Protein AF-W9I2H7-F1 (afdb_monomer_lite)

pLDDT: mean 73.71, std 23.77, range [29.41, 98.69]

Sequence (569 aa):
MSDTESNKRRASGHHKDEPAKKRGRPSKAVLNSKVPENSMSRVQAQEMVSRHPPLSYSSQQEAWFYDELVPWPAQHDWDEDDDAAIDEEWNQSELKESSSRLNTSQYATLFLLFKISLRLYRTTPIILLSPICALRYQAVSKNHFCNEWIMSGKFCELLSSLMVHPCWEENIGSLALALRWTVICRLDSRSAWAVDVKLSCLVLQRIFDKIKDHQGESLNISYHEMHKAERDRASGRDEPSSTLSDILYEVGEAVPKENTVRPKADPKYNSVFGWSVLPVTVWDLKVLAKVVNSMDFKPEWNYSVEDALNAWKVENSGPELPPQDRLSVIYMHSQKSVFRHLRLVDRQLTSVQGTEEANHDENQRSDPFSSSDDNGPQLDTSSSHHQGRRRSVVDESSDKESESGSGTTGPLPKLRRRHAVTDDEDEDSAPVRSSDSDRPFDPLPDLEGEVDDDDMAGTFDDDEFRPRGPTLAESLPLRPPASPLYVSLRERELLSEISELRKEIRELREGQGRQDDLMLTMQSELRQIKQSIQAPTPSQSNLPFTMPFGKPNTASENVLDEPDLWWKL

Foldseek 3Di:
DDDDDDDDDDDDDDDPPDPPPDDDDQPLVNLCVVAPCPDLLLVLLLVLCVVQDFDDDDPVCVLVLLLVQFDDPPDDDDDPVNVVVLVVVLVPDPLLVLLPPQLDPQCVLQVLLQRLCCRLQVHGVLCLQALVLLHFADEPDDDPNDDRNRDDSLLSNLVSLVSLQCLCVSPSLLVSVLQVLLLCLLAVFQALDQRPDPDPFPLVVVLNVVSVVQHPHGHPDGSLVSSVVSVVVCVVVVHDGGSSSQLSNLSNVQSVVDPDDRDDDDVVRCDDPRHGHRHGYSVSSVSSQVSLQPDPDDPSRNHGSNSSSSSNCSSPVDDHPPDSSCSSVSSSSNVSSSVSVVVVVVVVVVVVVVVVVVVVVVPPPDDDDDDDDDDDDDDDDDDDDDDDDDDDDDDDDDDDDDDDDDDDDDDDDDDDDDDDDDDDDDDDDDDDDDDDDDDDDDDDDDPPDDDDDDDDPDDDDDDDDDDDDDDPPPDDDDDDPDDPVVVVVVVVVVVVVVVVVVVVVVVVVVVVVVVVVVVVVVVVVVVVVVVVVPPDDPDPDDDDDDDDDDDDDDDDDDDDDDDDDDDDD

Radius of gyration: 39.22 Å; chains: 1; bounding box: 106×127×143 Å

Organism: NCBI:txid660029

Structure (mmCIF, N/CA/C/O backbone):
data_AF-W9I2H7-F1
#
_entry.id   AF-W9I2H7-F1
#
loop_
_atom_site.group_PDB
_atom_site.id
_atom_site.type_symbol
_atom_site.label_atom_id
_atom_site.label_alt_id
_atom_site.label_comp_id
_atom_site.label_asym_id
_atom_site.label_entity_id
_atom_site.label_seq_id
_atom_site.pdbx_PDB_ins_code
_atom_site.Cartn_x
_atom_site.Cartn_y
_atom_site.Cartn_z
_atom_site.occupancy
_atom_site.B_iso_or_equiv
_atom_site.auth_seq_id
_atom_site.auth_comp_id
_atom_site.auth_asym_id
_atom_site.auth_atom_id
_atom_site.pdbx_PDB_model_num
ATOM 1 N N . MET A 1 1 ? 9.635 59.192 -62.775 1.00 38.25 1 MET A N 1
ATOM 2 C CA . MET A 1 1 ? 10.330 58.056 -62.141 1.00 38.25 1 MET A CA 1
ATOM 3 C C . MET A 1 1 ? 10.058 58.180 -60.647 1.00 38.25 1 MET A C 1
ATOM 5 O O . MET A 1 1 ? 10.696 59.003 -60.022 1.00 38.25 1 MET A O 1
ATOM 9 N N . SER A 1 2 ? 8.836 57.866 -60.212 1.00 39.12 2 SER A N 1
ATOM 10 C CA . SER A 1 2 ? 8.416 56.606 -59.561 1.00 39.12 2 SER A CA 1
ATOM 11 C C . SER A 1 2 ? 9.048 56.391 -58.181 1.00 39.12 2 SER A C 1
ATOM 13 O O . SER A 1 2 ? 9.927 55.552 -58.024 1.00 39.12 2 SER A O 1
ATOM 15 N N . ASP A 1 3 ? 8.520 57.144 -57.212 1.00 39.38 3 ASP A N 1
ATOM 16 C CA . ASP A 1 3 ? 8.541 56.837 -55.782 1.00 39.38 3 ASP A CA 1
ATOM 17 C C . ASP A 1 3 ? 7.273 56.042 -55.440 1.00 39.38 3 ASP A C 1
ATOM 19 O O . ASP A 1 3 ? 6.160 56.473 -55.750 1.00 39.38 3 ASP A O 1
ATOM 23 N N . THR A 1 4 ? 7.429 54.876 -54.816 1.00 49.72 4 THR A N 1
ATOM 24 C CA . THR A 1 4 ? 6.315 54.093 -54.264 1.00 49.72 4 THR A CA 1
ATOM 25 C C . THR A 1 4 ? 6.483 53.954 -52.760 1.00 49.72 4 THR A C 1
ATOM 27 O O . THR A 1 4 ? 7.416 53.309 -52.282 1.00 49.72 4 THR A O 1
ATOM 30 N N . GLU A 1 5 ? 5.546 54.561 -52.035 1.00 46.41 5 GLU A N 1
ATOM 31 C CA . GLU A 1 5 ? 5.366 54.486 -50.589 1.00 46.41 5 GLU A CA 1
ATOM 32 C C . GLU A 1 5 ? 5.030 53.056 -50.136 1.00 46.41 5 GLU A C 1
ATOM 34 O O . GLU A 1 5 ? 4.028 52.459 -50.535 1.00 46.41 5 GLU A O 1
ATOM 39 N N . SER A 1 6 ? 5.853 52.506 -49.244 1.00 46.72 6 SER A N 1
ATOM 40 C CA . SER A 1 6 ? 5.588 51.245 -48.553 1.00 46.72 6 SER A CA 1
ATOM 41 C C . SER A 1 6 ? 4.710 51.486 -47.322 1.00 46.72 6 SER A C 1
ATOM 43 O O . SER A 1 6 ? 5.160 52.021 -46.305 1.00 46.72 6 SER A O 1
ATOM 45 N N . ASN A 1 7 ? 3.452 51.062 -47.408 1.00 41.12 7 ASN A N 1
ATOM 46 C CA . ASN A 1 7 ? 2.443 51.208 -46.366 1.00 41.12 7 ASN A CA 1
ATOM 47 C C . ASN A 1 7 ? 2.586 50.090 -45.306 1.00 41.12 7 ASN A C 1
ATOM 49 O O . ASN A 1 7 ? 2.248 48.931 -45.553 1.00 41.12 7 ASN A O 1
ATOM 53 N N . LYS A 1 8 ? 3.097 50.423 -44.111 1.00 47.34 8 LYS A N 1
ATOM 54 C CA . LYS A 1 8 ? 3.151 49.525 -42.940 1.00 47.34 8 LYS A CA 1
ATOM 55 C C . LYS A 1 8 ? 1.757 49.387 -42.315 1.00 47.34 8 LYS A C 1
ATOM 57 O O . LYS A 1 8 ? 1.325 50.263 -41.569 1.00 47.34 8 LYS A O 1
ATOM 62 N N . ARG A 1 9 ? 1.079 48.257 -42.534 1.00 45.84 9 ARG A N 1
ATOM 63 C CA . ARG A 1 9 ? -0.084 47.860 -41.721 1.00 45.84 9 ARG A CA 1
ATOM 64 C C . ARG A 1 9 ? 0.392 47.153 -40.448 1.00 45.84 9 ARG A C 1
ATOM 66 O O . ARG A 1 9 ? 0.925 46.051 -40.506 1.00 45.84 9 ARG A O 1
ATOM 73 N N . ARG A 1 10 ? 0.197 47.804 -39.297 1.00 44.59 10 ARG A N 1
ATOM 74 C CA . ARG A 1 10 ? 0.257 47.183 -37.964 1.00 44.59 10 ARG A CA 1
ATOM 75 C C . ARG A 1 10 ? -0.978 46.297 -37.784 1.00 44.59 10 ARG A C 1
ATOM 77 O O . ARG A 1 10 ? -2.092 46.806 -37.828 1.00 44.59 10 ARG A O 1
ATOM 84 N N . ALA A 1 11 ? -0.783 45.004 -37.544 1.00 42.16 11 ALA A N 1
ATOM 85 C CA . ALA A 1 11 ? -1.834 44.132 -37.034 1.00 42.16 11 ALA A CA 1
ATOM 86 C C . ALA A 1 11 ? -1.878 44.261 -35.502 1.00 42.16 11 ALA A C 1
ATOM 88 O O . ALA A 1 11 ? -1.094 43.639 -34.792 1.00 42.16 11 ALA A O 1
ATOM 89 N N . SER A 1 12 ? -2.768 45.117 -34.996 1.00 50.66 12 SER A N 1
ATOM 90 C CA . SER A 1 12 ? -3.215 45.095 -33.602 1.00 50.66 12 SER A CA 1
ATOM 91 C C . SER A 1 12 ? -4.643 44.564 -33.580 1.00 50.66 12 SER A C 1
ATOM 93 O O . SER A 1 12 ? -5.572 45.267 -33.972 1.00 50.66 12 SER A O 1
ATOM 95 N N . GLY A 1 13 ? -4.809 43.323 -33.142 1.00 41.19 13 GLY A N 1
ATOM 96 C CA . GLY A 1 13 ? -6.108 42.688 -32.958 1.00 41.19 13 GLY A CA 1
ATOM 97 C C . GLY A 1 13 ? -6.012 41.687 -31.820 1.00 41.19 13 GLY A C 1
ATOM 98 O O . GLY A 1 13 ? -5.899 40.494 -32.056 1.00 41.19 13 GLY A O 1
ATOM 99 N N . HIS A 1 14 ? -5.980 42.189 -30.587 1.00 43.50 14 HIS A N 1
ATOM 100 C CA . HIS A 1 14 ? -6.136 41.365 -29.395 1.00 43.50 14 HIS A CA 1
ATOM 101 C C . HIS A 1 14 ? -7.646 41.178 -29.187 1.00 43.50 14 HIS A C 1
ATOM 103 O O . HIS A 1 14 ? -8.328 42.093 -28.723 1.00 43.50 14 HIS A O 1
ATOM 109 N N . HIS A 1 15 ? -8.185 40.043 -29.638 1.00 47.66 15 HIS A N 1
ATOM 110 C CA . HIS A 1 15 ? -9.580 39.673 -29.403 1.00 47.66 15 HIS A CA 1
ATOM 111 C C . HIS A 1 15 ? -9.745 39.281 -27.929 1.00 47.66 15 HIS A C 1
ATOM 113 O O . HIS A 1 15 ? -9.036 38.412 -27.434 1.00 47.66 15 HIS A O 1
ATOM 119 N N . LYS A 1 16 ? -10.682 39.923 -27.220 1.00 52.88 16 LYS A N 1
ATOM 120 C CA . LYS A 1 16 ? -10.976 39.660 -25.797 1.00 52.88 16 LYS A CA 1
ATOM 121 C C . LYS A 1 16 ? -11.718 38.338 -25.531 1.00 52.88 16 LYS A C 1
ATOM 123 O O . LYS A 1 16 ? -11.934 38.018 -24.371 1.00 52.88 16 LYS A O 1
ATOM 128 N N . ASP A 1 17 ? -12.025 37.573 -26.577 1.00 51.62 17 ASP A N 1
ATOM 129 C CA . ASP A 1 17 ? -12.790 36.319 -26.511 1.00 51.62 17 ASP A CA 1
ATOM 130 C C . ASP A 1 17 ? -11.991 35.105 -27.022 1.00 51.62 17 ASP A C 1
ATOM 132 O O . ASP A 1 17 ? -12.563 34.096 -27.429 1.00 51.62 17 ASP A O 1
ATOM 136 N N . GLU A 1 18 ? -10.657 35.186 -27.041 1.00 40.78 18 GLU A N 1
ATOM 137 C CA . GLU A 1 18 ? -9.826 34.023 -27.361 1.00 40.78 18 GLU A CA 1
ATOM 138 C C . GLU A 1 18 ? -9.804 33.071 -26.145 1.00 40.78 18 GLU A C 1
ATOM 140 O O . GLU A 1 18 ? -9.403 33.492 -25.053 1.00 40.78 18 GLU A O 1
ATOM 145 N N . PRO A 1 19 ? -10.242 31.801 -26.271 1.00 46.62 19 PRO A N 1
ATOM 146 C CA . PRO A 1 19 ? -10.244 30.870 -25.151 1.00 46.62 19 PRO A CA 1
ATOM 147 C C . PRO A 1 19 ? -8.809 30.684 -24.664 1.00 46.62 19 PRO A C 1
ATOM 149 O O . PRO A 1 19 ? -7.916 30.313 -25.429 1.00 46.62 19 PRO A O 1
ATOM 152 N N . ALA A 1 20 ? -8.584 30.975 -23.381 1.00 46.38 20 ALA A N 1
ATOM 153 C CA . ALA A 1 20 ? -7.282 30.860 -22.745 1.00 46.38 20 ALA A CA 1
ATOM 154 C C . ALA A 1 20 ? -6.682 29.481 -23.048 1.00 46.38 20 ALA A C 1
ATOM 156 O O . ALA A 1 20 ? -7.208 28.458 -22.603 1.00 46.38 20 ALA A O 1
ATOM 157 N N . LYS A 1 21 ? -5.582 29.457 -23.811 1.00 43.75 21 LYS A N 1
ATOM 158 C CA . LYS A 1 21 ? -4.808 28.246 -24.100 1.00 43.75 21 LYS A CA 1
ATOM 159 C C . LYS A 1 21 ? -4.393 27.613 -22.770 1.00 43.75 21 LYS A C 1
ATOM 161 O O . LYS A 1 21 ? -3.463 28.072 -22.108 1.00 43.75 21 LYS A O 1
ATOM 166 N N . LYS A 1 22 ? -5.130 26.588 -22.339 1.00 58.09 22 LYS A N 1
ATOM 167 C CA . LYS A 1 22 ? -4.826 25.797 -21.146 1.00 58.09 22 LYS A CA 1
ATOM 168 C C . LYS A 1 22 ? -3.722 24.784 -21.459 1.00 58.09 22 LYS A C 1
ATOM 170 O O . LYS A 1 22 ? -3.668 24.233 -22.552 1.00 58.09 22 LYS A O 1
ATOM 175 N N . ARG A 1 23 ? -2.972 24.465 -20.396 1.00 49.53 23 ARG A N 1
ATOM 176 C CA . ARG A 1 23 ? -2.047 23.328 -20.189 1.00 49.53 23 ARG A CA 1
ATOM 177 C C . ARG A 1 23 ? -0.553 23.600 -20.398 1.00 49.53 23 ARG A C 1
ATOM 179 O O . ARG A 1 23 ? 0.143 22.872 -21.090 1.00 49.53 23 ARG A O 1
ATOM 186 N N . GLY A 1 24 ? -0.036 24.574 -19.650 1.00 50.03 24 GLY A N 1
ATOM 187 C CA . GLY A 1 24 ? 1.282 24.425 -19.023 1.00 50.03 24 GLY A CA 1
ATOM 188 C C . GLY A 1 24 ? 1.154 23.682 -17.685 1.00 50.03 24 GLY A C 1
ATOM 189 O O . GLY A 1 24 ? 0.094 23.731 -17.054 1.00 50.03 24 GLY A O 1
ATOM 190 N N . ARG A 1 25 ? 2.224 23.003 -17.240 1.00 52.00 25 ARG A N 1
ATOM 191 C CA . ARG A 1 25 ? 2.360 22.491 -15.860 1.00 52.00 25 ARG A CA 1
ATOM 192 C C . ARG A 1 25 ? 1.955 23.615 -14.888 1.00 52.00 25 ARG A C 1
ATOM 194 O O . ARG A 1 25 ? 2.418 24.739 -15.099 1.00 52.00 25 ARG A O 1
ATOM 201 N N . PRO A 1 26 ? 1.111 23.364 -13.865 1.00 59.12 26 PRO A N 1
ATOM 202 C CA . PRO A 1 26 ? 0.758 24.390 -12.889 1.00 59.12 26 PRO A CA 1
ATOM 203 C C . PRO A 1 26 ? 2.039 25.034 -12.372 1.00 59.12 26 PRO A C 1
ATOM 205 O O . PRO A 1 26 ? 2.957 24.323 -11.953 1.00 59.12 26 PRO A O 1
ATOM 208 N N . SER A 1 27 ? 2.144 26.359 -12.472 1.00 64.25 27 SER A N 1
ATOM 209 C CA . SER A 1 27 ? 3.342 27.035 -11.988 1.00 64.25 27 SER A CA 1
ATOM 210 C C . SER A 1 27 ? 3.477 26.780 -10.487 1.00 64.25 27 SER A C 1
ATOM 212 O O . SER A 1 27 ? 2.479 26.610 -9.781 1.00 64.25 27 SER A O 1
ATOM 214 N N . LYS A 1 28 ? 4.712 26.772 -9.974 1.00 61.78 28 LYS A N 1
ATOM 215 C CA . LYS A 1 28 ? 4.962 26.657 -8.529 1.00 61.78 28 LYS A CA 1
ATOM 216 C C . LYS A 1 28 ? 4.154 27.697 -7.741 1.00 61.78 28 LYS A C 1
ATOM 218 O O . LYS A 1 28 ? 3.664 27.387 -6.670 1.00 61.78 28 LYS A O 1
ATOM 223 N N . ALA A 1 29 ? 3.900 28.873 -8.319 1.00 59.91 29 ALA A N 1
ATOM 224 C CA . ALA A 1 29 ? 3.016 29.887 -7.746 1.00 59.91 29 ALA A CA 1
ATOM 225 C C . ALA A 1 29 ? 1.543 29.435 -7.611 1.00 59.91 29 ALA A C 1
ATOM 227 O O . ALA A 1 29 ? 0.922 29.727 -6.597 1.00 59.91 29 ALA A O 1
ATOM 228 N N . VAL A 1 30 ? 0.996 28.687 -8.580 1.00 69.44 30 VAL A N 1
ATOM 229 C CA . VAL A 1 30 ? -0.375 28.127 -8.534 1.00 69.44 30 VAL A CA 1
ATOM 230 C C . VAL A 1 30 ? -0.493 26.969 -7.539 1.00 69.44 30 VAL A C 1
ATOM 232 O O . VAL A 1 30 ? -1.556 26.743 -6.968 1.00 69.44 30 VAL A O 1
ATOM 235 N N . LEU A 1 31 ? 0.582 26.209 -7.322 1.00 63.03 31 LEU A N 1
ATOM 236 C CA . LEU A 1 31 ? 0.608 25.186 -6.272 1.00 63.03 31 LEU A CA 1
ATOM 237 C C . LEU A 1 31 ? 0.784 25.825 -4.887 1.00 63.03 31 LEU A C 1
ATOM 239 O O . LEU A 1 31 ? 0.038 25.500 -3.968 1.00 63.03 31 LEU A O 1
ATOM 243 N N . ASN A 1 32 ? 1.688 26.799 -4.762 1.00 62.38 32 ASN A N 1
ATOM 244 C CA . ASN A 1 32 ? 1.917 27.557 -3.530 1.00 62.38 32 ASN A CA 1
ATOM 245 C C . ASN A 1 32 ? 0.683 28.353 -3.090 1.00 62.38 32 ASN A C 1
ATOM 247 O O . ASN A 1 32 ? 0.490 28.555 -1.898 1.00 62.38 32 ASN A O 1
ATOM 251 N N . SER A 1 33 ? -0.178 28.789 -4.017 1.00 70.44 33 SER A N 1
ATOM 252 C CA . SER A 1 33 ? -1.432 29.458 -3.654 1.00 70.44 33 SER A CA 1
ATOM 253 C C . SER A 1 33 ? -2.447 28.521 -2.995 1.00 70.44 33 SER A C 1
ATOM 255 O O . SER A 1 33 ? -3.392 29.003 -2.381 1.00 70.44 33 SER A O 1
ATOM 257 N N . LYS A 1 34 ? -2.293 27.196 -3.141 1.00 73.56 34 LYS A N 1
ATOM 258 C CA . LYS A 1 34 ? -3.201 26.203 -2.546 1.00 73.56 34 LYS A CA 1
ATOM 259 C C . LYS A 1 34 ? -2.817 25.816 -1.121 1.00 73.56 34 LYS A C 1
ATOM 261 O O . LYS A 1 34 ? -3.690 25.392 -0.377 1.00 73.56 34 LYS A O 1
ATOM 266 N N . VAL A 1 35 ? -1.543 25.946 -0.747 1.00 81.25 35 VAL A N 1
ATOM 267 C CA . VAL A 1 35 ? -1.033 25.500 0.557 1.00 81.25 35 VAL A CA 1
ATOM 268 C C . VAL A 1 35 ? -0.187 26.615 1.184 1.00 81.25 35 VAL A C 1
ATOM 270 O O . VAL A 1 35 ? 0.907 26.896 0.681 1.00 81.25 35 VAL A O 1
ATOM 273 N N . PRO A 1 36 ? -0.659 27.260 2.271 1.00 86.56 36 PRO A N 1
ATOM 274 C CA . PRO A 1 36 ? 0.084 28.318 2.950 1.00 86.56 36 PRO A CA 1
ATOM 275 C C . PRO A 1 36 ? 1.489 27.865 3.356 1.00 86.56 36 PRO A C 1
ATOM 277 O O . PRO A 1 36 ? 1.678 26.732 3.798 1.00 86.56 36 PRO A O 1
ATOM 280 N N . GLU A 1 37 ? 2.471 28.763 3.248 1.00 84.31 37 GLU A N 1
ATOM 281 C CA . GLU A 1 37 ? 3.882 28.462 3.545 1.00 84.31 37 GLU A CA 1
ATOM 282 C C . GLU A 1 37 ? 4.110 27.928 4.959 1.00 84.31 37 GLU A C 1
ATOM 284 O O . GLU A 1 37 ? 4.860 26.978 5.143 1.00 84.31 37 GLU A O 1
ATOM 289 N N . ASN A 1 38 ? 3.365 28.462 5.924 1.00 88.19 38 ASN A N 1
ATOM 290 C CA . ASN A 1 38 ? 3.470 28.094 7.334 1.00 88.19 38 ASN A CA 1
ATOM 291 C C . ASN A 1 38 ? 2.430 27.046 7.764 1.00 88.19 38 ASN A C 1
ATOM 293 O O . ASN A 1 38 ? 2.172 26.895 8.956 1.00 88.19 38 ASN A O 1
ATOM 297 N N . SER A 1 39 ? 1.768 26.370 6.820 1.00 93.88 39 SER A N 1
ATOM 298 C CA . SER A 1 39 ? 0.846 25.283 7.168 1.00 93.88 39 SER A CA 1
ATOM 299 C C . SER A 1 39 ? 1.616 24.081 7.718 1.00 93.88 39 SER A C 1
ATOM 301 O O . SER A 1 39 ? 2.704 23.757 7.238 1.00 93.88 39 SER A O 1
ATOM 303 N N . MET A 1 40 ? 1.042 23.389 8.708 1.00 95.50 40 MET A N 1
ATOM 304 C CA . MET A 1 40 ? 1.686 22.218 9.317 1.00 95.50 40 MET A CA 1
ATOM 305 C C . MET A 1 40 ? 1.972 21.111 8.297 1.00 95.50 40 MET A C 1
ATOM 307 O O . MET A 1 40 ? 3.031 20.490 8.360 1.00 95.50 40 MET A O 1
ATOM 311 N N . SER A 1 41 ? 1.091 20.918 7.309 1.00 96.00 41 SER A N 1
ATOM 312 C CA . SER A 1 41 ? 1.304 19.961 6.218 1.00 96.00 41 SER A CA 1
ATOM 313 C C . SER A 1 41 ? 2.544 20.293 5.386 1.00 96.00 41 SER A C 1
ATOM 315 O O . SER A 1 41 ? 3.294 19.390 5.023 1.00 96.00 41 SER A O 1
ATOM 317 N N . ARG A 1 42 ? 2.824 21.579 5.135 1.00 95.19 42 ARG A N 1
ATOM 318 C CA . ARG A 1 42 ? 4.020 22.018 4.403 1.00 95.19 42 ARG A CA 1
ATOM 319 C C . ARG A 1 42 ? 5.297 21.901 5.229 1.00 95.19 42 ARG A C 1
ATOM 321 O O . ARG A 1 42 ? 6.296 21.428 4.698 1.00 95.19 42 ARG A O 1
ATOM 328 N N . VAL A 1 43 ? 5.247 22.233 6.522 1.00 95.88 43 VAL A N 1
ATOM 329 C CA . VAL A 1 43 ? 6.375 22.027 7.450 1.00 95.88 43 VAL A CA 1
ATOM 330 C C . VAL A 1 43 ? 6.756 20.545 7.515 1.00 95.88 43 VAL A C 1
ATOM 332 O O . VAL A 1 43 ? 7.926 20.201 7.361 1.00 95.88 43 VAL A O 1
ATOM 335 N N . GLN A 1 44 ? 5.771 19.658 7.671 1.00 96.06 44 GLN A N 1
ATOM 336 C CA . GLN A 1 44 ? 6.011 18.214 7.690 1.00 96.06 44 GLN A CA 1
ATOM 337 C C . GLN A 1 44 ? 6.498 17.682 6.341 1.00 96.06 44 GLN A C 1
ATOM 339 O O . GLN A 1 44 ? 7.462 16.921 6.301 1.00 96.06 44 GLN A O 1
ATOM 344 N N . ALA A 1 45 ? 5.904 18.118 5.225 1.00 95.62 45 ALA A N 1
ATOM 345 C CA . ALA A 1 45 ? 6.380 17.736 3.899 1.00 95.62 45 ALA A CA 1
ATOM 346 C C . ALA A 1 45 ? 7.841 18.160 3.675 1.00 95.62 45 ALA A C 1
ATOM 348 O O . ALA A 1 45 ? 8.632 17.370 3.162 1.00 95.62 45 ALA A O 1
ATOM 349 N N . GLN A 1 46 ? 8.224 19.368 4.100 1.00 95.25 46 GLN A N 1
ATOM 350 C CA . GLN A 1 46 ? 9.601 19.855 4.019 1.00 95.25 46 GLN A CA 1
ATOM 351 C C . GLN A 1 46 ? 10.552 19.001 4.871 1.00 95.25 46 GLN A C 1
ATOM 353 O O . GLN A 1 46 ? 11.647 18.655 4.418 1.00 95.25 46 GLN A O 1
ATOM 358 N N . GLU A 1 47 ? 10.137 18.629 6.083 1.00 95.19 47 GLU A N 1
ATOM 359 C CA . GLU A 1 47 ? 10.904 17.743 6.959 1.00 95.19 47 GLU A CA 1
ATOM 360 C C . GLU A 1 47 ? 11.103 16.360 6.320 1.00 95.19 47 GLU A C 1
ATOM 362 O O . GLU A 1 47 ? 12.235 15.883 6.221 1.00 95.19 47 GLU A O 1
ATOM 367 N N . MET A 1 48 ? 10.033 15.748 5.803 1.00 95.06 48 MET A N 1
ATOM 368 C CA . MET A 1 48 ? 10.084 14.454 5.113 1.00 95.06 48 MET A CA 1
ATOM 369 C C . MET A 1 48 ? 10.983 14.508 3.870 1.00 95.06 48 MET A C 1
ATOM 371 O O . MET A 1 48 ? 11.833 13.641 3.683 1.00 95.06 48 MET A O 1
ATOM 375 N N . VAL A 1 49 ? 10.856 15.550 3.043 1.00 93.62 49 VAL A N 1
ATOM 376 C CA . VAL A 1 49 ? 11.701 15.790 1.856 1.00 93.62 49 VAL A CA 1
ATOM 377 C C . VAL A 1 49 ? 13.176 15.960 2.234 1.00 93.62 49 VAL A C 1
ATOM 379 O O . VAL A 1 49 ? 14.045 15.550 1.463 1.00 93.62 49 VAL A O 1
ATOM 382 N N . SER A 1 50 ? 13.459 16.541 3.404 1.00 93.62 50 SER A N 1
ATOM 383 C CA . SER A 1 50 ? 14.820 16.739 3.916 1.00 93.62 50 SER A CA 1
ATOM 384 C C . SER A 1 50 ? 15.424 15.450 4.478 1.00 93.62 50 SER A C 1
ATOM 386 O O . SER A 1 50 ? 16.599 15.174 4.240 1.00 93.62 50 SER A O 1
ATOM 388 N N . ARG A 1 51 ? 14.631 14.642 5.197 1.00 95.12 51 ARG A N 1
ATOM 389 C CA . ARG A 1 51 ? 15.059 13.333 5.726 1.00 95.12 51 ARG A CA 1
ATOM 390 C C . ARG A 1 51 ? 15.239 12.293 4.620 1.00 95.12 51 ARG A C 1
ATOM 392 O O . ARG A 1 51 ? 16.123 11.445 4.720 1.00 95.12 51 ARG A O 1
ATOM 399 N N . HIS A 1 52 ? 14.462 12.410 3.545 1.00 93.06 52 HIS A N 1
ATOM 400 C CA . HIS A 1 52 ? 14.534 11.544 2.372 1.00 93.06 52 HIS A CA 1
ATOM 401 C C . HIS A 1 52 ? 15.032 12.328 1.164 1.00 93.06 52 HIS A C 1
ATOM 403 O O . HIS A 1 52 ? 14.216 12.838 0.393 1.00 93.06 52 HIS A O 1
ATOM 409 N N . PRO A 1 53 ? 16.355 12.457 0.966 1.00 89.75 53 PRO A N 1
ATOM 410 C CA . PRO A 1 53 ? 16.878 13.154 -0.199 1.00 89.75 53 PRO A CA 1
ATOM 411 C C . PRO A 1 53 ? 16.438 12.457 -1.499 1.00 89.75 53 PRO A C 1
ATOM 413 O O . PRO A 1 53 ? 16.179 11.247 -1.485 1.00 89.75 53 PRO A O 1
ATOM 416 N N . PRO A 1 54 ? 16.367 13.196 -2.624 1.00 89.06 54 PRO A N 1
ATOM 417 C CA . PRO A 1 54 ? 16.080 12.609 -3.928 1.00 89.06 54 PRO A CA 1
ATOM 418 C C . PRO A 1 54 ? 16.996 11.422 -4.224 1.00 89.06 54 PRO A C 1
ATOM 420 O O . PRO A 1 54 ? 18.164 11.401 -3.821 1.00 89.06 54 PRO A O 1
ATOM 423 N N . LEU A 1 55 ? 16.466 10.439 -4.948 1.00 87.56 55 LEU A N 1
ATOM 424 C CA . LEU A 1 55 ? 17.240 9.267 -5.338 1.00 87.56 55 LEU A CA 1
ATOM 425 C C . LEU A 1 55 ? 18.433 9.687 -6.199 1.00 87.56 55 LEU A C 1
ATOM 427 O O . LEU A 1 55 ? 18.302 10.500 -7.114 1.00 87.56 55 LEU A O 1
ATOM 431 N N . SER A 1 56 ? 19.588 9.101 -5.901 1.00 83.44 56 SER A N 1
ATOM 432 C CA . SER A 1 56 ? 20.826 9.302 -6.642 1.00 83.44 56 SER A CA 1
ATOM 433 C C . SER A 1 56 ? 21.448 7.940 -6.907 1.00 83.44 56 SER A C 1
ATOM 435 O O . SER A 1 56 ? 21.831 7.239 -5.972 1.00 83.44 56 SER A O 1
ATOM 437 N N . TYR A 1 57 ? 21.502 7.556 -8.178 1.00 82.75 57 TYR A N 1
ATOM 438 C CA . TYR A 1 57 ? 22.202 6.372 -8.664 1.00 82.75 57 TYR A CA 1
ATOM 439 C C . TYR A 1 57 ? 22.735 6.667 -10.069 1.00 82.75 57 TYR A C 1
ATOM 441 O O . TYR A 1 57 ? 22.161 7.465 -10.816 1.00 82.75 57 TYR A O 1
ATOM 449 N N . SER A 1 58 ? 23.863 6.054 -10.424 1.00 82.44 58 SER A N 1
ATOM 450 C CA . SER A 1 58 ? 24.388 6.134 -11.789 1.00 82.44 58 SER A CA 1
ATOM 451 C C . SER A 1 58 ? 23.600 5.210 -12.719 1.00 82.44 58 SER A C 1
ATOM 453 O O . SER A 1 58 ? 23.043 4.208 -12.275 1.00 82.44 58 SER A O 1
ATOM 455 N N . SER A 1 59 ? 23.588 5.484 -14.028 1.00 76.81 59 SER A N 1
ATOM 456 C CA . SER A 1 59 ? 22.920 4.599 -14.999 1.00 76.81 59 SER A CA 1
ATOM 457 C C . SER A 1 59 ? 23.463 3.166 -14.985 1.00 76.81 59 SER A C 1
ATOM 459 O O . SER A 1 59 ? 22.730 2.237 -15.292 1.00 76.81 59 SER A O 1
ATOM 461 N N . GLN A 1 60 ? 24.726 2.971 -14.591 1.00 75.69 60 GLN A N 1
ATOM 462 C CA . GLN A 1 60 ? 25.333 1.641 -14.452 1.00 75.69 60 GLN A CA 1
ATOM 463 C C . GLN A 1 60 ? 24.827 0.881 -13.215 1.00 75.69 60 GLN A C 1
ATOM 465 O O . GLN A 1 60 ? 24.894 -0.340 -13.179 1.00 75.69 60 GLN A O 1
ATOM 470 N N . GLN A 1 61 ? 24.309 1.593 -12.211 1.00 81.94 61 GLN A N 1
ATOM 471 C CA . GLN A 1 61 ? 23.792 1.032 -10.960 1.00 81.94 61 GLN A CA 1
ATOM 472 C C . GLN A 1 61 ? 22.261 0.967 -10.928 1.00 81.94 61 GLN A C 1
ATOM 474 O O . GLN A 1 61 ? 21.705 0.506 -9.941 1.00 81.94 61 GLN A O 1
ATOM 479 N N . GLU A 1 62 ? 21.573 1.437 -11.972 1.00 81.62 62 GLU A N 1
ATOM 480 C CA . GLU A 1 62 ? 20.109 1.549 -12.004 1.00 81.62 62 GLU A CA 1
ATOM 481 C C . GLU A 1 62 ? 19.415 0.196 -11.793 1.00 81.62 62 GLU A C 1
ATOM 483 O O . GLU A 1 62 ? 18.534 0.088 -10.945 1.00 81.62 62 GLU A O 1
ATOM 488 N N . ALA A 1 63 ? 19.843 -0.842 -12.517 1.00 77.50 63 ALA A N 1
ATOM 489 C CA . ALA A 1 63 ? 19.281 -2.187 -12.381 1.00 77.50 63 ALA A CA 1
ATOM 490 C C . ALA A 1 63 ? 19.466 -2.730 -10.957 1.00 77.50 63 ALA A C 1
ATOM 492 O O . ALA A 1 63 ? 18.499 -3.111 -10.303 1.00 77.50 63 ALA A O 1
ATOM 493 N N . TRP A 1 64 ? 20.700 -2.655 -10.452 1.00 82.00 64 TRP A N 1
ATOM 494 C CA . TRP A 1 64 ? 21.047 -3.104 -9.107 1.00 82.00 64 TRP A CA 1
ATOM 495 C C . TRP A 1 64 ? 20.265 -2.347 -8.026 1.00 82.00 64 TRP A C 1
ATOM 497 O O . TRP A 1 64 ? 19.717 -2.960 -7.118 1.00 82.00 64 TRP A O 1
ATOM 507 N N . PHE A 1 65 ? 20.121 -1.026 -8.171 1.00 85.56 65 PHE A N 1
ATOM 508 C CA . PHE A 1 65 ? 19.337 -0.197 -7.257 1.00 85.56 65 PHE A CA 1
ATOM 509 C C . PHE A 1 65 ? 17.882 -0.671 -7.149 1.00 85.56 65 PHE A C 1
ATOM 511 O O . PHE A 1 65 ? 17.321 -0.674 -6.056 1.00 85.56 65 PHE A O 1
ATOM 518 N N . TYR A 1 66 ? 17.259 -1.061 -8.266 1.00 82.00 66 TYR A N 1
ATOM 519 C CA . TYR A 1 66 ? 15.884 -1.561 -8.251 1.00 82.00 66 TYR A CA 1
ATOM 520 C C . TYR A 1 66 ? 15.766 -3.000 -7.754 1.00 82.00 66 TYR A C 1
ATOM 522 O O . TYR A 1 66 ? 14.781 -3.330 -7.091 1.00 82.00 66 TYR A O 1
ATOM 530 N N . ASP A 1 67 ? 16.759 -3.838 -8.038 1.00 77.56 67 ASP A N 1
ATOM 531 C CA . ASP A 1 67 ? 16.797 -5.215 -7.548 1.00 77.56 67 ASP A CA 1
ATOM 532 C C . ASP A 1 67 ? 16.965 -5.267 -6.012 1.00 77.56 67 ASP A C 1
ATOM 534 O O . ASP A 1 67 ? 16.414 -6.155 -5.361 1.00 77.56 67 ASP A O 1
ATOM 538 N N . GLU A 1 68 ? 17.611 -4.269 -5.396 1.00 81.62 68 GLU A N 1
ATOM 539 C CA . GLU A 1 68 ? 17.725 -4.142 -3.932 1.00 81.62 68 GLU A CA 1
ATOM 540 C C . GLU A 1 68 ? 16.439 -3.688 -3.210 1.00 81.62 68 GLU A C 1
ATOM 542 O O . GLU A 1 68 ? 16.384 -3.700 -1.980 1.00 81.62 68 GLU A O 1
ATOM 547 N N . LEU A 1 69 ? 15.378 -3.300 -3.929 1.00 75.31 69 LEU A N 1
ATOM 548 C CA . LEU A 1 69 ? 14.149 -2.777 -3.305 1.00 75.31 69 LEU A CA 1
ATOM 549 C C . LEU A 1 69 ? 13.292 -3.836 -2.598 1.00 75.31 69 LEU A C 1
ATOM 551 O O . LEU A 1 69 ? 12.337 -3.483 -1.896 1.00 75.31 69 LEU A O 1
ATOM 555 N N . VAL A 1 70 ? 13.601 -5.119 -2.791 1.00 69.94 70 VAL A N 1
ATOM 556 C CA . VAL A 1 70 ? 12.996 -6.226 -2.048 1.00 69.94 70 VAL A CA 1
ATOM 557 C C . VAL A 1 70 ? 14.060 -6.839 -1.144 1.00 69.94 70 VAL A C 1
ATOM 559 O O . VAL A 1 70 ? 15.101 -7.257 -1.643 1.00 69.94 70 VAL A O 1
ATOM 562 N N . PRO A 1 71 ? 13.822 -6.918 0.176 1.00 68.38 71 PRO A N 1
ATOM 563 C CA . PRO A 1 71 ? 14.743 -7.579 1.087 1.00 68.38 71 PRO A CA 1
ATOM 564 C C . PRO A 1 71 ? 14.958 -9.050 0.713 1.00 68.38 71 PRO A C 1
ATOM 566 O O . PRO A 1 71 ? 14.007 -9.830 0.622 1.00 68.38 71 PRO A O 1
ATOM 569 N N . TRP A 1 72 ? 16.225 -9.422 0.551 1.00 68.94 72 TRP A N 1
ATOM 570 C CA . TRP A 1 72 ? 16.669 -10.787 0.284 1.00 68.94 72 TRP A CA 1
ATOM 571 C C . TRP A 1 72 ? 16.943 -11.528 1.599 1.00 68.94 72 TRP A C 1
ATOM 573 O O . TRP A 1 72 ? 17.661 -11.001 2.456 1.00 68.94 72 TRP A O 1
ATOM 583 N N . PRO A 1 73 ? 16.457 -12.766 1.780 1.00 63.50 73 PRO A N 1
ATOM 584 C CA . PRO A 1 73 ? 17.017 -13.675 2.771 1.00 63.50 73 PRO A CA 1
ATOM 585 C C . PRO A 1 73 ? 18.508 -13.888 2.464 1.00 63.50 73 PRO A C 1
ATOM 587 O O . PRO A 1 73 ? 18.859 -14.424 1.417 1.00 63.50 73 PRO A O 1
ATOM 590 N N . ALA A 1 74 ? 19.397 -13.485 3.373 1.00 57.75 74 ALA A N 1
ATOM 591 C CA . ALA A 1 74 ? 20.850 -13.424 3.150 1.00 57.75 74 ALA A CA 1
ATOM 592 C C . ALA A 1 74 ? 21.570 -14.790 2.995 1.00 57.75 74 ALA A C 1
ATOM 594 O O . ALA A 1 74 ? 22.789 -14.848 3.115 1.00 57.75 74 ALA A O 1
ATOM 595 N N . GLN A 1 75 ? 20.842 -15.895 2.803 1.00 60.53 75 GLN A N 1
ATOM 596 C CA . GLN A 1 75 ? 21.362 -17.264 2.951 1.00 60.53 75 GLN A CA 1
ATOM 597 C C . GLN A 1 75 ? 21.009 -18.214 1.797 1.00 60.53 75 GLN A C 1
ATOM 599 O O . GLN A 1 75 ? 21.026 -19.421 2.001 1.00 60.53 75 GLN A O 1
ATOM 604 N N . HIS A 1 76 ? 20.619 -17.716 0.623 1.00 65.81 76 HIS A N 1
ATOM 605 C CA . HIS A 1 76 ? 20.242 -18.595 -0.491 1.00 65.81 76 HIS A CA 1
ATOM 606 C C . HIS A 1 76 ? 21.266 -18.543 -1.619 1.00 65.81 76 HIS A C 1
ATOM 608 O O . HIS A 1 76 ? 21.708 -17.461 -2.006 1.00 65.81 76 HIS A O 1
ATOM 614 N N . ASP A 1 77 ? 21.592 -19.723 -2.145 1.00 74.81 77 ASP A N 1
ATOM 615 C CA . ASP A 1 77 ? 22.355 -19.894 -3.376 1.00 74.81 77 ASP A CA 1
ATOM 616 C C . ASP A 1 77 ? 21.469 -19.422 -4.538 1.00 74.81 77 ASP A C 1
ATOM 618 O O . ASP A 1 77 ? 20.572 -20.133 -4.993 1.00 74.81 77 ASP A O 1
ATOM 622 N N . TRP A 1 78 ? 21.641 -18.156 -4.917 1.00 85.25 78 TRP A N 1
ATOM 623 C CA . TRP A 1 78 ? 21.019 -17.552 -6.091 1.00 85.25 78 TRP A CA 1
ATOM 624 C C . TRP A 1 78 ? 22.031 -17.588 -7.232 1.00 85.25 78 TRP A C 1
ATOM 626 O O . TRP A 1 78 ? 23.119 -17.020 -7.100 1.00 85.25 78 TRP A O 1
ATOM 636 N N . ASP A 1 79 ? 21.693 -18.274 -8.318 1.00 86.75 79 ASP A N 1
ATOM 637 C CA . ASP A 1 79 ? 22.581 -18.481 -9.459 1.00 86.75 79 ASP A CA 1
ATOM 638 C C . ASP A 1 79 ? 22.028 -17.875 -10.761 1.00 86.75 79 ASP A C 1
ATOM 640 O O . ASP A 1 79 ? 20.962 -17.258 -10.803 1.00 86.75 79 ASP A O 1
ATOM 644 N N . GLU A 1 80 ? 22.803 -18.007 -11.839 1.00 88.44 80 GLU A N 1
ATOM 645 C CA . GLU A 1 80 ? 22.428 -17.504 -13.164 1.00 88.44 80 GLU A CA 1
ATOM 646 C C . GLU A 1 80 ? 21.193 -18.226 -13.734 1.00 88.44 80 GLU A C 1
ATOM 648 O O . GLU A 1 80 ? 20.416 -17.614 -14.470 1.00 88.44 80 GLU A O 1
ATOM 653 N N . ASP A 1 81 ? 20.976 -19.495 -13.370 1.00 89.69 81 ASP A N 1
ATOM 654 C CA . ASP A 1 81 ? 19.812 -20.275 -13.804 1.00 89.69 81 ASP A CA 1
ATOM 655 C C . ASP A 1 81 ? 18.522 -19.739 -13.166 1.00 89.69 81 ASP A C 1
ATOM 657 O O . ASP A 1 81 ? 17.463 -19.711 -13.803 1.00 89.69 81 ASP A O 1
ATOM 661 N N . ASP A 1 82 ? 18.597 -19.263 -11.921 1.00 89.81 82 ASP A N 1
ATOM 662 C CA . ASP A 1 82 ? 17.494 -18.567 -11.270 1.00 89.81 82 ASP A CA 1
ATOM 663 C C . ASP A 1 82 ? 17.149 -17.247 -11.951 1.00 89.81 82 ASP A C 1
ATOM 665 O O . ASP A 1 82 ? 15.973 -17.011 -12.238 1.00 89.81 82 ASP A O 1
ATOM 669 N N . ASP A 1 83 ? 18.137 -16.406 -12.264 1.00 88.81 83 ASP A N 1
ATOM 670 C CA . ASP A 1 83 ? 17.876 -15.164 -12.999 1.00 88.81 83 ASP A CA 1
ATOM 671 C C . ASP A 1 83 ? 17.307 -15.443 -14.398 1.00 88.81 83 ASP A C 1
ATOM 673 O O . ASP A 1 83 ? 16.342 -14.789 -14.806 1.00 88.81 83 ASP A O 1
ATOM 677 N N . ALA A 1 84 ? 17.811 -16.462 -15.102 1.00 93.06 84 ALA A N 1
ATOM 678 C CA . ALA A 1 84 ? 17.269 -16.882 -16.393 1.00 93.06 84 ALA A CA 1
ATOM 679 C C . ALA A 1 84 ? 15.811 -17.359 -16.284 1.00 93.06 84 ALA A C 1
ATOM 681 O O . ALA A 1 84 ? 14.979 -17.029 -17.133 1.00 93.06 84 ALA A O 1
ATOM 682 N N . ALA A 1 85 ? 15.467 -18.096 -15.226 1.00 92.81 85 ALA A N 1
ATOM 683 C CA . ALA A 1 85 ? 14.100 -18.551 -15.004 1.00 92.81 85 ALA A CA 1
ATOM 684 C C . ALA A 1 85 ? 13.139 -17.394 -14.690 1.00 92.81 85 ALA A C 1
ATOM 686 O O . ALA A 1 85 ? 11.996 -17.407 -15.145 1.00 92.81 85 ALA A O 1
ATOM 687 N N . ILE A 1 86 ? 13.598 -16.383 -13.951 1.00 92.94 86 ILE A N 1
ATOM 688 C CA . ILE A 1 86 ? 12.822 -15.172 -13.645 1.00 92.94 86 ILE A CA 1
ATOM 689 C C . ILE A 1 86 ? 12.618 -14.323 -14.897 1.00 92.94 86 ILE A C 1
ATOM 691 O O . ILE A 1 86 ? 11.536 -13.772 -15.117 1.00 92.94 86 ILE A O 1
ATOM 695 N N . ASP A 1 87 ? 13.647 -14.224 -15.735 1.00 93.81 87 ASP A N 1
ATOM 696 C CA . ASP A 1 87 ? 13.556 -13.567 -17.031 1.00 93.81 87 ASP A CA 1
ATOM 697 C C . ASP A 1 87 ? 12.547 -14.268 -17.937 1.00 93.81 87 ASP A C 1
ATOM 699 O O . ASP A 1 87 ? 11.726 -13.596 -18.568 1.00 93.81 87 ASP A O 1
ATOM 703 N N . GLU A 1 88 ? 12.554 -15.600 -17.956 1.00 95.12 88 GLU A N 1
ATOM 704 C CA . GLU A 1 88 ? 11.593 -16.392 -18.715 1.00 95.12 88 GLU A CA 1
ATOM 705 C C . GLU A 1 88 ? 10.161 -16.224 -18.187 1.00 95.12 88 GLU A C 1
ATOM 707 O O . GLU A 1 88 ? 9.244 -15.967 -18.970 1.00 95.12 88 GLU A O 1
ATOM 712 N N . GLU A 1 89 ? 9.961 -16.270 -16.867 1.00 93.50 89 GLU A N 1
ATOM 713 C CA . GLU A 1 89 ? 8.655 -16.037 -16.237 1.00 93.50 89 GLU A CA 1
ATOM 714 C C . GLU A 1 89 ? 8.116 -14.635 -16.562 1.00 93.50 89 GLU A C 1
ATOM 716 O O . GLU A 1 89 ? 6.965 -14.477 -16.980 1.00 93.50 89 GLU A O 1
ATOM 721 N N . TRP A 1 90 ? 8.964 -13.606 -16.475 1.00 94.19 90 TRP A N 1
ATOM 722 C CA . TRP A 1 90 ? 8.612 -12.257 -16.913 1.00 94.19 90 TRP A CA 1
ATOM 723 C C . TRP A 1 90 ? 8.252 -12.209 -18.399 1.00 94.19 90 TRP A C 1
ATOM 725 O O . TRP A 1 90 ? 7.256 -11.582 -18.772 1.00 94.19 90 TRP A O 1
ATOM 735 N N . ASN A 1 91 ? 9.034 -12.868 -19.253 1.00 94.38 91 ASN A N 1
ATOM 736 C CA . ASN A 1 91 ? 8.828 -12.863 -20.697 1.00 94.38 91 ASN A CA 1
ATOM 737 C C . ASN A 1 91 ? 7.503 -13.503 -21.117 1.00 94.38 91 ASN A C 1
ATOM 739 O O . ASN A 1 91 ? 6.902 -13.017 -22.076 1.00 94.38 91 ASN A O 1
ATOM 743 N N . GLN A 1 92 ? 7.051 -14.529 -20.396 1.00 92.38 92 GLN A N 1
ATOM 744 C CA . GLN A 1 92 ? 5.782 -15.222 -20.635 1.00 92.38 92 GLN A CA 1
ATOM 745 C C . GLN A 1 92 ? 4.571 -14.533 -19.982 1.00 92.38 92 GLN A C 1
ATOM 747 O O . GLN A 1 92 ? 3.430 -14.883 -20.278 1.00 92.38 92 GLN A O 1
ATOM 752 N N . SER A 1 93 ? 4.791 -13.566 -19.088 1.00 91.12 93 SER A N 1
ATOM 753 C CA . SER A 1 93 ? 3.721 -12.964 -18.289 1.00 91.12 93 SER A CA 1
ATOM 754 C C . SER A 1 93 ? 2.874 -11.925 -19.042 1.00 91.12 93 SER A C 1
ATOM 756 O O . SER A 1 93 ? 3.379 -11.074 -19.779 1.00 91.12 93 SER A O 1
ATOM 758 N N . GLU A 1 94 ? 1.574 -11.881 -18.730 1.00 90.06 94 GLU A N 1
ATOM 759 C CA . GLU A 1 94 ? 0.662 -10.800 -19.153 1.00 90.06 94 GLU A CA 1
ATOM 760 C C . GLU A 1 94 ? 1.054 -9.420 -18.576 1.00 90.06 94 GLU A C 1
ATOM 762 O O . GLU A 1 94 ? 0.659 -8.363 -19.087 1.00 90.06 94 GLU A O 1
ATOM 767 N N . LEU A 1 95 ? 1.860 -9.412 -17.506 1.00 90.50 95 LEU A N 1
ATOM 768 C CA . LEU A 1 95 ? 2.421 -8.201 -16.903 1.00 90.50 95 LEU A CA 1
ATOM 769 C C . LEU A 1 95 ? 3.317 -7.454 -17.884 1.00 90.50 95 LEU A C 1
ATOM 771 O O . LEU A 1 95 ? 3.255 -6.224 -17.957 1.00 90.50 95 LEU A O 1
ATOM 775 N N . LYS A 1 96 ? 4.151 -8.181 -18.638 1.00 93.06 96 LYS A N 1
ATOM 776 C CA . LYS A 1 96 ? 5.074 -7.588 -19.605 1.00 93.06 96 LYS A CA 1
ATOM 777 C C . LYS A 1 96 ? 4.305 -6.855 -20.692 1.00 93.06 96 LYS A C 1
ATOM 779 O O . LYS A 1 96 ? 4.582 -5.679 -20.936 1.00 93.06 96 LYS A O 1
ATOM 784 N N . GLU A 1 97 ? 3.296 -7.504 -21.269 1.00 88.44 97 GLU A N 1
ATOM 785 C CA . GLU A 1 97 ? 2.411 -6.890 -22.263 1.00 88.44 97 GLU A CA 1
ATOM 786 C C . GLU A 1 97 ? 1.734 -5.637 -21.694 1.00 88.44 97 GLU A C 1
ATOM 788 O O . GLU A 1 97 ? 1.819 -4.558 -22.289 1.00 88.44 97 GLU A O 1
ATOM 793 N N . SER A 1 98 ? 1.166 -5.747 -20.489 1.00 86.00 98 SER A N 1
ATOM 794 C CA . SER A 1 98 ? 0.522 -4.633 -19.785 1.00 86.00 98 SER A CA 1
ATOM 795 C C . SER A 1 98 ? 1.483 -3.453 -19.557 1.00 86.00 98 SER A C 1
ATOM 797 O O . SER A 1 98 ? 1.130 -2.295 -19.786 1.00 86.00 98 SER A O 1
ATOM 799 N N . SER A 1 99 ? 2.729 -3.720 -19.162 1.00 88.31 99 SER A N 1
ATOM 800 C CA . SER A 1 99 ? 3.713 -2.686 -18.815 1.00 88.31 99 SER A CA 1
ATOM 801 C C . SER A 1 99 ? 4.300 -1.925 -20.013 1.00 88.31 99 SER A C 1
ATOM 803 O O . SER A 1 99 ? 4.819 -0.816 -19.846 1.00 88.31 99 SER A O 1
ATOM 805 N N . SER A 1 100 ? 4.189 -2.475 -21.227 1.00 84.56 100 SER A N 1
ATOM 806 C CA . SER A 1 100 ? 4.829 -1.937 -22.440 1.00 84.56 100 SER A CA 1
ATOM 807 C C . SER A 1 100 ? 4.421 -0.492 -22.771 1.00 84.56 100 SER A C 1
ATOM 809 O O . SER A 1 100 ? 5.162 0.241 -23.425 1.00 84.56 100 SER A O 1
ATOM 811 N N . ARG A 1 101 ? 3.256 -0.049 -22.280 1.00 81.69 101 ARG A N 1
ATOM 812 C CA . ARG A 1 101 ? 2.656 1.265 -22.577 1.00 81.69 101 ARG A CA 1
ATOM 813 C C . ARG A 1 101 ? 2.804 2.294 -21.450 1.00 81.69 101 ARG A C 1
ATOM 815 O O . ARG A 1 101 ? 2.307 3.416 -21.586 1.00 81.69 101 ARG A O 1
ATOM 822 N N . LEU A 1 102 ? 3.486 1.948 -20.355 1.00 86.62 102 LEU A N 1
ATOM 823 C CA . LEU A 1 102 ? 3.532 2.768 -19.136 1.00 86.62 102 LEU A CA 1
ATOM 824 C C . LEU A 1 102 ? 4.298 4.091 -19.283 1.00 86.62 102 LEU A C 1
ATOM 826 O O . LEU A 1 102 ? 4.057 5.019 -18.517 1.00 86.62 102 LEU A O 1
ATOM 830 N N . ASN A 1 103 ? 5.160 4.237 -20.290 1.00 82.06 103 ASN A N 1
ATOM 831 C CA . ASN A 1 103 ? 5.986 5.442 -20.472 1.00 82.06 103 ASN A CA 1
ATOM 832 C C . ASN A 1 103 ? 5.209 6.661 -21.018 1.00 82.06 103 ASN A C 1
ATOM 834 O O . ASN A 1 103 ? 5.806 7.658 -21.418 1.00 82.06 103 ASN A O 1
ATOM 838 N N . THR A 1 104 ? 3.878 6.597 -21.072 1.00 82.81 104 THR A N 1
ATOM 839 C CA . THR A 1 104 ? 3.029 7.685 -21.572 1.00 82.81 104 THR A CA 1
ATOM 840 C C . THR A 1 104 ? 2.591 8.629 -20.450 1.00 82.81 104 THR A C 1
ATOM 842 O O . THR A 1 104 ? 2.486 8.251 -19.280 1.00 82.81 104 THR A O 1
ATOM 845 N N . SER A 1 105 ? 2.288 9.884 -20.803 1.00 83.75 105 SER A N 1
ATOM 846 C CA . SER A 1 105 ? 1.813 10.911 -19.858 1.00 83.75 105 SER A CA 1
ATOM 847 C C . SER A 1 105 ? 0.513 10.529 -19.139 1.00 83.75 105 SER A C 1
ATOM 849 O O . SER A 1 105 ? 0.238 11.038 -18.055 1.00 83.75 105 SER A O 1
ATOM 851 N N . GLN A 1 106 ? -0.252 9.594 -19.706 1.00 84.19 106 GLN A N 1
ATOM 852 C CA . GLN A 1 106 ? -1.495 9.056 -19.149 1.00 84.19 106 GLN A CA 1
ATOM 853 C C . GLN A 1 106 ? -1.285 8.372 -17.788 1.00 84.19 106 GLN A C 1
ATOM 855 O O . GLN A 1 106 ? -2.186 8.379 -16.955 1.00 84.19 106 GLN A O 1
ATOM 860 N N . TYR A 1 107 ? -0.079 7.862 -17.518 1.00 89.44 107 TYR A N 1
ATOM 861 C CA . TYR A 1 107 ? 0.277 7.200 -16.259 1.00 89.44 107 TYR A CA 1
ATOM 862 C C . TYR A 1 107 ? 0.983 8.132 -15.262 1.00 89.44 107 TYR A C 1
ATOM 864 O O . TYR A 1 107 ? 1.696 7.670 -14.373 1.00 89.44 107 TYR A O 1
ATOM 872 N N . ALA A 1 108 ? 0.799 9.454 -15.371 1.00 91.38 108 ALA A N 1
ATOM 873 C CA . ALA A 1 108 ? 1.452 10.427 -14.489 1.00 91.38 108 ALA A CA 1
ATOM 874 C C . ALA A 1 108 ? 1.146 10.213 -12.992 1.00 91.38 108 ALA A C 1
ATOM 876 O O . ALA A 1 108 ? 2.016 10.422 -12.147 1.00 91.38 108 ALA A O 1
ATOM 877 N N . THR A 1 109 ? -0.069 9.782 -12.646 1.00 94.00 109 THR A N 1
ATOM 878 C CA . THR A 1 109 ? -0.471 9.499 -11.256 1.00 94.00 109 THR A CA 1
ATOM 879 C C . THR A 1 109 ? 0.159 8.217 -10.722 1.00 94.00 109 THR A C 1
ATOM 881 O O . THR A 1 109 ? 0.623 8.191 -9.585 1.00 94.00 109 THR A O 1
ATOM 884 N N . LEU A 1 110 ? 0.258 7.179 -11.556 1.00 95.12 110 LEU A N 1
ATOM 885 C CA . LEU A 1 110 ? 1.013 5.967 -11.242 1.00 95.12 110 LEU A CA 1
ATOM 886 C C . LEU A 1 110 ? 2.498 6.290 -11.046 1.00 95.12 110 LEU A C 1
ATOM 888 O O . LEU A 1 110 ? 3.103 5.868 -10.067 1.00 95.12 110 LEU A O 1
ATOM 892 N N . PHE A 1 111 ? 3.078 7.094 -11.932 1.00 94.44 111 PHE A N 1
ATOM 893 C CA . PHE A 1 111 ? 4.462 7.531 -11.804 1.00 94.44 111 PHE A CA 1
ATOM 894 C C . PHE A 1 111 ? 4.714 8.317 -10.507 1.00 94.44 111 PHE A C 1
ATOM 896 O O . PHE A 1 111 ? 5.708 8.076 -9.823 1.00 94.44 111 PHE A O 1
ATOM 903 N N . LEU A 1 112 ? 3.798 9.215 -10.128 1.00 94.81 112 LEU A N 1
ATOM 904 C CA . LEU A 1 112 ? 3.864 9.926 -8.850 1.00 94.81 112 LEU A CA 1
ATOM 905 C C . LEU A 1 112 ? 3.856 8.957 -7.658 1.00 94.81 112 LEU A C 1
ATOM 907 O O . LEU A 1 112 ? 4.659 9.125 -6.741 1.00 94.81 112 LEU A O 1
ATOM 911 N N . LEU A 1 113 ? 2.997 7.936 -7.693 1.00 96.75 113 LEU A N 1
ATOM 912 C CA . LEU A 1 113 ? 2.945 6.899 -6.664 1.00 96.75 113 LEU A CA 1
ATOM 913 C C . LEU A 1 113 ? 4.286 6.158 -6.545 1.00 96.75 113 LEU A C 1
ATOM 915 O O . LEU A 1 113 ? 4.782 5.967 -5.434 1.00 96.75 113 LEU A O 1
ATOM 919 N N . PHE A 1 114 ? 4.904 5.783 -7.670 1.00 95.06 114 PHE A N 1
ATOM 920 C CA . PHE A 1 114 ? 6.238 5.174 -7.673 1.00 95.06 114 PHE A CA 1
ATOM 921 C C . PHE A 1 114 ? 7.288 6.099 -7.053 1.00 95.06 114 PHE A C 1
ATOM 923 O O . PHE A 1 114 ? 8.061 5.649 -6.213 1.00 95.06 114 PHE A O 1
ATOM 930 N N . LYS A 1 115 ? 7.290 7.392 -7.398 1.00 94.00 115 LYS A N 1
ATOM 931 C CA . LYS A 1 115 ? 8.223 8.367 -6.810 1.00 94.00 115 LYS A CA 1
ATOM 932 C C . LYS A 1 115 ? 8.080 8.482 -5.299 1.00 94.00 115 LYS A C 1
ATOM 934 O O . LYS A 1 115 ? 9.076 8.421 -4.586 1.00 94.00 115 LYS A O 1
ATOM 939 N N . ILE A 1 116 ? 6.846 8.608 -4.816 1.00 95.25 116 ILE A N 1
ATOM 940 C CA . ILE A 1 116 ? 6.548 8.665 -3.381 1.00 95.25 116 ILE A CA 1
ATOM 941 C C . ILE A 1 116 ? 7.036 7.390 -2.687 1.00 95.25 116 ILE A C 1
ATOM 943 O O . ILE A 1 116 ? 7.750 7.472 -1.691 1.00 95.25 116 ILE A O 1
ATOM 947 N N . SER A 1 117 ? 6.704 6.223 -3.246 1.00 95.31 117 SER A N 1
ATOM 948 C CA . SER A 1 117 ? 7.079 4.919 -2.686 1.00 95.31 117 SER A CA 1
ATOM 949 C C . SER A 1 117 ? 8.595 4.754 -2.590 1.00 95.31 117 SER A C 1
ATOM 951 O O . SER A 1 117 ? 9.119 4.436 -1.523 1.00 95.31 117 SER A O 1
ATOM 953 N N . LEU A 1 118 ? 9.308 5.035 -3.683 1.00 93.38 118 LEU A N 1
ATOM 954 C CA . LEU A 1 118 ? 10.757 4.876 -3.743 1.00 93.38 118 LEU A CA 1
ATOM 955 C C . LEU A 1 118 ? 11.468 5.837 -2.793 1.00 93.38 118 LEU A C 1
ATOM 957 O O . LEU A 1 118 ? 12.443 5.458 -2.148 1.00 93.38 118 LEU A O 1
ATOM 961 N N . ARG A 1 119 ? 10.994 7.082 -2.704 1.00 92.75 119 ARG A N 1
ATOM 962 C CA . ARG A 1 119 ? 11.652 8.111 -1.905 1.00 92.75 119 ARG A CA 1
ATOM 963 C C . ARG A 1 119 ? 11.416 7.924 -0.409 1.00 92.75 119 ARG A C 1
ATOM 965 O O . ARG A 1 119 ? 12.383 7.938 0.342 1.00 92.75 119 ARG A O 1
ATOM 972 N N . LEU A 1 120 ? 10.158 7.757 0.006 1.00 93.56 120 LEU A N 1
ATOM 973 C CA . LEU A 1 120 ? 9.789 7.680 1.424 1.00 93.56 120 LEU A CA 1
ATOM 974 C C . LEU A 1 120 ? 10.032 6.303 2.029 1.00 93.56 120 LEU A C 1
ATOM 976 O O . LEU A 1 120 ? 10.468 6.202 3.169 1.00 93.56 120 LEU A O 1
ATOM 980 N N . TYR A 1 121 ? 9.750 5.249 1.268 1.00 93.00 121 TYR A N 1
ATOM 981 C CA . TYR A 1 121 ? 9.695 3.889 1.800 1.00 93.00 121 TYR A CA 1
ATOM 982 C C . TYR A 1 121 ? 10.778 2.976 1.235 1.00 93.00 121 TYR A C 1
ATOM 984 O O . TYR A 1 121 ? 10.847 1.816 1.630 1.00 93.00 121 TYR A O 1
ATOM 992 N N . ARG A 1 122 ? 11.611 3.473 0.306 1.00 91.38 122 ARG A N 1
ATOM 993 C CA . ARG A 1 122 ? 12.669 2.689 -0.357 1.00 91.38 122 ARG A CA 1
ATOM 994 C C . ARG A 1 122 ? 12.139 1.373 -0.935 1.00 91.38 122 ARG A C 1
ATOM 996 O O . ARG A 1 122 ? 12.808 0.351 -0.906 1.00 91.38 122 ARG A O 1
ATOM 1003 N N . THR A 1 123 ? 10.919 1.414 -1.463 1.00 92.62 123 THR A N 1
ATOM 1004 C CA . THR A 1 123 ? 10.242 0.270 -2.079 1.00 92.62 123 THR A CA 1
ATOM 1005 C C . THR A 1 123 ? 9.334 0.747 -3.212 1.00 92.62 123 THR A C 1
ATOM 1007 O O . THR A 1 123 ? 9.256 1.943 -3.499 1.00 92.62 123 THR A O 1
ATOM 1010 N N . THR A 1 124 ? 8.641 -0.167 -3.884 1.00 93.69 124 THR A N 1
ATOM 1011 C CA . THR A 1 124 ? 7.709 0.172 -4.966 1.00 93.69 124 THR A CA 1
ATOM 1012 C C . THR A 1 124 ? 6.274 -0.165 -4.573 1.00 93.69 124 THR A C 1
ATOM 1014 O O . THR A 1 124 ? 6.046 -1.052 -3.746 1.00 93.69 124 THR A O 1
ATOM 1017 N N . PRO A 1 125 ? 5.268 0.506 -5.165 1.00 95.38 125 PRO A N 1
ATOM 1018 C CA . PRO A 1 125 ? 3.872 0.182 -4.876 1.00 95.38 125 PRO A CA 1
ATOM 1019 C C . PRO A 1 125 ? 3.498 -1.241 -5.319 1.00 95.38 125 PRO A C 1
ATOM 1021 O O . PRO A 1 125 ? 2.495 -1.774 -4.856 1.00 95.38 125 PRO A O 1
ATOM 1024 N N . ILE A 1 126 ? 4.304 -1.863 -6.190 1.00 94.94 126 ILE A N 1
ATOM 1025 C CA . ILE A 1 126 ? 4.145 -3.265 -6.584 1.00 94.94 126 ILE A CA 1
ATOM 1026 C C . ILE A 1 126 ? 4.392 -4.180 -5.392 1.00 94.94 126 ILE A C 1
ATOM 1028 O O . ILE A 1 126 ? 3.578 -5.056 -5.147 1.00 94.94 126 ILE A O 1
ATOM 1032 N N . ILE A 1 127 ? 5.439 -3.932 -4.599 1.00 93.00 127 ILE A N 1
ATOM 1033 C CA . ILE A 1 127 ? 5.738 -4.736 -3.405 1.00 93.00 127 ILE A CA 1
ATOM 1034 C C . ILE A 1 127 ? 4.603 -4.636 -2.384 1.00 93.00 127 ILE A C 1
ATOM 1036 O O . ILE A 1 127 ? 4.146 -5.660 -1.874 1.00 93.00 127 ILE A O 1
ATOM 1040 N N . LEU A 1 128 ? 4.083 -3.423 -2.154 1.00 94.62 128 LEU A N 1
ATOM 1041 C CA . LEU A 1 128 ? 2.929 -3.193 -1.278 1.00 94.62 128 LEU A CA 1
ATOM 1042 C C . LEU A 1 128 ? 1.674 -3.962 -1.735 1.00 94.62 128 LEU A C 1
ATOM 1044 O O . LEU A 1 128 ? 0.887 -4.391 -0.898 1.00 94.62 128 LEU A O 1
ATOM 1048 N N . LEU A 1 129 ? 1.478 -4.128 -3.045 1.00 95.75 129 LEU A N 1
ATOM 1049 C CA . LEU A 1 129 ? 0.322 -4.794 -3.660 1.00 95.75 129 LEU A CA 1
ATOM 1050 C C . LEU A 1 129 ? 0.719 -6.125 -4.313 1.00 95.75 129 LEU A C 1
ATOM 1052 O O . LEU A 1 129 ? 0.296 -6.430 -5.431 1.00 95.75 129 LEU A O 1
ATOM 1056 N N . SER A 1 130 ? 1.541 -6.896 -3.604 1.00 94.19 130 SER A N 1
ATOM 1057 C CA . SER A 1 130 ? 1.990 -8.231 -3.997 1.00 94.19 130 SER A CA 1
ATOM 1058 C C . SER A 1 130 ? 1.716 -9.257 -2.887 1.00 94.19 130 SER A C 1
ATOM 1060 O O . SER A 1 130 ? 1.378 -8.870 -1.757 1.00 94.19 130 SER A O 1
ATOM 1062 N N . PRO A 1 131 ? 1.927 -10.564 -3.150 1.00 93.00 131 PRO A N 1
ATOM 1063 C CA . PRO A 1 131 ? 1.865 -11.584 -2.106 1.00 93.00 131 PRO A CA 1
ATOM 1064 C C . PRO A 1 131 ? 2.750 -11.308 -0.892 1.00 93.00 131 PRO A C 1
ATOM 1066 O O . PRO A 1 131 ? 2.381 -11.703 0.206 1.00 93.00 131 PRO A O 1
ATOM 1069 N N . ILE A 1 132 ? 3.852 -10.565 -1.057 1.00 91.00 132 ILE A N 1
ATOM 1070 C CA . ILE A 1 132 ? 4.767 -10.192 0.036 1.00 91.00 132 ILE A CA 1
ATOM 1071 C C . ILE A 1 132 ? 4.013 -9.460 1.154 1.00 91.00 132 ILE A C 1
ATOM 1073 O O . ILE A 1 132 ? 4.247 -9.687 2.337 1.00 91.00 132 ILE A O 1
ATOM 1077 N N . CYS A 1 133 ? 3.070 -8.591 0.783 1.00 91.81 133 CYS A N 1
ATOM 1078 C CA . CYS A 1 133 ? 2.215 -7.876 1.729 1.00 91.81 133 CYS A CA 1
ATOM 1079 C C . CYS A 1 133 ? 0.812 -8.493 1.852 1.00 91.81 133 CYS A C 1
ATOM 1081 O O . CYS A 1 133 ? -0.053 -7.886 2.484 1.00 91.81 133 CYS A O 1
ATOM 1083 N N . ALA A 1 134 ? 0.575 -9.669 1.259 1.00 93.62 134 ALA A N 1
ATOM 1084 C CA . ALA A 1 134 ? -0.725 -10.333 1.152 1.00 93.62 134 ALA A CA 1
ATOM 1085 C C . ALA A 1 134 ? -1.840 -9.423 0.596 1.00 93.62 134 ALA A C 1
ATOM 1087 O O . ALA A 1 134 ? -2.993 -9.490 1.026 1.00 93.62 134 ALA A O 1
ATOM 1088 N N . LEU A 1 135 ? -1.504 -8.546 -0.352 1.00 95.75 135 LEU A N 1
ATOM 1089 C CA . LEU A 1 135 ? -2.422 -7.577 -0.952 1.00 95.75 135 LEU A CA 1
ATOM 1090 C C . LEU A 1 135 ? -2.341 -7.654 -2.475 1.00 95.75 135 LEU A C 1
ATOM 1092 O O . LEU A 1 135 ? -1.284 -7.921 -3.037 1.00 95.75 135 LEU A O 1
ATOM 1096 N N . ARG A 1 136 ? -3.447 -7.364 -3.156 1.00 95.75 136 ARG A N 1
ATOM 1097 C CA . ARG A 1 136 ? -3.478 -7.203 -4.614 1.00 95.75 136 ARG A CA 1
ATOM 1098 C C . ARG A 1 136 ? -4.476 -6.134 -5.016 1.00 95.75 136 ARG A C 1
ATOM 1100 O O . ARG A 1 136 ? -5.543 -6.028 -4.427 1.00 95.75 136 ARG A O 1
ATOM 1107 N N . TYR A 1 137 ? -4.167 -5.364 -6.054 1.00 96.12 137 TYR A N 1
ATOM 1108 C CA . TYR A 1 137 ? -5.133 -4.443 -6.648 1.00 96.12 137 TYR A CA 1
ATOM 1109 C C . TYR A 1 137 ? -6.278 -5.193 -7.353 1.00 96.12 137 TYR A C 1
ATOM 1111 O O . TYR A 1 137 ? -6.040 -6.004 -8.247 1.00 96.12 137 TYR A O 1
ATOM 1119 N N . GLN A 1 138 ? -7.521 -4.865 -6.996 1.00 94.94 138 GLN A N 1
ATOM 1120 C CA . GLN A 1 138 ? -8.726 -5.257 -7.723 1.00 94.94 138 GLN A CA 1
ATOM 1121 C C . GLN A 1 138 ? -9.339 -4.030 -8.410 1.00 94.94 138 GLN A C 1
ATOM 1123 O O . GLN A 1 138 ? -9.814 -3.084 -7.767 1.00 94.94 138 GLN A O 1
ATOM 1128 N N . ALA A 1 139 ? -9.386 -4.073 -9.742 1.00 91.12 139 ALA A N 1
ATOM 1129 C CA . ALA A 1 139 ? -10.086 -3.077 -10.537 1.00 91.12 139 ALA A CA 1
ATOM 1130 C C . ALA A 1 139 ? -11.604 -3.201 -10.321 1.00 91.12 139 ALA A C 1
ATOM 1132 O O . ALA A 1 139 ? -12.192 -4.261 -10.524 1.00 91.12 139 ALA A O 1
ATOM 1133 N N . VAL A 1 140 ? -12.245 -2.105 -9.910 1.00 84.56 140 VAL A N 1
ATOM 1134 C CA . VAL A 1 140 ? -13.708 -2.034 -9.713 1.00 84.56 140 VAL A CA 1
ATOM 1135 C C . VAL A 1 140 ? -14.449 -1.488 -10.934 1.00 84.56 140 VAL A C 1
ATOM 1137 O O . VAL A 1 140 ? -15.668 -1.593 -11.012 1.00 84.56 140 VAL A O 1
ATOM 1140 N N . SER A 1 141 ? -13.724 -0.924 -11.900 1.00 78.25 141 SER A N 1
ATOM 1141 C CA . SER A 1 141 ? -14.259 -0.470 -13.179 1.00 78.25 141 SER A CA 1
ATOM 1142 C C . SER A 1 141 ? -13.386 -0.983 -14.320 1.00 78.25 141 SER A C 1
ATOM 1144 O O . SER A 1 141 ? -12.165 -1.084 -14.195 1.00 78.25 141 SER A O 1
ATOM 1146 N N . LYS A 1 142 ? -14.022 -1.317 -15.445 1.00 67.62 142 LYS A N 1
ATOM 1147 C CA . LYS A 1 142 ? -13.312 -1.624 -16.687 1.00 67.62 142 LYS A CA 1
ATOM 1148 C C . LYS A 1 142 ? -12.989 -0.302 -17.373 1.00 67.62 142 LYS A C 1
ATOM 1150 O O . LYS A 1 142 ? -13.895 0.412 -17.787 1.00 67.62 142 LYS A O 1
ATOM 1155 N N . ASN A 1 143 ? -11.710 0.027 -17.477 1.00 70.00 143 ASN A N 1
ATOM 1156 C CA . ASN A 1 143 ? -11.222 1.146 -18.275 1.00 70.00 143 ASN A CA 1
ATOM 1157 C C . ASN A 1 143 ? -10.033 0.640 -19.098 1.00 70.00 143 ASN A C 1
ATOM 1159 O O . ASN A 1 143 ? -9.210 -0.099 -18.578 1.00 70.00 143 ASN A O 1
ATOM 1163 N N . HIS A 1 144 ? -9.911 1.031 -20.365 1.00 69.75 144 HIS A N 1
ATOM 1164 C CA . HIS A 1 144 ? -8.795 0.621 -21.226 1.00 69.75 144 HIS A CA 1
ATOM 1165 C C . HIS A 1 144 ? -7.408 1.025 -20.689 1.00 69.75 144 HIS A C 1
ATOM 1167 O O . HIS A 1 144 ? -6.404 0.471 -21.130 1.00 69.75 144 HIS A O 1
ATOM 1173 N N . PHE A 1 145 ? -7.346 1.971 -19.745 1.00 68.94 145 PHE A N 1
ATOM 1174 C CA . PHE A 1 145 ? -6.106 2.469 -19.138 1.00 68.94 145 PHE A CA 1
ATOM 1175 C C . PHE A 1 145 ? -5.749 1.825 -17.790 1.00 68.94 145 PHE A C 1
ATOM 1177 O O . PHE A 1 145 ? -4.721 2.159 -17.208 1.00 68.94 145 PHE A O 1
ATOM 1184 N N . CYS A 1 146 ? -6.580 0.928 -17.260 1.00 76.69 146 CYS A N 1
ATOM 1185 C CA . CYS A 1 146 ? -6.246 0.157 -16.066 1.00 76.69 146 CYS A CA 1
ATOM 1186 C C . CYS A 1 146 ? -6.768 -1.267 -16.192 1.00 76.69 146 CYS A C 1
ATOM 1188 O O . CYS A 1 146 ? -7.865 -1.511 -16.684 1.00 76.69 146 CYS A O 1
ATOM 1190 N N . ASN A 1 147 ? -5.994 -2.221 -15.711 1.00 83.88 147 ASN A N 1
ATOM 1191 C CA . ASN A 1 147 ? -6.380 -3.621 -15.729 1.00 83.88 147 ASN A CA 1
ATOM 1192 C C . ASN A 1 147 ? -6.044 -4.244 -14.372 1.00 83.88 147 ASN A C 1
ATOM 1194 O O . ASN A 1 147 ? -5.810 -3.547 -13.389 1.00 83.88 147 ASN A O 1
ATOM 1198 N N . GLU A 1 148 ? -6.046 -5.565 -14.295 1.00 85.94 148 GLU A N 1
ATOM 1199 C CA . GLU A 1 148 ? -5.696 -6.288 -13.071 1.00 85.94 148 GLU A CA 1
ATOM 1200 C C . GLU A 1 148 ? -4.219 -6.190 -12.655 1.00 85.94 148 GLU A C 1
ATOM 1202 O O . GLU A 1 148 ? -3.864 -6.654 -11.571 1.00 85.94 148 GLU A O 1
ATOM 1207 N N . TRP A 1 149 ? -3.385 -5.562 -13.484 1.00 89.38 149 TRP A N 1
ATOM 1208 C CA . TRP A 1 149 ? -1.947 -5.383 -13.290 1.00 89.38 149 TRP A CA 1
ATOM 1209 C C . TRP A 1 149 ? -1.550 -3.904 -13.144 1.00 89.38 149 TRP A C 1
ATOM 1211 O O . TRP A 1 149 ? -0.610 -3.565 -12.422 1.00 89.38 149 TRP A O 1
ATOM 1221 N N . ILE A 1 150 ? -2.281 -2.999 -13.800 1.00 91.62 150 ILE A N 1
ATOM 1222 C CA . ILE A 1 150 ? -2.037 -1.555 -13.798 1.00 91.62 150 ILE A CA 1
ATOM 1223 C C . ILE A 1 150 ? -3.128 -0.855 -12.991 1.00 91.62 150 ILE A C 1
ATOM 1225 O O . ILE A 1 150 ? -4.296 -0.834 -13.380 1.00 91.62 150 ILE A O 1
ATOM 1229 N N . MET A 1 151 ? -2.722 -0.230 -11.886 1.00 93.88 151 MET A N 1
ATOM 1230 C CA . MET A 1 151 ? -3.604 0.542 -11.014 1.00 93.88 151 MET A CA 1
ATOM 1231 C C . MET A 1 151 ? -4.238 1.734 -11.743 1.00 93.88 151 MET A C 1
ATOM 1233 O O . MET A 1 151 ? -3.562 2.490 -12.440 1.00 93.88 151 MET A O 1
ATOM 1237 N N . SER A 1 152 ? -5.538 1.948 -11.526 1.00 93.81 152 SER A N 1
ATOM 1238 C CA . SER A 1 152 ? -6.231 3.146 -12.022 1.00 93.81 152 SER A CA 1
ATOM 1239 C C . SER A 1 152 ? -5.659 4.438 -11.427 1.00 93.81 152 SER A C 1
ATOM 1241 O O . SER A 1 152 ? -5.261 4.460 -10.262 1.00 93.81 152 SER A O 1
ATOM 1243 N N . GLY A 1 153 ? -5.733 5.549 -12.167 1.00 93.81 153 GLY A N 1
ATOM 1244 C CA . GLY A 1 153 ? -5.233 6.843 -11.689 1.00 93.81 153 GLY A CA 1
ATOM 1245 C C . GLY A 1 153 ? -5.837 7.287 -10.351 1.00 93.81 153 GLY A C 1
ATOM 1246 O O . GLY A 1 153 ? -5.104 7.720 -9.470 1.00 93.81 153 GLY A O 1
ATOM 1247 N N . LYS A 1 154 ? -7.144 7.070 -10.148 1.00 94.75 154 LYS A N 1
ATOM 1248 C CA . LYS A 1 154 ? -7.833 7.378 -8.882 1.00 94.75 154 LYS A CA 1
ATOM 1249 C C . LYS A 1 154 ? -7.317 6.548 -7.706 1.00 94.75 154 LYS A C 1
ATOM 1251 O O . LYS A 1 154 ? -7.208 7.052 -6.593 1.00 94.75 154 LYS A O 1
ATOM 1256 N N . PHE A 1 155 ? -7.000 5.277 -7.952 1.00 96.94 155 PHE A N 1
ATOM 1257 C CA . PHE A 1 155 ? -6.359 4.425 -6.953 1.00 96.94 155 PHE A CA 1
ATOM 1258 C C . PHE A 1 155 ? -4.970 4.970 -6.603 1.00 96.94 155 PHE A C 1
ATOM 1260 O O . PHE A 1 155 ? -4.655 5.128 -5.427 1.00 96.94 155 PHE A O 1
ATOM 1267 N N . CYS A 1 156 ? -4.168 5.322 -7.613 1.00 97.50 156 CYS A N 1
ATOM 1268 C CA . CYS A 1 156 ? -2.830 5.870 -7.404 1.00 97.50 156 CYS A CA 1
ATOM 1269 C C . CYS A 1 156 ? -2.843 7.200 -6.648 1.00 97.50 156 CYS A C 1
ATOM 1271 O O . CYS A 1 156 ? -1.986 7.407 -5.794 1.00 97.50 156 CYS A O 1
ATOM 1273 N N . GLU A 1 157 ? -3.795 8.089 -6.932 1.00 97.31 157 GLU A N 1
ATOM 1274 C CA . GLU A 1 157 ? -3.941 9.375 -6.241 1.00 97.31 157 GLU A CA 1
ATOM 1275 C C . GLU A 1 157 ? -4.277 9.199 -4.759 1.00 97.31 157 GLU A C 1
ATOM 1277 O O . GLU A 1 157 ? -3.586 9.773 -3.920 1.00 97.31 157 GLU A O 1
ATOM 1282 N N . LEU A 1 158 ? -5.276 8.369 -4.441 1.00 98.19 158 LEU A N 1
ATOM 1283 C CA . LEU A 1 158 ? -5.675 8.090 -3.058 1.00 98.19 158 LEU A CA 1
ATOM 1284 C C . LEU A 1 158 ? -4.584 7.357 -2.275 1.00 98.19 158 LEU A C 1
ATOM 1286 O O . LEU A 1 158 ? -4.334 7.658 -1.111 1.00 98.19 158 LEU A O 1
ATOM 1290 N N . LEU A 1 159 ? -3.911 6.392 -2.906 1.00 98.56 159 LEU A N 1
ATOM 1291 C CA . LEU A 1 159 ? -2.802 5.705 -2.256 1.00 98.56 159 LEU A CA 1
ATOM 1292 C C . LEU A 1 159 ? -1.632 6.669 -2.032 1.00 98.56 159 LEU A C 1
ATOM 1294 O O . LEU A 1 159 ? -1.053 6.673 -0.954 1.00 98.56 159 LEU A O 1
ATOM 1298 N N . SER A 1 160 ? -1.330 7.538 -3.001 1.00 98.38 160 SER A N 1
ATOM 1299 C CA . SER A 1 160 ? -0.297 8.570 -2.850 1.00 98.38 160 SER A CA 1
ATOM 1300 C C . SER A 1 160 ? -0.605 9.525 -1.699 1.00 98.38 160 SER A C 1
ATOM 1302 O O . SER A 1 160 ? 0.304 9.853 -0.944 1.00 98.38 160 SER A O 1
ATOM 1304 N N . SER A 1 161 ? -1.862 9.962 -1.545 1.00 98.38 161 SER A N 1
ATOM 1305 C CA . SER A 1 161 ? -2.257 10.857 -0.450 1.00 98.38 161 SER A CA 1
ATOM 1306 C C . SER A 1 161 ? -2.166 10.188 0.913 1.00 98.38 161 SER A C 1
ATOM 1308 O O . SER A 1 161 ? -1.686 10.800 1.861 1.00 98.38 161 SER A O 1
ATOM 1310 N N . LEU A 1 162 ? -2.552 8.914 1.002 1.00 98.44 162 LEU A N 1
ATOM 1311 C CA . LEU A 1 162 ? -2.355 8.124 2.212 1.00 98.44 162 LEU A CA 1
ATOM 1312 C C . LEU A 1 162 ? -0.864 7.967 2.524 1.00 98.44 162 LEU A C 1
ATOM 1314 O O . LEU A 1 162 ? -0.453 8.253 3.639 1.00 98.44 162 LEU A O 1
ATOM 1318 N N . MET A 1 163 ? -0.044 7.576 1.546 1.00 98.00 163 MET A N 1
ATOM 1319 C CA . MET A 1 163 ? 1.384 7.290 1.734 1.00 98.00 163 MET A CA 1
ATOM 1320 C C . MET A 1 163 ? 2.201 8.471 2.259 1.00 98.00 163 MET A C 1
ATOM 1322 O O . MET A 1 163 ? 3.165 8.252 2.986 1.00 98.00 163 MET A O 1
ATOM 1326 N N . VAL A 1 164 ? 1.859 9.703 1.890 1.00 97.50 164 VAL A N 1
ATOM 1327 C CA . VAL A 1 164 ? 2.588 10.902 2.343 1.00 97.50 164 VAL A CA 1
ATOM 1328 C C . VAL A 1 164 ? 2.071 11.460 3.669 1.00 97.50 164 VAL A C 1
ATOM 1330 O O . VAL A 1 164 ? 2.645 12.416 4.182 1.00 97.50 164 VAL A O 1
ATOM 1333 N N . HIS A 1 165 ? 1.002 10.893 4.234 1.00 98.06 165 HIS A N 1
ATOM 1334 C CA . HIS A 1 165 ? 0.511 11.303 5.543 1.00 98.06 165 HIS A CA 1
ATOM 1335 C C . HIS A 1 165 ? 1.440 10.770 6.653 1.00 98.06 165 HIS A C 1
ATOM 1337 O O . HIS A 1 165 ? 1.796 9.589 6.643 1.00 98.06 165 HIS A O 1
ATOM 1343 N N . PRO A 1 166 ? 1.832 11.585 7.647 1.00 97.06 166 PRO A N 1
ATOM 1344 C CA . PRO A 1 166 ? 2.859 11.205 8.621 1.00 97.06 166 PRO A CA 1
ATOM 1345 C C . PRO A 1 166 ? 2.384 10.208 9.690 1.00 97.06 166 PRO A C 1
ATOM 1347 O O . PRO A 1 166 ? 3.211 9.683 10.432 1.00 97.06 166 PRO A O 1
ATOM 1350 N N . CYS A 1 167 ? 1.082 9.904 9.767 1.00 96.81 167 CYS A N 1
ATOM 1351 C CA . CYS A 1 167 ? 0.536 8.942 10.738 1.00 96.81 167 CYS A CA 1
ATOM 1352 C C . CYS A 1 167 ? 1.089 7.513 10.582 1.00 96.81 167 CYS A C 1
ATOM 1354 O O . CYS A 1 167 ? 0.951 6.703 11.496 1.00 96.81 167 CYS A O 1
ATOM 1356 N N . TRP A 1 168 ? 1.718 7.200 9.445 1.00 95.50 168 TRP A N 1
ATOM 1357 C CA . TRP A 1 168 ? 2.385 5.917 9.217 1.00 95.50 168 TRP A CA 1
ATOM 1358 C C . TRP A 1 168 ? 3.808 5.872 9.761 1.00 95.50 168 TRP A C 1
ATOM 1360 O O . TRP A 1 168 ? 4.403 4.797 9.757 1.00 95.50 168 TRP A O 1
ATOM 1370 N N . GLU A 1 169 ? 4.364 7.013 10.185 1.00 92.81 169 GLU A N 1
ATOM 1371 C CA . GLU A 1 169 ? 5.745 7.135 10.671 1.00 92.81 169 GLU A CA 1
ATOM 1372 C C . GLU A 1 169 ? 6.765 6.527 9.692 1.00 92.81 169 GLU A C 1
ATOM 1374 O O . GLU A 1 169 ? 7.743 5.905 10.094 1.00 92.81 169 GLU A O 1
ATOM 1379 N N . GLU A 1 170 ? 6.496 6.654 8.386 1.00 91.25 170 GLU A N 1
ATOM 1380 C CA . GLU A 1 170 ? 7.311 6.086 7.294 1.00 91.25 170 GLU A CA 1
ATOM 1381 C C . GLU A 1 170 ? 7.469 4.562 7.347 1.00 91.25 170 GLU A C 1
ATOM 1383 O O . GLU A 1 170 ? 8.327 3.972 6.692 1.00 91.25 170 GLU A O 1
ATOM 1388 N N . ASN A 1 171 ? 6.582 3.892 8.076 1.00 92.25 171 ASN A N 1
ATOM 1389 C CA . ASN A 1 171 ? 6.523 2.449 8.138 1.00 92.25 171 ASN A CA 1
ATOM 1390 C C . ASN A 1 171 ? 5.514 1.923 7.110 1.00 92.25 171 ASN A C 1
ATOM 1392 O O . ASN A 1 171 ? 4.300 1.931 7.330 1.00 92.25 171 ASN A O 1
ATOM 1396 N N . ILE A 1 172 ? 6.029 1.411 5.988 1.00 92.44 172 ILE A N 1
ATOM 1397 C CA . ILE A 1 172 ? 5.195 0.810 4.936 1.00 92.44 172 ILE A CA 1
ATOM 1398 C C . ILE A 1 172 ? 4.380 -0.381 5.457 1.00 92.44 172 ILE A C 1
ATOM 1400 O O . ILE A 1 172 ? 3.261 -0.606 5.002 1.00 92.44 172 ILE A O 1
ATOM 1404 N N . GLY A 1 173 ? 4.897 -1.108 6.453 1.00 93.06 173 GLY A N 1
ATOM 1405 C CA . GLY A 1 173 ? 4.204 -2.215 7.106 1.00 93.06 173 GLY A CA 1
ATOM 1406 C C . GLY A 1 173 ? 2.959 -1.765 7.871 1.00 93.06 173 GLY A C 1
ATOM 1407 O O . GLY A 1 173 ? 1.951 -2.470 7.843 1.00 93.06 173 GLY A O 1
ATOM 1408 N N . SER A 1 174 ? 2.988 -0.576 8.486 1.00 94.75 174 SER A N 1
ATOM 1409 C CA . SER A 1 174 ? 1.817 0.030 9.138 1.00 94.75 174 SER A CA 1
ATOM 1410 C C . SER A 1 174 ? 0.720 0.354 8.124 1.00 94.75 174 SER A C 1
ATOM 1412 O O . SER A 1 174 ? -0.435 -0.016 8.336 1.00 94.75 174 SER A O 1
ATOM 1414 N N . LEU A 1 175 ? 1.079 0.968 6.989 1.00 96.56 175 LEU A N 1
ATOM 1415 C CA . LEU A 1 175 ? 0.130 1.237 5.903 1.00 96.56 175 LEU A CA 1
ATOM 1416 C C . LEU A 1 175 ? -0.409 -0.068 5.296 1.00 96.56 175 LEU A C 1
ATOM 1418 O O . LEU A 1 175 ? -1.617 -0.211 5.118 1.00 96.56 175 LEU A O 1
ATOM 1422 N N . ALA A 1 176 ? 0.458 -1.047 5.026 1.00 96.06 176 ALA A N 1
ATOM 1423 C CA . ALA A 1 176 ? 0.059 -2.358 4.518 1.00 96.06 176 ALA A CA 1
ATOM 1424 C C . ALA A 1 176 ? -0.899 -3.073 5.481 1.00 96.06 176 ALA A C 1
ATOM 1426 O O . ALA A 1 176 ? -1.867 -3.700 5.053 1.00 96.06 176 ALA A O 1
ATOM 1427 N N . LEU A 1 177 ? -0.657 -2.984 6.793 1.00 95.75 177 LEU A N 1
ATOM 1428 C CA . LEU A 1 177 ? -1.557 -3.545 7.795 1.00 95.75 177 LEU A CA 1
ATOM 1429 C C . LEU A 1 177 ? -2.906 -2.820 7.814 1.00 95.75 177 LEU A C 1
ATOM 1431 O O . LEU A 1 177 ? -3.935 -3.487 7.834 1.00 95.75 177 LEU A O 1
ATOM 1435 N N . ALA A 1 178 ? -2.919 -1.488 7.742 1.00 97.50 178 ALA A N 1
ATOM 1436 C CA . ALA A 1 178 ? -4.157 -0.716 7.667 1.00 97.50 178 ALA A CA 1
ATOM 1437 C C . ALA A 1 178 ? -4.980 -1.048 6.413 1.00 97.50 178 ALA A C 1
ATOM 1439 O O . ALA A 1 178 ? -6.197 -1.220 6.500 1.00 97.50 178 ALA A O 1
ATOM 1440 N N . LEU A 1 179 ? -4.327 -1.224 5.261 1.00 98.00 179 LEU A N 1
ATOM 1441 C CA . LEU A 1 179 ? -4.982 -1.661 4.025 1.00 98.00 179 LEU A CA 1
ATOM 1442 C C . LEU A 1 179 ? -5.565 -3.071 4.156 1.00 98.00 179 LEU A C 1
ATOM 1444 O O . LEU A 1 179 ? -6.743 -3.267 3.856 1.00 98.00 179 LEU A O 1
ATOM 1448 N N . ARG A 1 180 ? -4.782 -4.037 4.660 1.00 95.94 180 ARG A N 1
ATOM 1449 C CA . ARG A 1 180 ? -5.264 -5.404 4.930 1.00 95.94 180 ARG A CA 1
ATOM 1450 C C . ARG A 1 180 ? -6.469 -5.395 5.857 1.00 95.94 180 ARG A C 1
ATOM 1452 O O . ARG A 1 180 ? -7.487 -5.995 5.533 1.00 95.94 180 ARG A O 1
ATOM 1459 N N . TRP A 1 181 ? -6.373 -4.677 6.973 1.00 96.94 181 TRP A N 1
ATOM 1460 C CA . TRP A 1 181 ? -7.446 -4.571 7.956 1.00 96.94 181 TRP A CA 1
ATOM 1461 C C . TRP A 1 181 ? -8.717 -3.976 7.351 1.00 96.94 181 TRP A C 1
ATOM 1463 O O . TRP A 1 181 ? -9.803 -4.505 7.558 1.00 96.94 181 TRP A O 1
ATOM 1473 N N . THR A 1 182 ? -8.580 -2.938 6.523 1.00 98.25 182 THR A N 1
ATOM 1474 C CA . THR A 1 182 ? -9.715 -2.329 5.816 1.00 98.25 182 THR A CA 1
ATOM 1475 C C . THR A 1 182 ? -10.416 -3.340 4.907 1.00 98.25 182 THR A C 1
ATOM 1477 O O . THR A 1 182 ? -11.641 -3.460 4.957 1.00 98.25 182 THR A O 1
ATOM 1480 N N . VAL A 1 183 ? -9.656 -4.126 4.133 1.00 97.62 183 VAL A N 1
ATOM 1481 C CA . VAL A 1 183 ? -10.221 -5.183 3.277 1.00 97.62 183 VAL A CA 1
ATOM 1482 C C . VAL A 1 183 ? -10.858 -6.298 4.112 1.00 97.62 183 VAL A C 1
ATOM 1484 O O . VAL A 1 183 ? -11.952 -6.752 3.781 1.00 97.62 183 VAL A O 1
ATOM 1487 N N . ILE A 1 184 ? -10.223 -6.712 5.212 1.00 95.81 184 ILE A N 1
ATOM 1488 C CA . ILE A 1 184 ? -10.758 -7.721 6.137 1.00 95.81 184 ILE A CA 1
ATOM 1489 C C . ILE A 1 184 ? -12.102 -7.265 6.706 1.00 95.81 184 ILE A C 1
ATOM 1491 O O . ILE A 1 184 ? -13.072 -8.016 6.630 1.00 95.81 184 ILE A O 1
ATOM 1495 N N . CYS A 1 185 ? -12.196 -6.029 7.202 1.00 97.06 185 CYS A N 1
ATOM 1496 C CA . CYS A 1 185 ? -13.446 -5.455 7.693 1.00 97.06 185 CYS A CA 1
ATOM 1497 C C . CYS A 1 185 ? -14.496 -5.348 6.581 1.00 97.06 185 CYS A C 1
ATOM 1499 O O . CYS A 1 185 ? -15.676 -5.615 6.819 1.00 97.06 185 CYS A O 1
ATOM 1501 N N . ARG A 1 186 ? -14.099 -4.972 5.354 1.00 97.00 186 ARG A N 1
ATOM 1502 C CA . ARG A 1 186 ? -15.025 -4.907 4.214 1.00 97.00 186 ARG A CA 1
ATOM 1503 C C . ARG A 1 186 ? -15.618 -6.282 3.927 1.00 97.00 186 ARG A C 1
ATOM 1505 O O . ARG A 1 186 ? -16.827 -6.401 3.732 1.00 97.00 186 ARG A O 1
ATOM 1512 N N . LEU A 1 187 ? -14.778 -7.304 3.857 1.00 95.75 187 LEU A N 1
ATOM 1513 C CA . LEU A 1 187 ? -15.185 -8.646 3.454 1.00 95.75 187 LEU A CA 1
ATOM 1514 C C . LEU A 1 187 ? -15.734 -9.492 4.611 1.00 95.75 187 LEU A C 1
ATOM 1516 O O . LEU A 1 187 ? -16.225 -10.583 4.348 1.00 95.75 187 LEU A O 1
ATOM 1520 N N . ASP A 1 188 ? -15.649 -9.004 5.854 1.00 94.38 188 ASP A N 1
ATOM 1521 C CA . ASP A 1 188 ? -15.768 -9.822 7.072 1.00 94.38 188 ASP A CA 1
ATOM 1522 C C . ASP A 1 188 ? -14.943 -11.116 6.948 1.00 94.38 188 ASP A C 1
ATOM 1524 O O . ASP A 1 188 ? -15.420 -12.222 7.195 1.00 94.38 188 ASP A O 1
ATOM 1528 N N . SER A 1 189 ? -13.700 -10.989 6.467 1.00 91.25 189 SER A N 1
ATOM 1529 C CA . SER A 1 189 ? -12.824 -12.144 6.262 1.00 91.25 189 SER A CA 1
ATOM 1530 C C . SER A 1 189 ? -12.453 -12.746 7.612 1.00 91.25 189 SER A C 1
ATOM 1532 O O . SER A 1 189 ? -11.719 -12.135 8.385 1.00 91.25 189 SER A O 1
ATOM 1534 N N . ARG A 1 190 ? -12.895 -13.980 7.856 1.00 91.12 190 ARG A N 1
ATOM 1535 C CA . ARG A 1 190 ? -12.593 -14.725 9.087 1.00 91.12 190 ARG A CA 1
ATOM 1536 C C . ARG A 1 190 ? -11.444 -15.710 8.946 1.00 91.12 190 ARG A C 1
ATOM 1538 O O . ARG A 1 190 ? -11.117 -16.385 9.909 1.00 91.12 190 ARG A O 1
ATOM 1545 N N . SER A 1 191 ? -10.823 -15.802 7.776 1.00 87.44 191 SER A N 1
ATOM 1546 C CA . SER A 1 191 ? -9.626 -16.623 7.599 1.00 87.44 191 SER A CA 1
ATOM 1547 C C . SER A 1 191 ? -8.499 -16.110 8.492 1.00 87.44 191 SER A C 1
ATOM 1549 O O . SER A 1 191 ? -8.258 -14.903 8.524 1.00 87.44 191 SER A O 1
ATOM 1551 N N . ALA A 1 192 ? -7.805 -17.004 9.194 1.00 82.12 192 ALA A N 1
ATOM 1552 C CA . ALA A 1 192 ? -6.625 -16.641 9.967 1.00 82.12 192 ALA A CA 1
ATOM 1553 C C . ALA A 1 192 ? -5.444 -16.301 9.042 1.00 82.12 192 ALA A C 1
ATOM 1555 O O . ALA A 1 192 ? -4.875 -17.170 8.382 1.00 82.12 192 ALA A O 1
ATOM 1556 N N . TRP A 1 193 ? -5.075 -15.021 8.995 1.00 76.81 193 TRP A N 1
ATOM 1557 C CA . TRP A 1 193 ? -3.933 -14.529 8.222 1.00 76.81 193 TRP A CA 1
ATOM 1558 C C . TRP A 1 193 ? -2.661 -14.470 9.068 1.00 76.81 193 TRP A C 1
ATOM 1560 O O . TRP A 1 193 ? -2.665 -13.915 10.169 1.00 76.81 193 TRP A O 1
ATOM 1570 N N . ALA A 1 194 ? -1.554 -14.969 8.517 1.00 70.81 194 ALA A N 1
ATOM 1571 C CA . ALA A 1 194 ? -0.232 -14.724 9.076 1.00 70.81 194 ALA A CA 1
ATOM 1572 C C . ALA A 1 194 ? 0.139 -13.240 8.916 1.00 70.81 194 ALA A C 1
ATOM 1574 O O . ALA A 1 194 ? -0.050 -12.640 7.853 1.00 70.81 194 ALA A O 1
ATOM 1575 N N . VAL A 1 195 ? 0.660 -12.635 9.983 1.00 69.69 195 VAL A N 1
ATOM 1576 C CA . VAL A 1 195 ? 1.166 -11.261 9.960 1.00 69.69 195 VAL A CA 1
ATOM 1577 C C . VAL A 1 195 ? 2.605 -11.260 10.442 1.00 69.69 195 VAL A C 1
ATOM 1579 O O . VAL A 1 195 ? 2.868 -11.245 11.638 1.00 69.69 195 VAL A O 1
ATOM 1582 N N . ASP A 1 196 ? 3.534 -11.195 9.492 1.00 67.38 196 ASP A N 1
ATOM 1583 C CA . ASP A 1 196 ? 4.973 -11.078 9.758 1.00 67.38 196 ASP A CA 1
ATOM 1584 C C . ASP A 1 196 ? 5.402 -9.618 9.973 1.00 67.38 196 ASP A C 1
ATOM 1586 O O . ASP A 1 196 ? 6.417 -9.148 9.463 1.00 67.38 196 ASP A O 1
ATOM 1590 N N . VAL A 1 197 ? 4.605 -8.854 10.725 1.00 69.81 197 VAL A N 1
ATOM 1591 C CA . VAL A 1 197 ? 4.947 -7.474 11.093 1.00 69.81 197 VAL A CA 1
ATOM 1592 C C . VAL A 1 197 ? 5.333 -7.445 12.560 1.00 69.81 197 VAL A C 1
ATOM 1594 O O . VAL A 1 197 ? 4.553 -7.820 13.433 1.00 69.81 197 VAL A O 1
ATOM 1597 N N . LYS A 1 198 ? 6.533 -6.935 12.851 1.00 76.88 198 LYS A N 1
ATOM 1598 C CA . LYS A 1 198 ? 6.948 -6.653 14.224 1.00 76.88 198 LYS A CA 1
ATOM 1599 C C . LYS A 1 198 ? 6.165 -5.450 14.746 1.00 76.88 198 LYS A C 1
ATOM 1601 O O . LYS A 1 198 ? 6.518 -4.300 14.497 1.00 76.88 198 LYS A O 1
ATOM 1606 N N . LEU A 1 199 ? 5.085 -5.726 15.460 1.00 83.06 199 LEU A N 1
ATOM 1607 C CA . LEU A 1 199 ? 4.227 -4.704 16.046 1.00 83.06 199 LEU A CA 1
ATOM 1608 C C . LEU A 1 199 ? 4.817 -4.248 17.376 1.00 83.06 199 LEU A C 1
ATOM 1610 O O . LEU A 1 199 ? 5.248 -5.077 18.165 1.00 83.06 199 LEU A O 1
ATOM 1614 N N . SER A 1 200 ? 4.843 -2.946 17.644 1.00 84.25 200 SER A N 1
ATOM 1615 C CA . SER A 1 200 ? 5.235 -2.398 18.953 1.00 84.25 200 SER A CA 1
ATOM 1616 C C . SER A 1 200 ? 4.069 -2.358 19.946 1.00 84.25 200 SER A C 1
ATOM 1618 O O . SER A 1 200 ? 4.274 -2.307 21.155 1.00 84.25 200 SER A O 1
ATOM 1620 N N . CYS A 1 201 ? 2.834 -2.385 19.443 1.00 89.75 201 CYS A N 1
ATOM 1621 C CA . CYS A 1 201 ? 1.624 -2.272 20.243 1.00 89.75 201 CYS A CA 1
ATOM 1622 C C . CYS A 1 201 ? 1.205 -3.626 20.827 1.00 89.75 201 CYS A C 1
ATOM 1624 O O . CYS A 1 201 ? 0.845 -4.528 20.072 1.00 89.75 201 CYS A O 1
ATOM 1626 N N . LEU A 1 202 ? 1.170 -3.732 22.161 1.00 90.75 202 LEU A N 1
ATOM 1627 C CA . LEU A 1 202 ? 0.773 -4.951 22.882 1.00 90.75 202 LEU A CA 1
ATOM 1628 C C . LEU A 1 202 ? -0.635 -5.436 22.508 1.00 90.75 202 LEU A C 1
ATOM 1630 O O . LEU A 1 202 ? -0.853 -6.636 22.380 1.00 90.75 202 LEU A O 1
ATOM 1634 N N . VAL A 1 203 ? -1.581 -4.512 22.297 1.00 93.38 203 VAL A N 1
ATOM 1635 C CA . VAL A 1 203 ? -2.948 -4.845 21.860 1.00 93.38 203 VAL A CA 1
ATOM 1636 C C . VAL A 1 203 ? -2.913 -5.600 20.536 1.00 93.38 203 VAL A C 1
ATOM 1638 O O . VAL A 1 203 ? -3.499 -6.671 20.420 1.00 93.38 203 VAL A O 1
ATOM 1641 N N . LEU A 1 204 ? -2.192 -5.066 19.546 1.00 92.81 204 LEU A N 1
ATOM 1642 C CA . LEU A 1 204 ? -2.103 -5.689 18.229 1.00 92.81 204 LEU A CA 1
ATOM 1643 C C . LEU A 1 204 ? -1.307 -6.996 18.284 1.00 92.81 204 LEU A C 1
ATOM 1645 O O . LEU A 1 204 ? -1.750 -7.979 17.702 1.00 92.81 204 LEU A O 1
ATOM 1649 N N . GLN A 1 205 ? -0.198 -7.043 19.031 1.00 91.31 205 GLN A N 1
ATOM 1650 C CA . GLN A 1 205 ? 0.565 -8.280 19.247 1.00 91.31 205 GLN A CA 1
ATOM 1651 C C . GLN A 1 205 ? -0.335 -9.408 19.766 1.00 91.31 205 GLN A C 1
ATOM 1653 O O . GLN A 1 205 ? -0.420 -10.454 19.135 1.00 91.31 205 GLN A O 1
ATOM 1658 N N . ARG A 1 206 ? -1.105 -9.160 20.835 1.00 91.19 206 ARG A N 1
ATOM 1659 C CA . ARG A 1 206 ? -2.009 -10.163 21.426 1.00 91.19 206 ARG A CA 1
ATOM 1660 C C . ARG A 1 206 ? -3.082 -10.653 20.454 1.00 91.19 206 ARG A C 1
ATOM 1662 O O . ARG A 1 206 ? -3.489 -11.808 20.534 1.00 91.19 206 ARG A O 1
ATOM 1669 N N . ILE A 1 207 ? -3.568 -9.792 19.559 1.00 91.50 207 ILE A N 1
ATOM 1670 C CA . ILE A 1 207 ? -4.539 -10.185 18.528 1.00 91.50 207 ILE A CA 1
ATOM 1671 C C . ILE A 1 207 ? -3.887 -11.143 17.534 1.00 91.50 207 ILE A C 1
ATOM 1673 O O . ILE A 1 207 ? -4.453 -12.197 17.254 1.00 91.50 207 ILE A O 1
ATOM 1677 N N . PHE A 1 208 ? -2.699 -10.808 17.026 1.00 89.25 208 PHE A N 1
ATOM 1678 C CA . PHE A 1 208 ? -2.015 -11.650 16.045 1.00 89.25 208 PHE A CA 1
ATOM 1679 C C . PHE A 1 208 ? -1.461 -12.941 16.642 1.00 89.25 208 PHE A C 1
ATOM 1681 O O . PHE A 1 208 ? -1.517 -13.963 15.965 1.00 89.25 208 PHE A O 1
ATOM 1688 N N . ASP A 1 209 ? -1.050 -12.940 17.910 1.00 88.50 209 ASP A N 1
ATOM 1689 C CA . ASP A 1 209 ? -0.701 -14.165 18.636 1.00 88.50 209 ASP A CA 1
ATOM 1690 C C . ASP A 1 209 ? -1.902 -15.121 18.686 1.00 88.50 209 ASP A C 1
ATOM 1692 O O . ASP A 1 209 ? -1.785 -16.287 18.324 1.00 88.50 209 ASP A O 1
ATOM 1696 N N . LYS A 1 210 ? -3.098 -14.609 19.009 1.00 87.69 210 LYS A N 1
ATOM 1697 C CA . LYS A 1 210 ? -4.331 -15.415 19.005 1.00 87.69 210 LYS A CA 1
ATOM 1698 C C . LYS A 1 210 ? -4.698 -15.945 17.625 1.00 87.69 210 LYS A C 1
ATOM 1700 O O . LYS A 1 210 ? -5.210 -17.053 17.520 1.00 87.69 210 LYS A O 1
ATOM 1705 N N . ILE A 1 211 ? -4.493 -15.156 16.573 1.00 87.25 211 ILE A N 1
ATOM 1706 C CA . ILE A 1 211 ? -4.788 -15.582 15.197 1.00 87.25 211 ILE A CA 1
ATOM 1707 C C . ILE A 1 211 ? -3.808 -16.665 14.750 1.00 87.25 211 ILE A C 1
ATOM 1709 O O . ILE A 1 211 ? -4.205 -17.590 14.044 1.00 87.25 211 ILE A O 1
ATOM 1713 N N . LYS A 1 212 ? -2.542 -16.574 15.174 1.00 84.06 212 LYS A N 1
ATOM 1714 C CA . LYS A 1 212 ? -1.507 -17.554 14.842 1.00 84.06 212 LYS A CA 1
ATOM 1715 C C . LYS A 1 212 ? -1.881 -18.960 15.312 1.00 84.06 212 LYS A C 1
ATOM 1717 O O . LYS A 1 212 ? -1.656 -19.912 14.573 1.00 84.06 212 LYS A O 1
ATOM 1722 N N . ASP A 1 213 ? -2.527 -19.070 16.470 1.00 80.12 213 ASP A N 1
ATOM 1723 C CA . ASP A 1 213 ? -3.017 -20.346 17.009 1.00 80.12 213 ASP A CA 1
ATOM 1724 C C . ASP A 1 213 ? -4.161 -20.971 16.182 1.00 80.12 213 ASP A C 1
ATOM 1726 O O . ASP A 1 213 ? -4.478 -22.140 16.369 1.00 80.12 213 ASP A O 1
ATOM 1730 N N . HIS A 1 214 ? -4.772 -20.213 15.264 1.00 81.44 214 HIS A N 1
ATOM 1731 C CA . HIS A 1 214 ? -5.901 -20.642 14.429 1.00 81.44 214 HIS A CA 1
ATOM 1732 C C . HIS A 1 214 ? -5.537 -20.698 12.934 1.00 81.44 214 HIS A C 1
ATOM 1734 O O . HIS A 1 214 ? -6.419 -20.607 12.079 1.00 81.44 214 HIS A O 1
ATOM 1740 N N . GLN A 1 215 ? -4.247 -20.794 12.582 1.00 75.38 215 GLN A N 1
ATOM 1741 C CA . GLN A 1 215 ? -3.826 -20.864 11.177 1.00 75.38 215 GLN A CA 1
ATOM 1742 C C . GLN A 1 215 ? -4.527 -22.011 10.432 1.00 75.38 215 GLN A C 1
ATOM 1744 O O . GLN A 1 215 ? -4.510 -23.157 10.866 1.00 75.38 215 GLN A O 1
ATOM 1749 N N . GLY A 1 216 ? -5.136 -21.687 9.288 1.00 71.75 216 GLY A N 1
ATOM 1750 C CA . GLY A 1 216 ? -5.907 -22.639 8.479 1.00 71.75 216 GLY A CA 1
ATOM 1751 C C . GLY A 1 216 ? -7.374 -22.796 8.894 1.00 71.75 216 GLY A C 1
ATOM 1752 O O . GLY A 1 216 ? -8.141 -23.418 8.161 1.00 71.75 216 GLY A O 1
ATOM 1753 N N . GLU A 1 217 ? -7.796 -22.188 10.005 1.00 82.38 217 GLU A N 1
ATOM 1754 C CA . GLU A 1 217 ? -9.179 -22.211 10.477 1.00 82.38 217 GLU A CA 1
ATOM 1755 C C . GLU A 1 217 ? -9.894 -20.870 10.249 1.00 82.38 217 GLU A C 1
ATOM 1757 O O . GLU A 1 217 ? -9.286 -19.806 10.080 1.00 82.38 217 GLU A O 1
ATOM 1762 N N . SER A 1 218 ? -11.229 -20.924 10.236 1.00 85.81 218 SER A N 1
ATOM 1763 C CA . SER A 1 218 ? -12.065 -19.726 10.265 1.00 85.81 218 SER A CA 1
ATOM 1764 C C . SER A 1 218 ? -12.270 -19.282 11.707 1.00 85.81 218 SER A C 1
ATOM 1766 O O . SER A 1 218 ? -12.744 -20.048 12.543 1.00 85.81 218 SER A O 1
ATOM 1768 N N . LEU A 1 219 ? -12.009 -18.011 11.979 1.00 89.06 219 LEU A N 1
ATOM 1769 C CA . LEU A 1 219 ? -12.272 -17.383 13.264 1.00 89.06 219 LEU A CA 1
ATOM 1770 C C . LEU A 1 219 ? -13.780 -17.339 13.554 1.00 89.06 219 LEU A C 1
ATOM 1772 O O . LEU A 1 219 ? -14.613 -17.125 12.668 1.00 89.06 219 LEU A O 1
ATOM 1776 N N . ASN A 1 220 ? -14.132 -17.509 14.829 1.00 90.50 220 ASN A N 1
ATOM 1777 C CA . ASN A 1 220 ? -15.525 -17.485 15.289 1.00 90.50 220 ASN A CA 1
ATOM 1778 C C . ASN A 1 220 ? -16.106 -16.064 15.378 1.00 90.50 220 ASN A C 1
ATOM 1780 O O . ASN A 1 220 ? -17.319 -15.884 15.277 1.00 90.50 220 ASN A O 1
ATOM 1784 N N . ILE A 1 221 ? -15.244 -15.064 15.556 1.00 92.94 221 ILE A N 1
ATOM 1785 C CA . ILE A 1 221 ? -15.591 -13.643 15.660 1.00 92.94 221 ILE A CA 1
ATOM 1786 C C . ILE A 1 221 ? -14.761 -12.837 14.663 1.00 92.94 221 ILE A C 1
ATOM 1788 O O . ILE A 1 221 ? -13.716 -13.298 14.201 1.00 92.94 221 ILE A O 1
ATOM 1792 N N . SER A 1 222 ? -15.238 -11.646 14.313 1.00 94.31 222 SER A N 1
ATOM 1793 C CA . SER A 1 222 ? -14.537 -10.771 13.374 1.00 94.31 222 SER A CA 1
ATOM 1794 C C . SER A 1 222 ? -13.243 -10.211 13.976 1.00 94.31 222 SER A C 1
ATOM 1796 O O . SER A 1 222 ? -13.092 -10.073 15.194 1.00 94.31 222 SER A O 1
ATOM 1798 N N . TYR A 1 223 ? -12.318 -9.810 13.102 1.00 94.12 223 TYR A N 1
ATOM 1799 C CA . TYR A 1 223 ? -11.081 -9.130 13.495 1.00 94.12 223 TYR A CA 1
ATOM 1800 C C . TYR A 1 223 ? -11.348 -7.861 14.321 1.00 94.12 223 TYR A C 1
ATOM 1802 O O . TYR A 1 223 ? -10.661 -7.614 15.313 1.00 94.12 223 TYR A O 1
ATOM 1810 N N . HIS A 1 224 ? -12.376 -7.082 13.959 1.00 96.44 224 HIS A N 1
ATOM 1811 C CA . HIS A 1 224 ? -12.752 -5.874 14.701 1.00 96.44 224 HIS A CA 1
ATOM 1812 C C . HIS A 1 224 ? -13.291 -6.197 16.098 1.00 96.44 224 HIS A C 1
ATOM 1814 O O . HIS A 1 224 ? -12.908 -5.551 17.068 1.00 96.44 224 HIS A O 1
ATOM 1820 N N . GLU A 1 225 ? -14.120 -7.233 16.245 1.00 96.50 225 GLU A N 1
ATOM 1821 C CA . GLU A 1 225 ? -14.611 -7.661 17.564 1.00 96.50 225 GLU A CA 1
ATOM 1822 C C . GLU A 1 225 ? -13.473 -8.157 18.465 1.00 96.50 225 GLU A C 1
ATOM 1824 O O . GLU A 1 225 ? -13.432 -7.814 19.649 1.00 96.50 225 GLU A O 1
ATOM 1829 N N . MET A 1 226 ? -12.517 -8.913 17.909 1.00 95.19 226 MET A N 1
ATOM 1830 C CA . MET A 1 226 ? -11.302 -9.311 18.631 1.00 95.19 226 MET A CA 1
ATOM 1831 C C . MET A 1 226 ? -10.513 -8.092 19.100 1.00 95.19 226 MET A C 1
ATOM 1833 O O . MET A 1 226 ? -10.090 -8.031 20.256 1.00 95.19 226 MET A O 1
ATOM 1837 N N . HIS A 1 227 ? -10.333 -7.117 18.210 1.00 96.12 227 HIS A N 1
ATOM 1838 C CA . HIS A 1 227 ? -9.588 -5.900 18.496 1.00 96.12 227 HIS A CA 1
ATOM 1839 C C . HIS A 1 227 ? -10.254 -5.039 19.553 1.00 96.12 227 HIS A C 1
ATOM 1841 O O . HIS A 1 227 ? -9.592 -4.646 20.509 1.00 96.12 227 HIS A O 1
ATOM 1847 N N . LYS A 1 228 ? -11.563 -4.821 19.440 1.00 96.69 228 LYS A N 1
ATOM 1848 C CA . LYS A 1 228 ? -12.367 -4.119 20.439 1.00 96.69 228 LYS A CA 1
ATOM 1849 C C . LYS A 1 228 ? -12.236 -4.768 21.816 1.00 96.69 228 LYS A C 1
ATOM 1851 O O . LYS A 1 228 ? -11.890 -4.089 22.775 1.00 96.69 228 LYS A O 1
ATOM 1856 N N . ALA A 1 229 ? -12.384 -6.091 21.896 1.00 95.75 229 ALA A N 1
ATOM 1857 C CA . ALA A 1 229 ? -12.244 -6.815 23.156 1.00 95.75 229 ALA A CA 1
ATOM 1858 C C . ALA A 1 229 ? -10.827 -6.722 23.756 1.00 95.75 229 ALA A C 1
ATOM 1860 O O . ALA A 1 229 ? -10.679 -6.646 24.975 1.00 95.75 229 ALA A O 1
ATOM 1861 N N . GLU A 1 230 ? -9.772 -6.745 22.935 1.00 95.75 230 GLU A N 1
ATOM 1862 C CA . GLU A 1 230 ? -8.397 -6.548 23.421 1.00 95.75 230 GLU A CA 1
ATOM 1863 C C . GLU A 1 230 ? -8.118 -5.106 23.849 1.00 95.75 230 GLU A C 1
ATOM 1865 O O . GLU A 1 230 ? -7.424 -4.900 24.846 1.00 95.75 230 GLU A O 1
ATOM 1870 N N . ARG A 1 231 ? -8.687 -4.112 23.159 1.00 95.50 231 ARG A N 1
ATOM 1871 C CA . ARG A 1 231 ? -8.611 -2.708 23.581 1.00 95.50 231 ARG A CA 1
ATOM 1872 C C . ARG A 1 231 ? -9.285 -2.506 24.933 1.00 95.50 231 ARG A C 1
ATOM 1874 O O . ARG A 1 231 ? -8.653 -1.953 25.824 1.00 95.50 231 ARG A O 1
ATOM 1881 N N . ASP A 1 232 ? -10.489 -3.042 25.127 1.00 95.00 232 ASP A N 1
ATOM 1882 C CA . ASP A 1 232 ? -11.209 -2.956 26.405 1.00 95.00 232 ASP A CA 1
ATOM 1883 C C . ASP A 1 232 ? -10.393 -3.577 27.557 1.00 95.00 232 ASP A C 1
ATOM 1885 O O . ASP A 1 232 ? -10.303 -3.020 28.656 1.00 95.00 232 ASP A O 1
ATOM 1889 N N . ARG A 1 233 ? -9.727 -4.714 27.301 1.00 94.38 233 ARG A N 1
ATOM 1890 C CA . ARG A 1 233 ? -8.824 -5.360 28.272 1.00 94.38 233 ARG A CA 1
ATOM 1891 C C . ARG A 1 233 ? -7.582 -4.525 28.571 1.00 94.38 233 ARG A C 1
ATOM 1893 O O . ARG A 1 233 ? -7.146 -4.519 29.719 1.00 94.38 233 ARG A O 1
ATOM 1900 N N . ALA A 1 234 ? -6.992 -3.885 27.564 1.00 93.50 234 ALA A N 1
ATOM 1901 C CA . ALA A 1 234 ? -5.816 -3.036 27.728 1.00 93.50 234 ALA A CA 1
ATOM 1902 C C . ALA A 1 234 ? -6.149 -1.751 28.496 1.00 93.50 234 ALA A C 1
ATOM 1904 O O . ALA A 1 234 ? -5.418 -1.393 29.417 1.00 93.50 234 ALA A O 1
ATOM 1905 N N . SER A 1 235 ? -7.302 -1.133 28.219 1.00 91.44 235 SER A N 1
ATOM 1906 C CA . SER A 1 235 ? -7.808 0.007 28.989 1.00 91.44 235 SER A CA 1
ATOM 1907 C C . SER A 1 235 ? -8.021 -0.345 30.462 1.00 91.44 235 SER A C 1
ATOM 1909 O O . SER A 1 235 ? -7.657 0.438 31.328 1.00 91.44 235 SER A O 1
ATOM 1911 N N . GLY A 1 236 ? -8.519 -1.548 30.773 1.00 91.12 236 GLY A N 1
ATOM 1912 C CA . GLY A 1 236 ? -8.625 -2.025 32.159 1.00 91.12 236 GLY A CA 1
ATOM 1913 C C . GLY A 1 236 ? -7.283 -2.291 32.864 1.00 91.12 236 GLY A C 1
ATOM 1914 O O . GLY A 1 236 ? -7.278 -2.541 34.068 1.00 91.12 236 GLY A O 1
ATOM 1915 N N . ARG A 1 237 ? -6.161 -2.272 32.133 1.00 91.56 237 ARG A N 1
ATOM 1916 C CA . ARG A 1 237 ? -4.789 -2.450 32.646 1.00 91.56 237 ARG A CA 1
ATOM 1917 C C . ARG A 1 237 ? -3.955 -1.167 32.579 1.00 91.56 237 ARG A C 1
ATOM 1919 O O . ARG A 1 237 ? -2.755 -1.237 32.827 1.00 91.56 237 ARG A O 1
ATOM 1926 N N . ASP A 1 238 ? -4.561 -0.040 32.203 1.00 89.94 238 ASP A N 1
ATOM 1927 C CA . ASP A 1 238 ? -3.870 1.225 31.926 1.00 89.94 238 ASP A CA 1
ATOM 1928 C C . ASP A 1 238 ? -2.749 1.093 30.868 1.00 89.94 238 ASP A C 1
ATOM 1930 O O . ASP A 1 238 ? -1.753 1.818 30.883 1.00 89.94 238 ASP A O 1
ATOM 1934 N N . GLU A 1 239 ? -2.896 0.155 29.926 1.00 90.75 239 GLU A N 1
ATOM 1935 C CA . GLU A 1 239 ? -1.954 -0.035 28.821 1.00 90.75 239 GLU A CA 1
ATOM 1936 C C . GLU A 1 239 ? -2.336 0.882 27.640 1.00 90.75 239 GLU A C 1
ATOM 1938 O O . GLU A 1 239 ? -3.460 0.789 27.136 1.00 90.75 239 GLU A O 1
ATOM 1943 N N . PRO A 1 240 ? -1.429 1.751 27.150 1.00 87.25 240 PRO A N 1
ATOM 1944 C CA . PRO A 1 240 ? -1.748 2.669 26.061 1.00 87.25 240 PRO A CA 1
ATOM 1945 C C . PRO A 1 240 ? -1.917 1.935 24.722 1.00 87.25 240 PRO A C 1
ATOM 1947 O O . PRO A 1 240 ? -1.138 1.041 24.370 1.00 87.25 240 PRO A O 1
ATOM 1950 N N . SER A 1 241 ? -2.909 2.355 23.933 1.00 90.44 241 SER A N 1
ATOM 1951 C CA . SER A 1 241 ? -3.011 1.981 22.523 1.00 90.44 241 SER A CA 1
ATOM 1952 C C . SER A 1 241 ? -2.020 2.785 21.679 1.00 90.44 241 SER A C 1
ATOM 1954 O O . SER A 1 241 ? -1.612 3.889 22.030 1.00 90.44 241 SER A O 1
ATOM 1956 N N . SER A 1 242 ? -1.593 2.204 20.558 1.00 93.94 242 SER A N 1
ATOM 1957 C CA . SER A 1 242 ? -0.807 2.929 19.553 1.00 93.94 242 SER A CA 1
ATOM 1958 C C . SER A 1 242 ? -1.719 3.645 18.560 1.00 93.94 242 SER A C 1
ATOM 1960 O O . SER A 1 242 ? -2.822 3.165 18.301 1.00 93.94 242 SER A O 1
ATOM 1962 N N . THR A 1 243 ? -1.204 4.685 17.897 1.00 95.25 243 THR A N 1
ATOM 1963 C CA . THR A 1 243 ? -1.881 5.374 16.784 1.00 95.25 243 THR A CA 1
ATOM 1964 C C . THR A 1 243 ? -2.376 4.399 15.717 1.00 95.25 243 THR A C 1
ATOM 1966 O O . THR A 1 243 ? -3.502 4.512 15.243 1.00 95.25 243 THR A O 1
ATOM 1969 N N . LEU A 1 244 ? -1.567 3.390 15.363 1.00 95.88 244 LEU A N 1
ATOM 1970 C CA . LEU A 1 244 ? -1.976 2.359 14.409 1.00 95.88 244 LEU A CA 1
ATOM 1971 C C . LEU A 1 244 ? -3.182 1.573 14.932 1.00 95.88 244 LEU A C 1
ATOM 1973 O O . LEU A 1 244 ? -4.152 1.396 14.207 1.00 95.88 244 LEU A O 1
ATOM 1977 N N . SER A 1 245 ? -3.157 1.148 16.198 1.00 96.62 245 SER A N 1
ATOM 1978 C CA . SER A 1 245 ? -4.301 0.485 16.836 1.00 96.62 245 SER A CA 1
ATOM 1979 C C . SER A 1 245 ? -5.545 1.376 16.866 1.00 96.62 245 SER A C 1
ATOM 1981 O O . SER A 1 245 ? -6.654 0.859 16.806 1.00 96.62 245 SER A O 1
ATOM 1983 N N . ASP A 1 246 ? -5.405 2.694 16.979 1.00 97.19 246 ASP A N 1
ATOM 1984 C CA . ASP A 1 246 ? -6.547 3.614 16.935 1.00 97.19 246 ASP A CA 1
ATOM 1985 C C . ASP A 1 246 ? -7.126 3.701 15.517 1.00 97.19 246 ASP A C 1
ATOM 1987 O O . ASP A 1 246 ? -8.325 3.507 15.337 1.00 97.19 246 ASP A O 1
ATOM 1991 N N . ILE A 1 247 ? -6.270 3.830 14.496 1.00 98.00 247 ILE A N 1
ATOM 1992 C CA . ILE A 1 247 ? -6.685 3.804 13.085 1.00 98.00 247 ILE A CA 1
ATOM 1993 C C . ILE A 1 247 ? -7.425 2.500 12.752 1.00 98.00 247 ILE A C 1
ATOM 1995 O O . ILE A 1 247 ? -8.494 2.541 12.148 1.00 98.00 247 ILE A O 1
ATOM 1999 N N . LEU A 1 248 ? -6.888 1.336 13.144 1.00 97.88 248 LEU A N 1
ATOM 2000 C CA . LEU A 1 248 ? -7.522 0.040 12.856 1.00 97.88 248 LEU A CA 1
ATOM 2001 C C . LEU A 1 248 ? -8.902 -0.096 13.522 1.00 97.88 248 LEU A C 1
ATOM 2003 O O . LEU A 1 248 ? -9.815 -0.682 12.936 1.00 97.88 248 LEU A O 1
ATOM 2007 N N . TYR A 1 249 ? -9.060 0.472 14.720 1.00 98.00 249 TYR A N 1
ATOM 2008 C CA . TYR A 1 249 ? -10.328 0.464 15.443 1.00 98.00 249 TYR A CA 1
ATOM 2009 C C . TYR A 1 249 ? -11.361 1.337 14.726 1.00 98.00 249 TYR A C 1
ATOM 2011 O O . TYR A 1 249 ? -12.467 0.880 14.440 1.00 98.00 249 TYR A O 1
ATOM 2019 N N . GLU A 1 250 ? -10.979 2.560 14.354 1.00 98.44 250 GLU A N 1
ATOM 2020 C CA . GLU A 1 250 ? -11.863 3.473 13.625 1.00 98.44 250 GLU A CA 1
ATOM 2021 C C . GLU A 1 250 ? -12.226 2.944 12.231 1.00 98.44 250 GLU A C 1
ATOM 2023 O O . GLU A 1 250 ? -13.361 3.104 11.787 1.00 98.44 250 GLU A O 1
ATOM 2028 N N . VAL A 1 251 ? -11.325 2.221 11.556 1.00 98.50 251 VAL A N 1
ATOM 2029 C CA . VAL A 1 251 ? -11.656 1.493 10.318 1.00 98.50 251 VAL A CA 1
ATOM 2030 C C . VAL A 1 251 ? -12.765 0.469 10.557 1.00 98.50 251 VAL A C 1
ATOM 2032 O O . VAL A 1 251 ? -13.734 0.428 9.794 1.00 98.50 251 VAL A O 1
ATOM 2035 N N . GLY A 1 252 ? -12.656 -0.341 11.611 1.00 97.75 252 GLY A N 1
ATOM 2036 C CA . GLY A 1 252 ? -13.676 -1.334 11.941 1.00 97.75 252 GLY A CA 1
ATOM 2037 C C . GLY A 1 252 ? -15.024 -0.715 12.327 1.00 97.75 252 GLY A C 1
ATOM 2038 O O . GLY A 1 252 ? -16.069 -1.297 12.039 1.00 97.75 252 GLY A O 1
ATOM 2039 N N . GLU A 1 253 ? -15.019 0.497 12.885 1.00 98.12 253 GLU A N 1
ATOM 2040 C CA . GLU A 1 253 ? -16.225 1.285 13.154 1.00 98.12 253 GLU A CA 1
ATOM 2041 C C . GLU A 1 253 ? -16.806 1.964 11.902 1.00 98.12 253 GLU A C 1
ATOM 2043 O O . GLU A 1 253 ? -18.028 2.101 11.794 1.00 98.12 253 GLU A O 1
ATOM 2048 N N . ALA A 1 254 ? -15.963 2.398 10.963 1.00 97.81 254 ALA A N 1
ATOM 2049 C CA . ALA A 1 254 ? -16.368 3.139 9.770 1.00 97.81 254 ALA A CA 1
ATOM 2050 C C . ALA A 1 254 ? -16.907 2.229 8.658 1.00 97.81 254 ALA A C 1
ATOM 2052 O O . ALA A 1 254 ? -17.903 2.558 8.015 1.00 97.81 254 ALA A O 1
ATOM 2053 N N . VAL A 1 255 ? -16.293 1.062 8.441 1.00 97.44 255 VAL A N 1
ATOM 2054 C CA . VAL A 1 255 ? -16.655 0.141 7.348 1.00 97.44 255 VAL A CA 1
ATOM 2055 C C . VAL A 1 255 ? -18.133 -0.299 7.367 1.00 97.44 255 VAL A C 1
ATOM 2057 O O . VAL A 1 255 ? -18.747 -0.339 6.294 1.00 97.44 255 VAL A O 1
ATOM 2060 N N . PRO A 1 256 ? -18.752 -0.629 8.520 1.00 94.75 256 PRO A N 1
ATOM 2061 C CA . PRO A 1 256 ? -20.182 -0.946 8.589 1.00 94.75 256 PRO A CA 1
ATOM 2062 C C . PRO A 1 256 ? -21.101 0.263 8.364 1.00 94.75 256 PRO A C 1
ATOM 2064 O O . PRO A 1 256 ? -22.245 0.077 7.962 1.00 94.75 256 PRO A O 1
ATOM 2067 N N . LYS A 1 257 ? -20.615 1.483 8.632 1.00 95.44 257 LYS A N 1
ATOM 2068 C CA . LYS A 1 257 ? -21.370 2.747 8.536 1.00 95.44 257 LYS A CA 1
ATOM 2069 C C . LYS A 1 257 ? -21.242 3.416 7.162 1.00 95.44 257 LYS A C 1
ATOM 2071 O O . LYS A 1 257 ? -21.878 4.435 6.909 1.00 95.44 257 LYS A O 1
ATOM 2076 N N . GLU A 1 258 ? -20.399 2.885 6.281 1.00 94.38 258 GLU A N 1
ATOM 2077 C CA . GLU A 1 258 ? -20.177 3.443 4.953 1.00 94.38 258 GLU A CA 1
ATOM 2078 C C . GLU A 1 258 ? -21.392 3.177 4.047 1.00 94.38 258 GLU A C 1
ATOM 2080 O O . GLU A 1 258 ? -21.689 2.039 3.688 1.00 94.38 258 GLU A O 1
ATOM 2085 N N . ASN A 1 259 ? -22.077 4.253 3.652 1.00 88.25 259 ASN A N 1
ATOM 2086 C CA . ASN A 1 259 ? -23.337 4.193 2.900 1.00 88.25 259 ASN A CA 1
ATOM 2087 C C . ASN A 1 259 ? -23.164 3.856 1.408 1.00 88.25 259 ASN A C 1
ATOM 2089 O O . ASN A 1 259 ? -24.147 3.678 0.692 1.00 88.25 259 ASN A O 1
ATOM 2093 N N . THR A 1 260 ? -21.929 3.813 0.906 1.00 90.69 260 THR A N 1
ATOM 2094 C CA . THR A 1 260 ? -21.657 3.511 -0.504 1.00 90.69 260 THR A CA 1
ATOM 2095 C C . THR A 1 260 ? -21.659 2.007 -0.769 1.00 90.69 260 THR A C 1
ATOM 2097 O O . THR A 1 260 ? -21.293 1.206 0.090 1.00 90.69 260 THR A O 1
ATOM 2100 N N . VAL A 1 261 ? -22.049 1.609 -1.986 1.00 91.62 261 VAL A N 1
ATOM 2101 C CA . VAL A 1 261 ? -22.117 0.193 -2.378 1.00 91.62 261 VAL A CA 1
ATOM 2102 C C . VAL A 1 261 ? -20.757 -0.472 -2.194 1.00 91.62 261 VAL A C 1
ATOM 2104 O O . VAL A 1 261 ? -19.774 -0.121 -2.850 1.00 91.62 261 VAL A O 1
ATOM 2107 N N . ARG A 1 262 ? -20.725 -1.463 -1.305 1.00 93.50 262 ARG A N 1
ATOM 2108 C CA . ARG A 1 262 ? -19.530 -2.222 -0.961 1.00 93.50 262 ARG A CA 1
ATOM 2109 C C . ARG A 1 262 ? -19.114 -3.133 -2.125 1.00 93.50 262 ARG A C 1
ATOM 2111 O O . ARG A 1 262 ? -19.879 -4.034 -2.480 1.00 93.50 262 ARG A O 1
ATOM 2118 N N . PRO A 1 263 ? -17.908 -2.970 -2.699 1.00 93.44 263 PRO A N 1
ATOM 2119 C CA . PRO A 1 263 ? -17.431 -3.874 -3.736 1.00 93.44 263 PRO A CA 1
ATOM 2120 C C . PRO A 1 263 ? -17.267 -5.288 -3.182 1.00 93.44 263 PRO A C 1
ATOM 2122 O O . PRO A 1 263 ? -16.699 -5.479 -2.102 1.00 93.44 263 PRO A O 1
ATOM 2125 N N . LYS A 1 264 ? -17.733 -6.288 -3.931 1.00 93.31 264 LYS A N 1
ATOM 2126 C CA . LYS A 1 264 ? -17.459 -7.696 -3.626 1.00 93.31 264 LYS A CA 1
ATOM 2127 C C . LYS A 1 264 ? -16.024 -8.041 -4.030 1.00 93.31 264 LYS A C 1
ATOM 2129 O O . LYS A 1 264 ? -15.501 -7.475 -4.991 1.00 93.31 264 LYS A O 1
ATOM 2134 N N . ALA A 1 265 ? -15.399 -8.964 -3.307 1.00 92.38 265 ALA A N 1
ATOM 2135 C CA . ALA A 1 265 ? -14.186 -9.614 -3.791 1.00 92.38 265 ALA A CA 1
ATOM 2136 C C . ALA A 1 265 ? -14.555 -10.485 -4.995 1.00 92.38 265 ALA A C 1
ATOM 2138 O O . ALA A 1 265 ? -15.434 -11.343 -4.887 1.00 92.38 265 ALA A O 1
ATOM 2139 N N . ASP A 1 266 ? -13.929 -10.233 -6.140 1.00 92.31 266 ASP A N 1
ATOM 2140 C CA . ASP A 1 266 ? -14.016 -11.159 -7.266 1.00 92.31 266 ASP A CA 1
ATOM 2141 C C . ASP A 1 266 ? -13.018 -12.300 -6.991 1.00 92.31 266 ASP A C 1
ATOM 2143 O O . ASP A 1 266 ? -11.837 -12.011 -6.769 1.00 92.31 266 ASP A O 1
ATOM 2147 N N . PRO A 1 267 ? -13.465 -13.576 -6.967 1.00 92.25 267 PRO A N 1
ATOM 2148 C CA . PRO A 1 267 ? -12.621 -14.716 -6.619 1.00 92.25 267 PRO A CA 1
ATOM 2149 C C . PRO A 1 267 ? -11.292 -14.777 -7.369 1.00 92.25 267 PRO A C 1
ATOM 2151 O O . PRO A 1 267 ? -10.307 -15.247 -6.803 1.00 92.25 267 PRO A O 1
ATOM 2154 N N . LYS A 1 268 ? -11.223 -14.257 -8.603 1.00 91.94 268 LYS A N 1
ATOM 2155 C CA . LYS A 1 268 ? -9.975 -14.247 -9.381 1.00 91.94 268 LYS A CA 1
ATOM 2156 C C . LYS A 1 268 ? -8.868 -13.377 -8.766 1.00 91.94 268 LYS A C 1
ATOM 2158 O O . LYS A 1 268 ? -7.704 -13.551 -9.108 1.00 91.94 268 LYS A O 1
ATOM 2163 N N . TYR A 1 269 ? -9.212 -12.452 -7.866 1.00 93.38 269 TYR A N 1
ATOM 2164 C CA . TYR A 1 269 ? -8.258 -11.595 -7.155 1.00 93.38 269 TYR A CA 1
ATOM 2165 C C . TYR A 1 269 ? -7.910 -12.097 -5.750 1.00 93.38 269 TYR A C 1
ATOM 2167 O O . TYR A 1 269 ? -7.100 -11.459 -5.084 1.00 93.38 269 TYR A O 1
ATOM 2175 N N . ASN A 1 270 ? -8.480 -13.220 -5.299 1.00 92.25 270 ASN A N 1
ATOM 2176 C CA . ASN A 1 270 ? -8.137 -13.812 -4.000 1.00 92.25 270 ASN A CA 1
ATOM 2177 C C . ASN A 1 270 ? -6.775 -14.523 -4.022 1.00 92.25 270 ASN A C 1
ATOM 2179 O O . ASN A 1 270 ? -6.261 -14.906 -2.974 1.00 92.25 270 ASN A O 1
ATOM 2183 N N . SER A 1 271 ? -6.191 -14.707 -5.208 1.00 93.38 271 SER A N 1
ATOM 2184 C CA . SER A 1 271 ? -4.854 -15.265 -5.369 1.00 93.38 271 SER A CA 1
ATOM 2185 C C . SER A 1 271 ? -4.055 -14.556 -6.458 1.00 93.38 271 SER A C 1
ATOM 2187 O O . SER A 1 271 ? -4.610 -14.051 -7.438 1.00 93.38 271 SER A O 1
ATOM 2189 N N . VAL A 1 272 ? -2.732 -14.556 -6.329 1.00 92.50 272 VAL A N 1
ATOM 2190 C CA . VAL A 1 272 ? -1.814 -14.153 -7.398 1.00 92.50 272 VAL A CA 1
ATOM 2191 C C . VAL A 1 272 ? -0.534 -14.965 -7.314 1.00 92.50 272 VAL A C 1
ATOM 2193 O O . VAL A 1 272 ? -0.004 -15.166 -6.227 1.00 92.50 272 VAL A O 1
ATOM 2196 N N . PHE A 1 273 ? -0.088 -15.489 -8.458 1.00 90.62 273 PHE A N 1
ATOM 2197 C CA . PHE A 1 273 ? 1.055 -16.408 -8.544 1.00 90.62 273 PHE A CA 1
ATOM 2198 C C . PHE A 1 273 ? 0.921 -17.642 -7.626 1.00 90.62 273 PHE A C 1
ATOM 2200 O O . PHE A 1 273 ? 1.906 -18.147 -7.113 1.00 90.62 273 PHE A O 1
ATOM 2207 N N . GLY A 1 274 ? -0.311 -18.106 -7.376 1.00 90.19 274 GLY A N 1
ATOM 2208 C CA . GLY A 1 274 ? -0.593 -19.227 -6.466 1.00 90.19 274 GLY A CA 1
ATOM 2209 C C . GLY A 1 274 ? -0.704 -18.853 -4.982 1.00 90.19 274 GLY A C 1
ATOM 2210 O O . GLY A 1 274 ? -1.145 -19.675 -4.185 1.00 90.19 274 GLY A O 1
ATOM 2211 N N . TRP A 1 275 ? -0.396 -17.610 -4.609 1.00 91.31 275 TRP A N 1
ATOM 2212 C CA . TRP A 1 275 ? -0.438 -17.135 -3.226 1.00 91.31 275 TRP A CA 1
ATOM 2213 C C . TRP A 1 275 ? -1.768 -16.472 -2.886 1.00 91.31 275 TRP A C 1
ATOM 2215 O O . TRP A 1 275 ? -2.290 -15.693 -3.684 1.00 91.31 275 TRP A O 1
ATOM 2225 N N . SER A 1 276 ? -2.292 -16.738 -1.686 1.00 91.81 276 SER A N 1
ATOM 2226 C CA . SER A 1 276 ? -3.503 -16.089 -1.163 1.00 91.81 276 SER A CA 1
ATOM 2227 C C . SER A 1 276 ? -3.248 -14.611 -0.859 1.00 91.81 276 SER A C 1
ATOM 2229 O O . SER A 1 276 ? -2.272 -14.268 -0.190 1.00 91.81 276 SER A O 1
ATOM 2231 N N . VAL A 1 277 ? -4.129 -13.730 -1.331 1.00 94.31 277 VAL A N 1
ATOM 2232 C CA . VAL A 1 277 ? -4.013 -12.275 -1.159 1.00 94.31 277 VAL A CA 1
ATOM 2233 C C . VAL A 1 277 ? -5.371 -11.623 -0.926 1.00 94.31 277 VAL A C 1
ATOM 2235 O O . VAL A 1 277 ? -6.416 -12.146 -1.310 1.00 94.31 277 VAL A O 1
ATOM 2238 N N . LEU A 1 278 ? -5.355 -10.439 -0.314 1.00 95.62 278 LEU A N 1
ATOM 2239 C CA . LEU A 1 278 ? -6.543 -9.624 -0.098 1.00 95.62 278 LEU A CA 1
ATOM 2240 C C . LEU A 1 278 ? -6.739 -8.620 -1.250 1.00 95.62 278 LEU A C 1
ATOM 2242 O O . LEU A 1 278 ? -5.837 -7.817 -1.522 1.00 95.62 278 LEU A O 1
ATOM 2246 N N . PRO A 1 279 ? -7.911 -8.610 -1.913 1.00 96.75 279 PRO A N 1
ATOM 2247 C CA . PRO A 1 279 ? -8.161 -7.725 -3.042 1.00 96.75 279 PRO A CA 1
ATOM 2248 C C . PRO A 1 279 ? -8.509 -6.305 -2.582 1.00 96.75 279 PRO A C 1
ATOM 2250 O O . PRO A 1 279 ? -9.627 -6.035 -2.144 1.00 96.75 279 PRO A O 1
ATOM 2253 N N . VAL A 1 280 ? -7.564 -5.379 -2.716 1.00 97.62 280 VAL A N 1
ATOM 2254 C CA . VAL A 1 280 ? -7.700 -3.954 -2.389 1.00 97.62 280 VAL A CA 1
ATOM 2255 C C . VAL A 1 280 ? -8.370 -3.204 -3.528 1.00 97.62 280 VAL A C 1
ATOM 2257 O O . VAL A 1 280 ? -7.959 -3.284 -4.685 1.00 97.62 280 VAL A O 1
ATOM 2260 N N . THR A 1 281 ? -9.361 -2.392 -3.189 1.00 97.12 281 THR A N 1
ATOM 2261 C CA . THR A 1 281 ? -10.110 -1.575 -4.140 1.00 97.12 281 THR A CA 1
ATOM 2262 C C . THR A 1 281 ? -9.970 -0.084 -3.838 1.00 97.12 281 THR A C 1
ATOM 2264 O O . THR A 1 281 ? -9.525 0.332 -2.770 1.00 97.12 281 THR A O 1
ATOM 2267 N N . VAL A 1 282 ? -10.429 0.755 -4.770 1.00 96.75 282 VAL A N 1
ATOM 2268 C CA . VAL A 1 282 ? -10.567 2.206 -4.542 1.00 96.75 282 VAL A CA 1
ATOM 2269 C C . VAL A 1 282 ? -11.497 2.510 -3.359 1.00 96.75 282 VAL A C 1
ATOM 2271 O O . VAL A 1 282 ? -11.325 3.531 -2.700 1.00 96.75 282 VAL A O 1
ATOM 2274 N N . TRP A 1 283 ? -12.485 1.651 -3.087 1.00 97.62 283 TRP A N 1
ATOM 2275 C CA . TRP A 1 283 ? -13.401 1.828 -1.958 1.00 97.62 283 TRP A CA 1
ATOM 2276 C C . TRP A 1 283 ? -12.660 1.729 -0.623 1.00 97.62 283 TRP A C 1
ATOM 2278 O O . TRP A 1 283 ? -12.842 2.590 0.231 1.00 97.62 283 TRP A O 1
ATOM 2288 N N . ASP A 1 284 ? -11.756 0.754 -0.492 1.00 98.50 284 ASP A N 1
ATOM 2289 C CA . ASP A 1 284 ? -10.950 0.558 0.719 1.00 98.50 284 ASP A CA 1
ATOM 2290 C C . ASP A 1 284 ? -10.079 1.791 1.003 1.00 98.50 284 ASP A C 1
ATOM 2292 O O . ASP A 1 284 ? -10.083 2.318 2.113 1.00 98.50 284 ASP A O 1
ATOM 2296 N N . LEU A 1 285 ? -9.412 2.330 -0.027 1.00 98.44 285 LEU A N 1
ATOM 2297 C CA . LEU A 1 285 ? -8.611 3.552 0.108 1.00 98.44 285 LEU A CA 1
ATOM 2298 C C . LEU A 1 285 ? -9.447 4.766 0.525 1.00 98.44 285 LEU A C 1
ATOM 2300 O O . LEU A 1 285 ? -8.986 5.578 1.321 1.00 98.44 285 LEU A O 1
ATOM 2304 N N . LYS A 1 286 ? -10.675 4.899 0.007 1.00 98.12 286 LYS A N 1
ATOM 2305 C CA . LYS A 1 286 ? -11.577 5.993 0.395 1.00 98.12 286 LYS A CA 1
ATOM 2306 C C . LYS A 1 286 ? -11.993 5.891 1.856 1.00 98.12 286 LYS A C 1
ATOM 2308 O O . LYS A 1 286 ? -12.007 6.910 2.536 1.00 98.12 286 LYS A O 1
ATOM 2313 N N . VAL A 1 287 ? -12.348 4.696 2.327 1.00 98.50 287 VAL A N 1
ATOM 2314 C CA . VAL A 1 287 ? -12.716 4.495 3.735 1.00 98.50 287 VAL A CA 1
ATOM 2315 C C . VAL A 1 287 ? -11.525 4.799 4.634 1.00 98.50 287 VAL A C 1
ATOM 2317 O O . VAL A 1 287 ? -11.666 5.570 5.579 1.00 98.50 287 VAL A O 1
ATOM 2320 N N . LEU A 1 288 ? -10.340 4.288 4.294 1.00 98.69 288 LEU A N 1
ATOM 2321 C CA . LEU A 1 288 ? -9.133 4.562 5.067 1.00 98.69 288 LEU A CA 1
ATOM 2322 C C . LEU A 1 288 ? -8.786 6.060 5.083 1.00 98.69 288 LEU A C 1
ATOM 2324 O O . LEU A 1 288 ? -8.482 6.602 6.140 1.00 98.69 288 LEU A O 1
ATOM 2328 N N . ALA A 1 289 ? -8.894 6.749 3.944 1.00 98.56 289 ALA A N 1
ATOM 2329 C CA . ALA A 1 289 ? -8.697 8.196 3.862 1.00 98.56 289 ALA A CA 1
ATOM 2330 C C . ALA A 1 289 ? -9.702 8.970 4.728 1.00 98.56 289 ALA A C 1
ATOM 2332 O O . ALA A 1 289 ? -9.300 9.870 5.457 1.00 98.56 289 ALA A O 1
ATOM 2333 N N . LYS A 1 290 ? -10.991 8.597 4.707 1.00 98.44 290 LYS A N 1
ATOM 2334 C CA . LYS A 1 290 ? -12.011 9.206 5.578 1.00 98.44 290 LYS A CA 1
ATOM 2335 C C . LYS A 1 290 ? -11.678 9.022 7.056 1.00 98.44 290 LYS A C 1
ATOM 2337 O O . LYS A 1 290 ? -11.782 9.984 7.806 1.00 98.44 290 LYS A O 1
ATOM 2342 N N . VAL A 1 291 ? -11.263 7.816 7.452 1.00 98.56 291 VAL A N 1
ATOM 2343 C CA . VAL A 1 291 ? -10.853 7.526 8.832 1.00 98.56 291 VAL A CA 1
ATOM 2344 C C . VAL A 1 291 ? -9.680 8.413 9.227 1.00 98.56 291 VAL A C 1
ATOM 2346 O O . VAL A 1 291 ? -9.797 9.154 10.197 1.00 98.56 291 VAL A O 1
ATOM 2349 N N . VAL A 1 292 ? -8.598 8.416 8.441 1.00 98.50 292 VAL A N 1
ATOM 2350 C CA . VAL A 1 292 ? -7.417 9.255 8.705 1.00 98.50 292 VAL A CA 1
ATOM 2351 C C . VAL A 1 292 ? -7.803 10.735 8.796 1.00 98.50 292 VAL A C 1
ATOM 2353 O O . VAL A 1 292 ? -7.396 11.401 9.736 1.00 98.50 292 VAL A O 1
ATOM 2356 N N . ASN A 1 293 ? -8.658 11.233 7.902 1.00 98.31 293 ASN A N 1
ATOM 2357 C CA . ASN A 1 293 ? -9.118 12.626 7.921 1.00 98.31 293 ASN A CA 1
ATOM 2358 C C . ASN A 1 293 ? -10.022 12.974 9.122 1.00 98.31 293 ASN A C 1
ATOM 2360 O O . ASN A 1 293 ? -10.209 14.153 9.411 1.00 98.31 293 ASN A O 1
ATOM 2364 N N . SER A 1 294 ? -10.625 11.982 9.783 1.00 97.69 294 SER A N 1
ATOM 2365 C CA . SER A 1 294 ? -11.517 12.177 10.939 1.00 97.69 294 SER A CA 1
ATOM 2366 C C . SER A 1 294 ? -10.828 12.010 12.295 1.00 97.69 294 SER A C 1
ATOM 2368 O O . SER A 1 294 ? -11.406 12.353 13.325 1.00 97.69 294 SER A O 1
ATOM 2370 N N . MET A 1 295 ? -9.613 11.464 12.295 1.00 97.56 295 MET A N 1
ATOM 2371 C CA . MET A 1 295 ? -8.821 11.213 13.493 1.00 97.56 295 MET A CA 1
ATOM 2372 C C . MET A 1 295 ? -8.286 12.522 14.078 1.00 97.56 295 MET A C 1
ATOM 2374 O O . MET A 1 295 ? -7.737 13.352 13.358 1.00 97.56 295 MET A O 1
ATOM 2378 N N . ASP A 1 296 ? -8.354 12.662 15.401 1.00 95.62 296 ASP A N 1
ATOM 2379 C CA . ASP A 1 296 ? -7.693 13.757 16.115 1.00 95.62 296 ASP A CA 1
ATOM 2380 C C . ASP A 1 296 ? -6.247 13.364 16.443 1.00 95.62 296 ASP A C 1
ATOM 2382 O O . ASP A 1 296 ? -5.924 12.876 17.528 1.00 95.62 296 ASP A O 1
ATOM 2386 N N . PHE A 1 297 ? -5.370 13.483 15.445 1.00 95.75 297 PHE A N 1
ATOM 2387 C CA . PHE A 1 297 ? -3.946 13.238 15.646 1.00 95.75 297 PHE A CA 1
ATOM 2388 C C . PHE A 1 297 ? -3.287 14.373 16.439 1.00 95.75 297 PHE A C 1
ATOM 2390 O O . PHE A 1 297 ? -3.826 15.468 16.603 1.00 95.75 297 PHE A O 1
ATOM 2397 N N . LYS A 1 298 ? -2.043 14.140 16.871 1.00 94.44 298 LYS A N 1
ATOM 2398 C CA . LYS A 1 298 ? -1.200 15.215 17.402 1.00 94.44 298 LYS A CA 1
ATOM 2399 C C . LYS A 1 298 ? -1.096 16.387 16.405 1.00 94.44 298 LYS A C 1
ATOM 2401 O O . LYS A 1 298 ? -1.173 16.153 15.194 1.00 94.44 298 LYS A O 1
ATOM 2406 N N . PRO A 1 299 ? -0.904 17.633 16.878 1.00 93.56 299 PRO A N 1
ATOM 2407 C CA . PRO A 1 299 ? -1.021 18.833 16.045 1.00 93.56 299 PRO A CA 1
ATOM 2408 C C . PRO A 1 299 ? -0.154 18.826 14.783 1.00 93.56 299 PRO A C 1
ATOM 2410 O O . PRO A 1 299 ? -0.533 19.412 13.772 1.00 93.56 299 PRO A O 1
ATOM 2413 N N . GLU A 1 300 ? 0.996 18.147 14.811 1.00 93.94 300 GLU A N 1
ATOM 2414 C CA . GLU A 1 300 ? 1.889 18.053 13.657 1.00 93.94 300 GLU A CA 1
ATOM 2415 C C . GLU A 1 300 ? 1.323 17.201 12.522 1.00 93.94 300 GLU A C 1
ATOM 2417 O O . GLU A 1 300 ? 1.810 17.302 11.405 1.00 93.94 300 GLU A O 1
ATOM 2422 N N . TRP A 1 301 ? 0.329 16.358 12.787 1.00 95.56 301 TRP A N 1
ATOM 2423 C CA . TRP A 1 301 ? -0.262 15.416 11.833 1.00 95.56 301 TRP A CA 1
ATOM 2424 C C . TRP A 1 301 ? -1.740 15.702 11.559 1.00 95.56 301 TRP A C 1
ATOM 2426 O O . TRP A 1 301 ? -2.360 14.983 10.785 1.00 95.56 301 TRP A O 1
ATOM 2436 N N . ASN A 1 302 ? -2.322 16.709 12.215 1.00 95.62 302 ASN A N 1
ATOM 2437 C CA . ASN A 1 302 ? -3.757 16.971 12.171 1.00 95.62 302 ASN A CA 1
ATOM 2438 C C . ASN A 1 302 ? -4.137 17.803 10.930 1.00 95.62 302 ASN A C 1
ATOM 2440 O O . ASN A 1 302 ? -4.393 19.006 11.007 1.00 95.62 302 ASN A O 1
ATOM 2444 N N . TYR A 1 303 ? -4.082 17.165 9.762 1.00 96.62 303 TYR A N 1
ATOM 2445 C CA . TYR A 1 303 ? -4.509 17.702 8.469 1.00 96.62 303 TYR A CA 1
ATOM 2446 C C . TYR A 1 303 ? -4.977 16.567 7.553 1.00 96.62 303 TYR A C 1
ATOM 2448 O O . TYR A 1 303 ? -4.731 15.396 7.823 1.00 96.62 303 TYR A O 1
ATOM 2456 N N . SER A 1 304 ? -5.664 16.899 6.458 1.00 97.81 304 SER A N 1
ATOM 2457 C CA . SER A 1 304 ? -6.192 15.872 5.556 1.00 97.81 304 SER A CA 1
ATOM 2458 C C . SER A 1 304 ? -5.092 15.169 4.748 1.00 97.81 304 SER A C 1
ATOM 2460 O O . SER A 1 304 ? -4.036 15.739 4.454 1.00 97.81 304 SER A O 1
ATOM 2462 N N . VAL A 1 305 ? -5.355 13.939 4.301 1.00 98.19 305 VAL A N 1
ATOM 2463 C CA . VAL A 1 305 ? -4.479 13.223 3.359 1.00 98.19 305 VAL A CA 1
ATOM 2464 C C . VAL A 1 305 ? -4.311 14.000 2.048 1.00 98.19 305 VAL A C 1
ATOM 2466 O O . VAL A 1 305 ? -3.236 13.979 1.441 1.00 98.19 305 VAL A O 1
ATOM 2469 N N . GLU A 1 306 ? -5.339 14.730 1.605 1.00 97.44 306 GLU A N 1
ATOM 2470 C CA . GLU A 1 306 ? -5.253 15.600 0.433 1.00 97.44 306 GLU A CA 1
ATOM 2471 C C . GLU A 1 306 ? -4.282 16.768 0.655 1.00 97.44 306 GLU A C 1
ATOM 2473 O O . GLU A 1 306 ? -3.453 17.054 -0.218 1.00 97.44 306 GLU A O 1
ATOM 2478 N N . ASP A 1 307 ? -4.340 17.418 1.821 1.00 97.19 307 ASP A N 1
ATOM 2479 C CA . ASP A 1 307 ? -3.415 18.493 2.191 1.00 97.19 307 ASP A CA 1
ATOM 2480 C C . ASP A 1 307 ? -1.977 17.984 2.279 1.00 97.19 307 ASP A C 1
ATOM 2482 O O . ASP A 1 307 ? -1.064 18.656 1.792 1.00 97.19 307 ASP A O 1
ATOM 2486 N N . ALA A 1 308 ? -1.781 16.774 2.813 1.00 97.44 308 ALA A N 1
ATOM 2487 C CA . ALA A 1 308 ? -0.487 16.098 2.850 1.00 97.44 308 ALA A CA 1
ATOM 2488 C C . ALA A 1 308 ? 0.105 15.943 1.436 1.00 97.44 308 ALA A C 1
ATOM 2490 O O . ALA A 1 308 ? 1.254 16.315 1.181 1.00 97.44 308 ALA A O 1
ATOM 2491 N N . LEU A 1 309 ? -0.697 15.467 0.475 1.00 97.06 309 LEU A N 1
ATOM 2492 C CA . LEU A 1 309 ? -0.259 15.298 -0.915 1.00 97.06 309 LEU A CA 1
ATOM 2493 C C . LEU A 1 309 ? 0.009 16.620 -1.627 1.00 97.06 309 LEU A C 1
ATOM 2495 O O . LEU A 1 309 ? 0.952 16.719 -2.418 1.00 97.06 309 LEU A O 1
ATOM 2499 N N . ASN A 1 310 ? -0.816 17.632 -1.379 1.00 95.50 310 ASN A N 1
ATOM 2500 C CA . ASN A 1 310 ? -0.625 18.951 -1.969 1.00 95.50 310 ASN A CA 1
ATOM 2501 C C . ASN A 1 310 ? 0.656 19.609 -1.444 1.00 95.50 310 ASN A C 1
ATOM 2503 O O . ASN A 1 310 ? 1.446 20.115 -2.245 1.00 95.50 310 ASN A O 1
ATOM 2507 N N . ALA A 1 311 ? 0.901 19.534 -0.135 1.00 95.94 311 ALA A N 1
ATOM 2508 C CA . ALA A 1 311 ? 2.130 20.001 0.494 1.00 95.94 311 ALA A CA 1
ATOM 2509 C C . ALA A 1 311 ? 3.366 19.262 -0.045 1.00 95.94 311 ALA A C 1
ATOM 2511 O O . ALA A 1 311 ? 4.334 19.899 -0.465 1.00 95.94 311 ALA A O 1
ATOM 2512 N N . TRP A 1 312 ? 3.298 17.931 -0.148 1.00 95.19 312 TRP A N 1
ATOM 2513 C CA . TRP A 1 312 ? 4.360 17.114 -0.740 1.00 95.19 312 TRP A CA 1
ATOM 2514 C C . TRP A 1 312 ? 4.714 17.550 -2.166 1.00 95.19 312 TRP A C 1
ATOM 2516 O O . TRP A 1 312 ? 5.884 17.729 -2.498 1.00 95.19 312 TRP A O 1
ATOM 2526 N N . LYS A 1 313 ? 3.709 17.764 -3.027 1.00 93.50 313 LYS A N 1
ATOM 2527 C CA . LYS A 1 313 ? 3.914 18.203 -4.420 1.00 93.50 313 LYS A CA 1
ATOM 2528 C C . LYS A 1 313 ? 4.565 19.586 -4.522 1.00 93.50 313 LYS A C 1
ATOM 2530 O O . LYS A 1 313 ? 5.298 19.835 -5.480 1.00 93.50 313 LYS A O 1
ATOM 2535 N N . VAL A 1 314 ? 4.276 20.486 -3.580 1.00 92.06 314 VAL A N 1
ATOM 2536 C CA . VAL A 1 314 ? 4.869 21.833 -3.515 1.00 92.06 314 VAL A CA 1
ATOM 2537 C C . VAL A 1 314 ? 6.356 21.753 -3.165 1.00 92.06 314 VAL A C 1
ATOM 2539 O O . VAL A 1 314 ? 7.198 22.316 -3.881 1.00 92.06 314 VAL A O 1
ATOM 2542 N N . GLU A 1 315 ? 6.678 21.019 -2.101 1.00 92.38 315 GLU A N 1
ATOM 2543 C CA . GLU A 1 315 ? 8.049 20.885 -1.607 1.00 92.38 315 GLU A CA 1
ATOM 2544 C C . GLU A 1 315 ? 8.916 20.048 -2.556 1.00 92.38 315 GLU A C 1
ATOM 2546 O O . GLU A 1 315 ? 10.061 20.402 -2.840 1.00 92.38 315 GLU A O 1
ATOM 2551 N N . ASN A 1 316 ? 8.348 19.016 -3.183 1.00 86.88 316 ASN A N 1
ATOM 2552 C CA . ASN A 1 316 ? 9.055 18.153 -4.126 1.00 86.88 316 ASN A CA 1
ATOM 2553 C C . ASN A 1 316 ? 9.094 18.695 -5.575 1.00 86.88 316 ASN A C 1
ATOM 2555 O O . ASN A 1 316 ? 8.824 17.988 -6.546 1.00 86.88 316 ASN A O 1
ATOM 2559 N N . SER A 1 317 ? 9.413 19.979 -5.753 1.00 74.88 317 SER A N 1
ATOM 2560 C CA . SER A 1 317 ? 9.359 20.648 -7.068 1.00 74.88 317 SER A CA 1
ATOM 2561 C C . SER A 1 317 ? 10.608 20.470 -7.954 1.00 74.88 317 SER A C 1
ATOM 2563 O O . SER A 1 317 ? 10.643 21.003 -9.067 1.00 74.88 317 SER A O 1
ATOM 2565 N N . GLY A 1 318 ? 11.615 19.714 -7.505 1.00 76.31 318 GLY A N 1
ATOM 2566 C CA . GLY A 1 318 ? 12.875 19.495 -8.225 1.00 76.31 318 GLY A CA 1
ATOM 2567 C C . GLY A 1 318 ? 12.830 18.390 -9.296 1.00 76.31 318 GLY A C 1
ATOM 2568 O O . GLY A 1 318 ? 11.905 17.572 -9.316 1.00 76.31 318 GLY A O 1
ATOM 2569 N N . PRO A 1 319 ? 13.821 18.345 -10.209 1.00 77.75 319 PRO A N 1
ATOM 2570 C CA . PRO A 1 319 ? 14.057 17.166 -11.031 1.00 77.75 319 PRO A CA 1
ATOM 2571 C C . PRO A 1 319 ? 14.450 16.004 -10.113 1.00 77.75 319 PRO A C 1
ATOM 2573 O O . PRO A 1 319 ? 15.397 16.100 -9.340 1.00 77.75 319 PRO A O 1
ATOM 2576 N N . GLU A 1 320 ? 13.692 14.917 -10.184 1.00 81.94 320 GLU A N 1
ATOM 2577 C CA . GLU A 1 320 ? 13.871 13.749 -9.326 1.00 81.94 320 GLU A CA 1
ATOM 2578 C C . GLU A 1 320 ? 13.948 12.498 -10.192 1.00 81.94 320 GLU A C 1
ATOM 2580 O O . GLU A 1 320 ? 13.115 12.322 -11.093 1.00 81.94 320 GLU A O 1
ATOM 2585 N N . LEU A 1 321 ? 14.940 11.655 -9.897 1.00 84.62 321 LEU A N 1
ATOM 2586 C CA . LEU A 1 321 ? 15.060 10.318 -10.453 1.00 84.62 321 LEU A CA 1
ATOM 2587 C C . LEU A 1 321 ? 14.073 9.366 -9.762 1.00 84.62 321 LEU A C 1
ATOM 2589 O O . LEU A 1 321 ? 13.830 9.500 -8.562 1.00 84.62 321 LEU A O 1
ATOM 2593 N N . PRO A 1 322 ? 13.542 8.374 -10.483 1.00 87.50 322 PRO A N 1
ATOM 2594 C CA . PRO A 1 322 ? 13.664 8.192 -11.930 1.00 87.50 322 PRO A CA 1
ATOM 2595 C C . PRO A 1 322 ? 12.831 9.205 -12.733 1.00 87.50 322 PRO A C 1
ATOM 2597 O O . PRO A 1 322 ? 11.853 9.738 -12.205 1.00 87.50 322 PRO A O 1
ATOM 2600 N N . PRO A 1 323 ? 13.175 9.470 -14.008 1.00 89.62 323 PRO A N 1
ATOM 2601 C CA . PRO A 1 323 ? 12.304 10.180 -14.942 1.00 89.62 323 PRO A CA 1
ATOM 2602 C C . PRO A 1 323 ? 11.148 9.284 -15.437 1.00 89.62 323 PRO A C 1
ATOM 2604 O O . PRO A 1 323 ? 11.151 8.068 -15.247 1.00 89.62 323 PRO A O 1
ATOM 2607 N N . GLN A 1 324 ? 10.104 9.890 -16.016 1.00 88.19 324 GLN A N 1
ATOM 2608 C CA . GLN A 1 324 ? 8.842 9.189 -16.318 1.00 88.19 324 GLN A CA 1
ATOM 2609 C C . GLN A 1 324 ? 8.977 8.109 -17.396 1.00 88.19 324 GLN A C 1
ATOM 2611 O O . GLN A 1 324 ? 8.292 7.090 -17.342 1.00 88.19 324 GLN A O 1
ATOM 2616 N N . ASP A 1 325 ? 9.882 8.303 -18.346 1.00 89.00 325 ASP A N 1
ATOM 2617 C CA . ASP A 1 325 ? 10.227 7.345 -19.398 1.00 89.00 325 ASP A CA 1
ATOM 2618 C C . ASP A 1 325 ? 10.846 6.044 -18.859 1.00 89.00 325 ASP A C 1
ATOM 2620 O O . ASP A 1 325 ? 10.901 5.049 -19.577 1.00 89.00 325 ASP A O 1
ATOM 2624 N N . ARG A 1 326 ? 11.257 6.019 -17.584 1.00 89.62 326 ARG A N 1
ATOM 2625 C CA . ARG A 1 326 ? 11.756 4.820 -16.899 1.00 89.62 326 ARG A CA 1
ATOM 2626 C C . ARG A 1 326 ? 10.675 4.024 -16.173 1.00 89.62 326 ARG A C 1
ATOM 2628 O O . ARG A 1 326 ? 10.991 2.970 -15.629 1.00 89.62 326 ARG A O 1
ATOM 2635 N N . LEU A 1 327 ? 9.411 4.467 -16.171 1.00 91.06 327 LEU A N 1
ATOM 2636 C CA . LEU A 1 327 ? 8.336 3.791 -15.430 1.00 91.06 327 LEU A CA 1
ATOM 2637 C C . LEU A 1 327 ? 8.209 2.304 -15.791 1.00 91.06 327 LEU A C 1
ATOM 2639 O O . LEU A 1 327 ? 8.115 1.473 -14.893 1.00 91.06 327 LEU A O 1
ATOM 2643 N N . SER A 1 328 ? 8.259 1.963 -17.079 1.00 91.44 328 SER A N 1
ATOM 2644 C CA . SER A 1 328 ? 8.236 0.564 -17.543 1.00 91.44 328 SER A CA 1
ATOM 2645 C C . SER A 1 328 ? 9.394 -0.279 -16.994 1.00 91.44 328 SER A C 1
ATOM 2647 O O . SER A 1 328 ? 9.174 -1.407 -16.559 1.00 91.44 328 SER A O 1
ATOM 2649 N N . VAL A 1 329 ? 10.610 0.274 -16.959 1.00 90.12 329 VAL A N 1
ATOM 2650 C CA . VAL A 1 329 ? 11.813 -0.407 -16.453 1.00 90.12 329 VAL A CA 1
ATOM 2651 C C . VAL A 1 329 ? 11.683 -0.673 -14.955 1.00 90.12 329 VAL A C 1
ATOM 2653 O O . VAL A 1 329 ? 11.872 -1.800 -14.508 1.00 90.12 329 VAL A O 1
ATOM 2656 N N . ILE A 1 330 ? 11.278 0.336 -14.182 1.00 91.19 330 ILE A N 1
ATOM 2657 C CA . ILE A 1 330 ? 11.077 0.204 -12.731 1.00 91.19 330 ILE A CA 1
ATOM 2658 C C . ILE A 1 330 ? 9.985 -0.817 -12.432 1.00 91.19 330 ILE A C 1
ATOM 2660 O O . ILE A 1 330 ? 10.116 -1.625 -11.512 1.00 91.19 330 ILE A O 1
ATOM 2664 N N . TYR A 1 331 ? 8.899 -0.780 -13.207 1.00 93.00 331 TYR A N 1
ATOM 2665 C CA . TYR A 1 331 ? 7.795 -1.719 -13.082 1.00 93.00 331 TYR A CA 1
ATOM 2666 C C . TYR A 1 331 ? 8.276 -3.156 -13.323 1.00 93.00 331 TYR A C 1
ATOM 2668 O O . TYR A 1 331 ? 8.005 -4.023 -12.497 1.00 93.00 331 TYR A O 1
ATOM 2676 N N . MET A 1 332 ? 9.043 -3.394 -14.395 1.00 93.06 332 MET A N 1
ATOM 2677 C CA . MET A 1 332 ? 9.659 -4.694 -14.682 1.00 93.06 332 MET A CA 1
ATOM 2678 C C . MET A 1 332 ? 10.536 -5.174 -13.522 1.00 93.06 332 MET A C 1
ATOM 2680 O O . MET A 1 332 ? 10.312 -6.275 -13.026 1.00 93.06 332 MET A O 1
ATOM 2684 N N . HIS A 1 333 ? 11.507 -4.369 -13.075 1.00 91.31 333 HIS A N 1
ATOM 2685 C CA . HIS A 1 333 ? 12.395 -4.769 -11.976 1.00 91.31 333 HIS A CA 1
ATOM 2686 C C . HIS A 1 333 ? 11.607 -5.081 -10.704 1.00 91.31 333 HIS A C 1
ATOM 2688 O O . HIS A 1 333 ? 11.847 -6.097 -10.066 1.00 91.31 333 HIS A O 1
ATOM 2694 N N . SER A 1 334 ? 10.595 -4.271 -10.386 1.00 91.94 334 SER A N 1
ATOM 2695 C CA . SER A 1 334 ? 9.733 -4.515 -9.225 1.00 91.94 334 SER A CA 1
ATOM 2696 C C . SER A 1 334 ? 9.025 -5.867 -9.294 1.00 91.94 334 SER A C 1
ATOM 2698 O O . SER A 1 334 ? 8.980 -6.577 -8.296 1.00 91.94 334 SER A O 1
ATOM 2700 N N . GLN A 1 335 ? 8.469 -6.223 -10.458 1.00 92.81 335 GLN A N 1
ATOM 2701 C CA . GLN A 1 335 ? 7.777 -7.501 -10.649 1.00 92.81 335 GLN A CA 1
ATOM 2702 C C . GLN A 1 335 ? 8.750 -8.678 -10.594 1.00 92.81 335 GLN A C 1
ATOM 2704 O O . GLN A 1 335 ? 8.475 -9.662 -9.913 1.00 92.81 335 GLN A O 1
ATOM 2709 N N . LYS A 1 336 ? 9.924 -8.556 -11.228 1.00 92.38 336 LYS A N 1
ATOM 2710 C CA . LYS A 1 336 ? 10.977 -9.571 -11.119 1.00 92.38 336 LYS A CA 1
ATOM 2711 C C . LYS A 1 336 ? 11.389 -9.780 -9.667 1.00 92.38 336 LYS A C 1
ATOM 2713 O O . LYS A 1 336 ? 11.455 -10.916 -9.223 1.00 92.38 336 LYS A O 1
ATOM 2718 N N . SER A 1 337 ? 11.577 -8.717 -8.887 1.00 90.44 337 SER A N 1
ATOM 2719 C CA . SER A 1 337 ? 11.889 -8.852 -7.461 1.00 90.44 337 SER A CA 1
ATOM 2720 C C . SER A 1 337 ? 10.779 -9.550 -6.662 1.00 90.44 337 SER A C 1
ATOM 2722 O O . SER A 1 337 ? 11.090 -10.292 -5.733 1.00 90.44 337 SER A O 1
ATOM 2724 N N . VAL A 1 338 ? 9.502 -9.398 -7.045 1.00 91.62 338 VAL A N 1
ATOM 2725 C CA . VAL A 1 338 ? 8.411 -10.220 -6.487 1.00 91.62 338 VAL A CA 1
ATOM 2726 C C . VAL A 1 338 ? 8.599 -11.689 -6.863 1.00 91.62 338 VAL A C 1
ATOM 2728 O O . VAL A 1 338 ? 8.639 -12.516 -5.960 1.00 91.62 338 VAL A O 1
ATOM 2731 N N . PHE A 1 339 ? 8.767 -12.027 -8.146 1.00 92.31 339 PHE A N 1
ATOM 2732 C CA . PHE A 1 339 ? 8.969 -13.418 -8.586 1.00 92.31 339 PHE A CA 1
ATOM 2733 C C . PHE A 1 339 ? 10.119 -14.100 -7.854 1.00 92.31 339 PHE A C 1
ATOM 2735 O O . PHE A 1 339 ? 9.981 -15.213 -7.346 1.00 92.31 339 PHE A O 1
ATOM 2742 N N . ARG A 1 340 ? 11.237 -13.388 -7.723 1.00 89.75 340 ARG A N 1
ATOM 2743 C CA . ARG A 1 340 ? 12.410 -13.876 -7.009 1.00 89.75 340 ARG A CA 1
ATOM 2744 C C . ARG A 1 340 ? 12.092 -14.168 -5.541 1.00 89.75 340 ARG A C 1
ATOM 2746 O O . ARG A 1 340 ? 12.453 -15.231 -5.044 1.00 89.75 340 ARG A O 1
ATOM 2753 N N . HIS A 1 341 ? 11.366 -13.275 -4.862 1.00 88.38 341 HIS A N 1
ATOM 2754 C CA . HIS A 1 341 ? 10.923 -13.512 -3.487 1.00 88.38 341 HIS A CA 1
ATOM 2755 C C . HIS A 1 341 ? 10.038 -14.759 -3.376 1.00 88.38 341 HIS A C 1
ATOM 2757 O O . HIS A 1 341 ? 10.290 -15.597 -2.516 1.00 88.38 341 HIS A O 1
ATOM 2763 N N . LEU A 1 342 ? 9.041 -14.918 -4.253 1.00 89.56 342 LEU A N 1
ATOM 2764 C CA . LEU A 1 342 ? 8.140 -16.079 -4.215 1.00 89.56 342 LEU A CA 1
ATOM 2765 C C . LEU A 1 342 ? 8.906 -17.389 -4.391 1.00 89.56 342 LEU A C 1
ATOM 2767 O O . LEU A 1 342 ? 8.737 -18.311 -3.599 1.00 89.56 342 LEU A O 1
ATOM 2771 N N . ARG A 1 343 ? 9.831 -17.427 -5.352 1.00 89.12 343 ARG A N 1
ATOM 2772 C CA . ARG A 1 343 ? 10.680 -18.592 -5.614 1.00 89.12 343 ARG A CA 1
ATOM 2773 C C . ARG A 1 343 ? 11.556 -18.959 -4.413 1.00 89.12 343 ARG A C 1
ATOM 2775 O O . ARG A 1 343 ? 11.746 -20.139 -4.123 1.00 89.12 343 ARG A O 1
ATOM 2782 N N . LEU A 1 344 ? 12.077 -17.964 -3.693 1.00 87.38 344 LEU A N 1
ATOM 2783 C CA . LEU A 1 344 ? 12.840 -18.195 -2.464 1.00 87.38 344 LEU A CA 1
ATOM 2784 C C . LEU A 1 344 ? 11.972 -18.775 -1.347 1.00 87.38 344 LEU A C 1
ATOM 2786 O O . LEU A 1 344 ? 12.407 -19.702 -0.664 1.00 87.38 344 LEU A O 1
ATOM 2790 N N . VAL A 1 345 ? 10.752 -18.268 -1.170 1.00 85.31 345 VAL A N 1
ATOM 2791 C CA . VAL A 1 345 ? 9.830 -18.812 -0.166 1.00 85.31 345 VAL A CA 1
ATOM 2792 C C . VAL A 1 345 ? 9.413 -20.242 -0.531 1.00 85.31 345 VAL A C 1
ATOM 2794 O O . VAL A 1 345 ? 9.443 -21.116 0.335 1.00 85.31 345 VAL A O 1
ATOM 2797 N N . ASP A 1 346 ? 9.130 -20.527 -1.804 1.00 85.75 346 ASP A N 1
ATOM 2798 C CA . ASP A 1 346 ? 8.796 -21.879 -2.278 1.00 85.75 346 ASP A CA 1
ATOM 2799 C C . ASP A 1 346 ? 9.927 -22.886 -2.005 1.00 85.75 346 ASP A C 1
ATOM 2801 O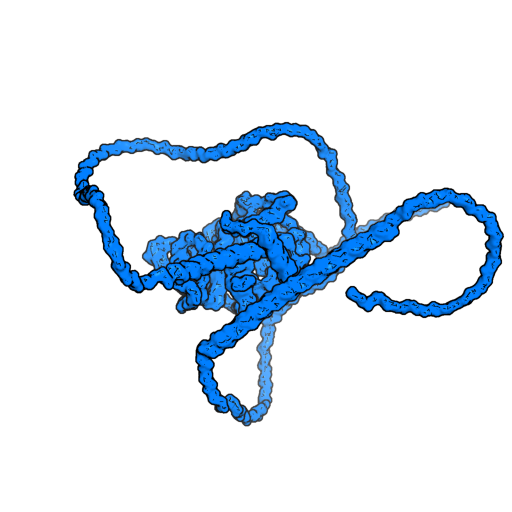 O . ASP A 1 346 ? 9.682 -24.013 -1.558 1.00 85.75 346 ASP A O 1
ATOM 2805 N N . ARG A 1 347 ? 11.189 -22.477 -2.202 1.00 85.19 347 ARG A N 1
ATOM 2806 C CA . ARG A 1 347 ? 12.368 -23.292 -1.856 1.00 85.19 347 ARG A CA 1
ATOM 2807 C C . ARG A 1 347 ? 12.449 -23.584 -0.360 1.00 85.19 347 ARG A C 1
ATOM 2809 O O . ARG A 1 347 ? 12.716 -24.723 0.020 1.00 85.19 347 ARG A O 1
ATOM 2816 N N . GLN A 1 348 ? 12.201 -22.585 0.488 1.00 81.50 348 GLN A N 1
ATOM 2817 C CA . GLN A 1 348 ? 12.209 -22.766 1.945 1.00 81.50 348 GLN A CA 1
ATOM 2818 C C . GLN A 1 348 ? 11.116 -23.737 2.390 1.00 81.50 348 GLN A C 1
ATOM 2820 O O . GLN A 1 348 ? 11.394 -24.646 3.170 1.00 81.50 348 GLN A O 1
ATOM 2825 N N . LEU A 1 349 ? 9.905 -23.598 1.849 1.00 79.69 349 LEU A N 1
ATOM 2826 C CA . LEU A 1 349 ? 8.793 -24.503 2.141 1.00 79.69 349 LEU A CA 1
ATOM 2827 C C . LEU A 1 349 ? 9.106 -25.946 1.715 1.00 79.69 349 LEU A C 1
ATOM 2829 O O . LEU A 1 349 ? 8.874 -26.877 2.484 1.00 79.69 349 LEU A O 1
ATOM 2833 N N . THR A 1 350 ? 9.704 -26.127 0.535 1.00 80.31 350 THR A N 1
ATOM 2834 C CA . THR A 1 350 ? 10.086 -27.453 0.020 1.00 80.31 350 THR A CA 1
ATOM 2835 C C . THR A 1 350 ? 11.202 -28.096 0.857 1.00 80.31 350 THR A C 1
ATOM 2837 O O . THR A 1 350 ? 11.161 -29.292 1.139 1.00 80.31 350 THR A O 1
ATOM 2840 N N . SER A 1 351 ? 12.187 -27.307 1.300 1.00 75.31 351 SER A N 1
ATOM 2841 C CA . SER A 1 351 ? 13.291 -27.772 2.153 1.00 75.31 351 SER A CA 1
ATOM 2842 C C . SER A 1 351 ? 12.810 -28.251 3.530 1.00 75.31 351 SER A C 1
ATOM 2844 O O . SER A 1 351 ? 13.223 -29.311 4.011 1.00 75.31 351 SER A O 1
ATOM 2846 N N . VAL A 1 352 ? 11.885 -27.508 4.149 1.00 71.62 352 VAL A N 1
ATOM 2847 C CA . VAL A 1 352 ? 11.293 -27.884 5.444 1.00 71.62 352 VAL A CA 1
ATOM 2848 C C . VAL A 1 352 ? 10.504 -29.191 5.320 1.00 71.62 352 VAL A C 1
ATOM 2850 O O . VAL A 1 352 ? 10.703 -30.093 6.132 1.00 71.62 352 VAL A O 1
ATOM 2853 N N . GLN A 1 353 ? 9.697 -29.347 4.266 1.00 61.12 353 GLN A N 1
ATOM 2854 C CA . GLN A 1 353 ? 8.929 -30.578 4.031 1.00 61.12 353 GLN A CA 1
ATOM 2855 C C . GLN A 1 353 ? 9.825 -31.804 3.781 1.00 61.12 353 GLN A C 1
ATOM 2857 O O . GLN A 1 353 ? 9.591 -32.861 4.363 1.00 61.12 353 GLN A O 1
ATOM 2862 N N . GLY A 1 354 ? 10.903 -31.664 3.001 1.00 57.09 354 GLY A N 1
ATOM 2863 C CA . GLY A 1 354 ? 11.842 -32.768 2.748 1.00 57.09 354 GLY A CA 1
ATOM 2864 C C . GLY A 1 354 ? 12.613 -33.238 3.992 1.00 57.09 354 GLY A C 1
ATOM 2865 O O . GLY A 1 354 ? 13.036 -34.392 4.063 1.00 57.09 354 GLY A O 1
ATOM 2866 N N . THR A 1 355 ? 12.768 -32.372 4.998 1.00 54.91 355 THR A N 1
ATOM 2867 C CA . THR A 1 355 ? 13.458 -32.707 6.256 1.00 54.91 355 THR A CA 1
ATOM 2868 C C . THR A 1 355 ? 12.549 -33.471 7.230 1.00 54.91 355 THR A C 1
ATOM 2870 O O . THR A 1 355 ? 13.028 -34.294 8.012 1.00 54.91 355 THR A O 1
ATOM 2873 N N . GLU A 1 356 ? 11.234 -33.245 7.187 1.00 50.62 356 GLU A N 1
ATOM 2874 C CA . GLU A 1 356 ? 10.266 -33.975 8.018 1.00 50.62 356 GLU A CA 1
ATOM 2875 C C . GLU A 1 356 ? 10.008 -35.398 7.495 1.00 50.62 356 GLU A C 1
ATOM 2877 O O . GLU A 1 356 ? 9.906 -36.332 8.293 1.00 50.62 356 GLU A O 1
ATOM 2882 N N . GLU A 1 357 ? 9.999 -35.601 6.174 1.00 51.69 357 GLU A N 1
ATOM 2883 C CA . GLU A 1 357 ? 9.824 -36.933 5.573 1.00 51.69 357 GLU A CA 1
ATOM 2884 C C . GLU A 1 357 ? 11.053 -37.839 5.771 1.00 51.69 357 GLU A C 1
ATOM 2886 O O . GLU A 1 357 ? 10.903 -39.021 6.085 1.00 51.69 357 GLU A O 1
ATOM 2891 N N . ALA A 1 358 ? 12.273 -37.293 5.697 1.00 48.53 358 ALA A N 1
ATOM 2892 C CA . ALA A 1 358 ? 13.505 -38.062 5.912 1.00 48.53 358 ALA A CA 1
ATOM 2893 C C . ALA A 1 358 ? 13.661 -38.582 7.357 1.00 48.53 358 ALA A C 1
ATOM 2895 O O . ALA A 1 358 ? 14.263 -39.631 7.582 1.00 48.53 358 ALA A O 1
ATOM 2896 N N . ASN A 1 359 ? 13.080 -37.890 8.343 1.00 47.28 359 ASN A N 1
ATOM 2897 C CA . ASN A 1 359 ? 13.120 -38.310 9.748 1.00 47.28 359 ASN A CA 1
ATOM 2898 C C . ASN A 1 359 ? 12.088 -39.395 10.098 1.00 47.28 359 ASN A C 1
ATOM 2900 O O . ASN A 1 359 ? 12.162 -39.987 11.178 1.00 47.28 359 ASN A O 1
ATOM 2904 N N . HIS A 1 360 ? 11.137 -39.686 9.205 1.00 48.28 360 HIS A N 1
ATOM 2905 C CA . HIS A 1 360 ? 10.161 -40.752 9.419 1.00 48.28 360 HIS A CA 1
ATOM 2906 C C . HIS A 1 360 ? 10.627 -42.131 8.932 1.00 48.28 360 HIS A C 1
ATOM 2908 O O . HIS A 1 360 ? 10.059 -43.132 9.375 1.00 48.28 360 HIS A O 1
ATOM 2914 N N . ASP A 1 361 ? 11.683 -42.202 8.113 1.00 45.88 361 ASP A N 1
ATOM 2915 C CA . ASP A 1 361 ? 12.174 -43.463 7.535 1.00 45.88 361 ASP A CA 1
ATOM 2916 C C . ASP A 1 361 ? 13.303 -44.131 8.353 1.00 45.88 361 ASP A C 1
ATOM 2918 O O . ASP A 1 361 ? 13.519 -45.339 8.251 1.00 45.88 361 ASP A O 1
ATOM 2922 N N . GLU A 1 362 ? 13.983 -43.405 9.252 1.00 49.50 362 GLU A N 1
ATOM 2923 C CA . GLU A 1 362 ? 15.036 -43.999 10.102 1.00 49.50 362 GLU A CA 1
ATOM 2924 C C . GLU A 1 362 ? 14.520 -44.661 11.395 1.00 49.50 362 GLU A C 1
ATOM 2926 O O . GLU A 1 362 ? 15.267 -45.376 12.061 1.00 49.50 362 GLU A O 1
ATOM 2931 N N . ASN A 1 363 ? 13.233 -44.518 11.740 1.00 46.28 363 ASN A N 1
ATOM 2932 C CA . ASN A 1 363 ? 12.679 -45.043 13.000 1.00 46.28 363 ASN A CA 1
ATOM 2933 C C . ASN A 1 363 ? 11.884 -46.362 12.875 1.00 46.28 363 ASN A C 1
ATOM 2935 O O . ASN A 1 363 ? 11.218 -46.766 13.828 1.00 46.28 363 ASN A O 1
ATOM 2939 N N . GLN A 1 364 ? 11.961 -47.070 11.737 1.00 46.94 364 GLN A N 1
ATOM 2940 C CA . GLN A 1 364 ? 11.307 -48.381 11.537 1.00 46.94 364 GLN A CA 1
ATOM 2941 C C . GLN A 1 364 ? 12.261 -49.554 11.237 1.00 46.94 364 GLN A C 1
ATOM 2943 O O . GLN A 1 364 ? 11.861 -50.553 10.640 1.00 46.94 364 GLN A O 1
ATOM 2948 N N . ARG A 1 365 ? 13.519 -49.509 11.698 1.00 46.41 365 ARG A N 1
ATOM 2949 C CA . ARG A 1 365 ? 14.372 -50.713 11.748 1.00 46.41 365 ARG A CA 1
ATOM 2950 C C . ARG A 1 365 ? 15.148 -50.829 13.054 1.00 46.41 365 ARG A C 1
ATOM 2952 O O . ARG A 1 365 ? 16.351 -50.594 13.116 1.00 46.41 365 ARG A O 1
ATOM 2959 N N . SER A 1 366 ? 14.471 -51.284 14.101 1.00 40.09 366 SER A N 1
ATOM 2960 C CA . SER A 1 366 ? 15.121 -52.083 15.148 1.00 40.09 366 SER A CA 1
ATOM 2961 C C . SER A 1 366 ? 14.095 -53.036 15.759 1.00 40.09 366 SER A C 1
ATOM 2963 O O . SER A 1 366 ? 13.523 -52.771 16.813 1.00 40.09 366 SER A O 1
ATOM 2965 N N . ASP A 1 367 ? 13.841 -54.148 15.067 1.00 35.22 367 ASP A N 1
ATOM 2966 C CA . ASP A 1 367 ? 13.175 -55.288 15.691 1.00 35.22 367 ASP A CA 1
ATOM 2967 C C . ASP A 1 367 ? 14.099 -55.897 16.764 1.00 35.22 367 ASP A C 1
ATOM 2969 O O . ASP A 1 367 ? 15.291 -56.113 16.507 1.00 35.22 367 ASP A O 1
ATOM 2973 N N . PRO A 1 368 ? 13.574 -56.188 17.966 1.00 53.22 368 PRO A N 1
ATOM 2974 C CA . PRO A 1 368 ? 14.259 -56.965 18.981 1.00 53.22 368 PRO A CA 1
ATOM 2975 C C . PRO A 1 368 ? 14.086 -58.463 18.681 1.00 53.22 368 PRO A C 1
ATOM 2977 O O . PRO A 1 368 ? 13.119 -58.865 18.047 1.00 53.22 368 PRO A O 1
ATOM 2980 N N . PHE A 1 369 ? 14.982 -59.290 19.225 1.00 42.34 369 PHE A N 1
ATOM 2981 C CA . PHE A 1 369 ? 15.004 -60.763 19.169 1.00 42.34 369 PHE A CA 1
ATOM 2982 C C . PHE A 1 369 ? 15.738 -61.402 17.981 1.00 42.34 369 PHE A C 1
ATOM 2984 O O . PHE A 1 369 ? 15.146 -61.788 16.981 1.00 42.34 369 PHE A O 1
ATOM 2991 N N . SER A 1 370 ? 17.020 -61.716 18.197 1.00 39.62 370 SER A N 1
ATOM 2992 C CA . SER A 1 370 ? 17.485 -63.085 17.947 1.00 39.62 370 SER A CA 1
ATOM 2993 C C . SER A 1 370 ? 18.677 -63.421 18.845 1.00 39.62 370 SER A C 1
ATOM 2995 O O . SER A 1 370 ? 19.770 -62.879 18.709 1.00 39.62 370 SER A O 1
ATOM 2997 N N . SER A 1 371 ? 18.421 -64.311 19.797 1.00 44.94 371 SER A N 1
ATOM 2998 C CA . SER A 1 371 ? 19.376 -64.981 20.676 1.00 44.94 371 SER A CA 1
ATOM 2999 C C . SER A 1 371 ? 20.118 -66.106 19.948 1.00 44.94 371 SER A C 1
ATOM 3001 O O . SER A 1 371 ? 19.456 -66.902 19.284 1.00 44.94 371 SER A O 1
ATOM 3003 N N . SER A 1 372 ? 21.422 -66.266 20.185 1.00 41.12 372 SER A N 1
ATOM 3004 C CA . SER A 1 372 ? 22.009 -67.572 20.539 1.00 41.12 372 SER A CA 1
ATOM 3005 C C . SER A 1 372 ? 23.468 -67.429 20.978 1.00 41.12 372 SER A C 1
ATOM 3007 O O . SER A 1 372 ? 24.257 -66.742 20.333 1.00 41.12 372 SER A O 1
ATOM 3009 N N . ASP A 1 373 ? 23.768 -68.116 22.071 1.00 43.28 373 ASP A N 1
ATOM 3010 C CA . ASP A 1 373 ? 25.030 -68.249 22.796 1.00 43.28 373 ASP A CA 1
ATOM 3011 C C . ASP A 1 373 ? 26.210 -68.780 21.957 1.00 43.28 373 ASP A C 1
ATOM 3013 O O . ASP A 1 373 ? 25.986 -69.621 21.091 1.00 43.28 373 ASP A O 1
ATOM 3017 N N . ASP A 1 374 ? 27.456 -68.385 22.285 1.00 46.16 374 ASP A N 1
ATOM 3018 C CA . ASP A 1 374 ? 28.507 -69.352 22.678 1.00 46.16 374 ASP A CA 1
ATOM 3019 C C . ASP A 1 374 ? 29.775 -68.700 23.310 1.00 46.16 374 ASP A C 1
ATOM 3021 O O . ASP A 1 374 ? 30.422 -67.842 22.717 1.00 46.16 374 ASP A O 1
ATOM 3025 N N . ASN A 1 375 ? 30.075 -69.150 24.537 1.00 43.59 375 ASN A N 1
ATOM 3026 C CA . ASN A 1 375 ? 31.323 -69.286 25.327 1.00 43.59 375 ASN A CA 1
ATOM 3027 C C . ASN A 1 375 ? 32.545 -68.312 25.266 1.00 43.59 375 ASN A C 1
ATOM 3029 O O . ASN A 1 375 ? 33.122 -68.030 24.224 1.00 43.59 375 ASN A O 1
ATOM 3033 N N . GLY A 1 376 ? 33.004 -67.911 26.475 1.00 32.81 376 GLY A N 1
ATOM 3034 C CA . GLY A 1 376 ? 34.114 -66.975 26.807 1.00 32.81 376 GLY A CA 1
ATOM 3035 C C . GLY A 1 376 ? 35.561 -67.536 26.754 1.00 32.81 376 GLY A C 1
ATOM 3036 O O . GLY A 1 376 ? 35.806 -68.396 25.913 1.00 32.81 376 GLY A O 1
ATOM 3037 N N . PRO A 1 377 ? 36.540 -67.134 27.621 1.00 51.66 377 PRO A N 1
ATOM 3038 C CA . PRO A 1 377 ? 36.444 -66.278 28.818 1.00 51.66 377 PRO A CA 1
ATOM 3039 C C . PRO A 1 377 ? 37.578 -65.217 29.023 1.00 51.66 377 PRO A C 1
ATOM 3041 O O . PRO A 1 377 ? 38.606 -65.219 28.358 1.00 51.66 377 PRO A O 1
ATOM 3044 N N . GLN A 1 378 ? 37.387 -64.395 30.070 1.00 37.66 378 GLN A N 1
ATOM 3045 C CA . GLN A 1 378 ? 38.399 -63.873 31.017 1.00 37.66 378 GLN A CA 1
ATOM 3046 C C . GLN A 1 378 ? 39.418 -62.796 30.571 1.00 37.66 378 GLN A C 1
ATOM 3048 O O . GLN A 1 378 ? 40.398 -63.090 29.897 1.00 37.66 378 GLN A O 1
ATOM 3053 N N . LEU A 1 379 ? 39.298 -61.583 31.132 1.00 36.44 379 LEU A N 1
ATOM 3054 C CA . LEU A 1 379 ? 40.280 -61.054 32.096 1.00 36.44 379 LEU A CA 1
ATOM 3055 C C . LEU A 1 379 ? 39.820 -59.733 32.727 1.00 36.44 379 LEU A C 1
ATOM 3057 O O . LEU A 1 379 ? 39.226 -58.867 32.091 1.00 36.44 379 LEU A O 1
ATOM 3061 N N . ASP A 1 380 ? 40.111 -59.653 34.019 1.00 34.88 380 ASP A N 1
ATOM 3062 C CA . ASP A 1 380 ? 39.827 -58.592 34.971 1.00 34.88 380 ASP A CA 1
ATOM 3063 C C . ASP A 1 380 ? 40.370 -57.220 34.547 1.00 34.88 380 ASP A C 1
ATOM 3065 O O . ASP A 1 380 ? 41.457 -57.121 33.984 1.00 34.88 380 ASP A O 1
ATOM 3069 N N . THR A 1 381 ? 39.695 -56.138 34.942 1.00 35.56 381 THR A N 1
ATOM 3070 C CA . THR A 1 381 ? 40.247 -55.205 35.945 1.00 35.56 381 THR A CA 1
ATOM 3071 C C . THR A 1 381 ? 39.269 -54.081 36.292 1.00 35.56 381 THR A C 1
ATOM 3073 O O . THR A 1 381 ? 38.713 -53.378 35.457 1.00 35.56 381 THR A O 1
ATOM 3076 N N . SER A 1 382 ? 39.083 -53.954 37.598 1.00 35.66 382 SER A N 1
ATOM 3077 C CA . SER A 1 382 ? 38.335 -52.971 38.372 1.00 35.66 382 SER A CA 1
ATOM 3078 C C . SER A 1 382 ? 38.796 -51.524 38.166 1.00 35.66 382 SER A C 1
ATOM 3080 O O . SER A 1 382 ? 39.986 -51.313 37.962 1.00 35.66 382 SER A O 1
ATOM 3082 N N . SER A 1 383 ? 37.917 -50.534 38.412 1.00 34.28 383 SER A N 1
ATOM 3083 C CA . SER A 1 383 ? 38.204 -49.424 39.355 1.00 34.28 383 SER A CA 1
ATOM 3084 C C . SER A 1 383 ? 37.067 -48.382 39.502 1.00 34.28 383 SER A C 1
ATOM 3086 O O . SER A 1 383 ? 36.691 -47.736 38.532 1.00 34.28 383 SER A O 1
ATOM 3088 N N . SER A 1 384 ? 36.634 -48.192 40.764 1.00 34.19 384 SER A N 1
ATOM 3089 C CA . SER A 1 384 ? 36.259 -46.937 41.472 1.00 34.19 384 SER A CA 1
ATOM 3090 C C . SER A 1 384 ? 35.051 -46.095 40.988 1.00 34.19 384 SER A C 1
ATOM 3092 O O . SER A 1 384 ? 35.068 -45.558 39.892 1.00 34.19 384 SER A O 1
ATOM 3094 N N . HIS A 1 385 ? 33.925 -45.943 41.723 1.00 35.19 385 HIS A N 1
ATOM 3095 C CA . HIS A 1 385 ? 33.678 -45.140 42.965 1.00 35.19 385 HIS A CA 1
ATOM 3096 C C . HIS A 1 385 ? 34.184 -43.678 42.855 1.00 35.19 385 HIS A C 1
ATOM 3098 O O . HIS A 1 385 ? 35.335 -43.475 42.499 1.00 35.19 385 HIS A O 1
ATOM 3104 N N . HIS A 1 386 ? 33.419 -42.591 43.060 1.00 36.69 386 HIS A N 1
ATOM 3105 C CA . HIS A 1 386 ? 32.532 -42.165 44.165 1.00 36.69 386 HIS A CA 1
ATOM 3106 C C . HIS A 1 386 ? 31.505 -41.103 43.667 1.00 36.69 386 HIS A C 1
ATOM 3108 O O . HIS A 1 386 ? 31.814 -40.332 42.767 1.00 36.69 386 HIS A O 1
ATOM 3114 N N . GLN A 1 387 ? 30.234 -41.089 44.115 1.00 35.91 387 GLN A N 1
ATOM 3115 C CA . GLN A 1 387 ? 29.675 -40.217 45.188 1.00 35.91 387 GLN A CA 1
ATOM 3116 C C . GLN A 1 387 ? 30.258 -38.781 45.194 1.00 35.91 387 GLN A C 1
ATOM 3118 O O . GLN A 1 387 ? 31.446 -38.606 45.397 1.00 35.91 387 GLN A O 1
ATOM 3123 N N . GLY A 1 388 ? 29.525 -37.685 44.972 1.00 33.16 388 GLY A N 1
ATOM 3124 C CA . GLY A 1 388 ? 28.269 -37.270 45.597 1.00 33.16 388 GLY A CA 1
ATOM 3125 C C . GLY A 1 388 ? 28.543 -36.381 46.820 1.00 33.16 388 GLY A C 1
ATOM 3126 O O . GLY A 1 388 ? 28.834 -36.924 47.879 1.00 33.16 388 GLY A O 1
ATOM 3127 N N . ARG A 1 389 ? 28.404 -35.041 46.731 1.00 32.38 389 ARG A N 1
ATOM 3128 C CA . ARG A 1 389 ? 28.094 -34.196 47.910 1.00 32.38 389 ARG A CA 1
ATOM 3129 C C . ARG A 1 389 ? 27.683 -32.750 47.591 1.00 32.38 389 ARG A C 1
ATOM 3131 O O . ARG A 1 389 ? 28.429 -31.987 46.993 1.00 32.38 389 ARG A O 1
ATOM 3138 N N . ARG A 1 390 ? 26.504 -32.385 48.105 1.00 41.44 390 ARG A N 1
ATOM 3139 C CA . ARG A 1 390 ? 26.003 -31.023 48.373 1.00 41.44 390 ARG A CA 1
ATOM 3140 C C . ARG A 1 390 ? 26.603 -30.452 49.670 1.00 41.44 390 ARG A C 1
ATOM 3142 O O . ARG A 1 390 ? 26.789 -31.230 50.605 1.00 41.44 390 ARG A O 1
ATOM 3149 N N . ARG A 1 391 ? 26.720 -29.114 49.756 1.00 34.19 391 ARG A N 1
ATOM 3150 C CA . ARG A 1 391 ? 26.383 -28.179 50.878 1.00 34.19 391 ARG A CA 1
ATOM 3151 C C . ARG A 1 391 ? 27.152 -26.857 50.665 1.00 34.19 391 ARG A C 1
ATOM 3153 O O . ARG A 1 391 ? 28.334 -26.924 50.377 1.00 34.19 391 ARG A O 1
ATOM 3160 N N . SER A 1 392 ? 26.530 -25.680 50.533 1.00 35.84 392 SER A N 1
ATOM 3161 C CA . SER A 1 392 ? 25.720 -24.849 51.456 1.00 35.84 392 SER A CA 1
ATOM 3162 C C . SER A 1 392 ? 26.550 -23.829 52.257 1.00 35.84 392 SER A C 1
ATOM 3164 O O . SER A 1 392 ? 27.347 -24.255 53.083 1.00 35.84 392 SER A O 1
ATOM 3166 N N . VAL A 1 393 ? 26.195 -22.544 52.077 1.00 40.25 393 VAL A N 1
ATOM 3167 C CA . VAL A 1 393 ? 26.203 -21.416 53.044 1.00 40.25 393 VAL A CA 1
ATOM 3168 C C . VAL A 1 393 ? 27.564 -20.932 53.561 1.00 40.25 393 VAL A C 1
ATOM 3170 O O . VAL A 1 393 ? 28.231 -21.696 54.238 1.00 40.25 393 VAL A O 1
ATOM 3173 N N . VAL A 1 394 ? 27.892 -19.647 53.335 1.00 46.59 394 VAL A N 1
ATOM 3174 C CA . VAL A 1 394 ? 28.150 -18.622 54.377 1.00 46.59 394 VAL A CA 1
ATOM 3175 C C . VAL A 1 394 ? 27.949 -17.218 53.771 1.00 46.59 394 VAL A C 1
ATOM 3177 O O . VAL A 1 394 ? 28.369 -16.935 52.653 1.00 46.59 394 VAL A O 1
ATOM 3180 N N . ASP A 1 395 ? 27.234 -16.421 54.555 1.00 42.59 395 ASP A N 1
ATOM 3181 C CA . ASP A 1 395 ? 26.879 -15.000 54.513 1.00 42.59 395 ASP A CA 1
ATOM 3182 C C . ASP A 1 395 ? 28.082 -14.129 54.940 1.00 42.59 395 ASP A C 1
ATOM 3184 O O . ASP A 1 395 ? 28.758 -14.530 55.882 1.00 42.59 395 ASP A O 1
ATOM 3188 N N . GLU A 1 396 ? 28.331 -12.954 54.346 1.00 43.91 396 GLU A N 1
ATOM 3189 C CA . GLU A 1 396 ? 28.777 -11.781 55.127 1.00 43.91 396 GLU A CA 1
ATOM 3190 C C . GLU A 1 396 ? 28.766 -10.459 54.338 1.00 43.91 396 GLU A C 1
ATOM 3192 O O . GLU A 1 396 ? 29.178 -10.349 53.184 1.00 43.91 396 GLU A O 1
ATOM 3197 N N . SER A 1 397 ? 28.266 -9.459 55.055 1.00 43.34 397 SER A N 1
ATOM 3198 C CA . SER A 1 397 ? 28.017 -8.051 54.761 1.00 43.34 397 SER A CA 1
ATOM 3199 C C . SER A 1 397 ? 29.246 -7.201 54.424 1.00 43.34 397 SER A C 1
ATOM 3201 O O . SER A 1 397 ? 30.319 -7.446 54.965 1.00 43.34 397 SER A O 1
ATOM 3203 N N . SER A 1 398 ? 29.040 -6.075 53.728 1.00 46.12 398 SER A N 1
ATOM 3204 C CA . SER A 1 398 ? 29.431 -4.747 54.246 1.00 46.12 398 SER A CA 1
ATOM 3205 C C . SER A 1 398 ? 28.995 -3.628 53.299 1.00 46.12 398 SER A C 1
ATOM 3207 O O . SER A 1 398 ? 29.352 -3.614 52.123 1.00 46.12 398 SER A O 1
ATOM 3209 N N . ASP A 1 399 ? 28.307 -2.646 53.874 1.00 45.2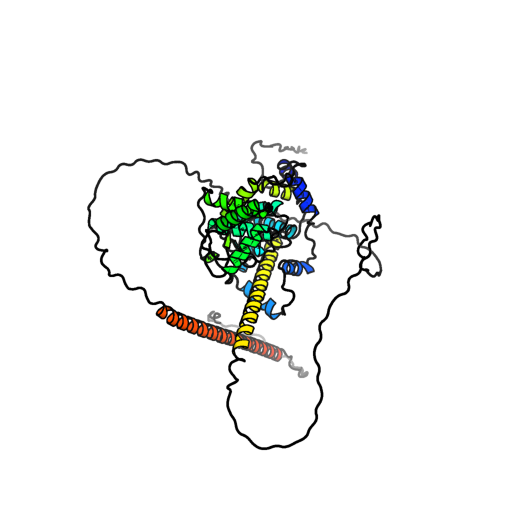2 399 ASP A N 1
ATOM 3210 C CA . ASP A 1 399 ? 28.008 -1.326 53.322 1.00 45.22 399 ASP A CA 1
ATOM 3211 C C . ASP A 1 399 ? 29.267 -0.565 52.885 1.00 45.22 399 ASP A C 1
ATOM 3213 O O . ASP A 1 399 ? 30.287 -0.651 53.573 1.00 45.22 399 ASP A O 1
ATOM 3217 N N . LYS A 1 400 ? 29.155 0.254 51.825 1.00 46.22 400 LYS A N 1
ATOM 3218 C CA . LYS A 1 400 ? 29.766 1.597 51.732 1.00 46.22 400 LYS A CA 1
ATOM 3219 C C . LYS A 1 400 ? 29.018 2.482 50.731 1.00 46.22 400 LYS A C 1
ATOM 3221 O O . LYS A 1 400 ? 28.970 2.197 49.538 1.00 46.22 400 LYS A O 1
ATOM 3226 N N . GLU A 1 401 ? 28.501 3.591 51.249 1.00 45.59 401 GLU A N 1
ATOM 3227 C CA . GLU A 1 401 ? 28.104 4.788 50.511 1.00 45.59 401 GLU A CA 1
ATOM 3228 C C . GLU A 1 401 ? 29.288 5.374 49.726 1.00 45.59 401 GLU A C 1
ATOM 3230 O O . GLU A 1 401 ? 30.418 5.374 50.219 1.00 45.59 401 GLU A O 1
ATOM 3235 N N . SER A 1 402 ? 29.025 5.941 48.545 1.00 42.44 402 SER A N 1
ATOM 3236 C CA . SER A 1 402 ? 29.763 7.090 47.998 1.00 42.44 402 SER A CA 1
ATOM 3237 C C . SER A 1 402 ? 28.952 7.773 46.894 1.00 42.44 402 SER A C 1
ATOM 3239 O O . SER A 1 402 ? 28.567 7.167 45.897 1.00 42.44 402 SER A O 1
ATOM 3241 N N . GLU A 1 403 ? 28.710 9.055 47.130 1.00 37.47 403 GLU A N 1
ATOM 3242 C CA . GLU A 1 403 ? 28.162 10.081 46.252 1.00 37.47 403 GLU A CA 1
ATOM 3243 C C . GLU A 1 403 ? 28.951 10.320 44.944 1.00 37.47 403 GLU A C 1
ATOM 3245 O O . GLU A 1 403 ? 30.157 10.101 44.869 1.00 37.47 403 GLU A O 1
ATOM 3250 N N . SER A 1 404 ? 28.254 10.971 43.999 1.00 38.50 404 SER A N 1
ATOM 3251 C CA . SER A 1 404 ? 28.760 11.923 42.988 1.00 38.50 404 SER A CA 1
ATOM 3252 C C . SER A 1 404 ? 29.588 11.415 41.800 1.00 38.50 404 SER A C 1
ATOM 3254 O O . SER A 1 404 ? 30.747 11.038 41.931 1.00 38.50 404 SER A O 1
ATOM 3256 N N . GLY A 1 405 ? 29.063 11.619 40.585 1.00 29.64 405 GLY A N 1
ATOM 3257 C CA . GLY A 1 405 ? 29.885 11.608 39.372 1.00 29.64 405 GLY A CA 1
ATOM 3258 C C . GLY A 1 405 ? 29.110 11.760 38.066 1.00 29.64 405 GLY A C 1
ATOM 3259 O O . GLY A 1 405 ? 28.621 10.785 37.512 1.00 29.64 405 GLY A O 1
ATOM 3260 N N . SER A 1 406 ? 29.043 12.994 37.565 1.00 40.94 406 SER A N 1
ATOM 3261 C CA . SER A 1 406 ? 28.692 13.353 36.184 1.00 40.94 406 SER A CA 1
ATOM 3262 C C . SER A 1 406 ? 29.472 12.511 35.158 1.00 40.94 406 SER A C 1
ATOM 3264 O O . SER A 1 406 ? 30.693 12.392 35.262 1.00 40.94 406 SER A O 1
ATOM 3266 N N . GLY A 1 407 ? 28.775 11.948 34.166 1.00 30.72 407 GLY A N 1
ATOM 3267 C CA . GLY A 1 407 ? 29.343 11.072 33.139 1.00 30.72 407 GLY A CA 1
ATOM 3268 C C . GLY A 1 407 ? 28.863 11.441 31.741 1.00 30.72 407 GLY A C 1
ATOM 3269 O O . GLY A 1 407 ? 27.896 10.887 31.229 1.00 30.72 407 GLY A O 1
ATOM 3270 N N . THR A 1 408 ? 29.557 12.406 31.153 1.00 32.62 408 THR A N 1
ATOM 3271 C CA . THR A 1 408 ? 29.442 12.905 29.784 1.00 32.62 408 THR A CA 1
ATOM 3272 C C . THR A 1 408 ? 29.573 11.790 28.740 1.00 32.62 408 THR A C 1
ATOM 3274 O O . THR A 1 408 ? 30.452 10.933 28.812 1.00 32.62 408 THR A O 1
ATOM 3277 N N . THR A 1 409 ? 28.713 11.863 27.729 1.00 34.12 409 THR A N 1
ATOM 3278 C CA . THR A 1 409 ? 28.694 11.074 26.492 1.00 34.12 409 THR A CA 1
ATOM 3279 C C . THR A 1 409 ? 30.061 10.994 25.804 1.00 34.12 409 THR A C 1
ATOM 3281 O O . THR A 1 409 ? 30.614 12.014 25.386 1.00 34.12 409 THR A O 1
ATOM 3284 N N . GLY A 1 410 ? 30.574 9.773 25.636 1.00 29.41 410 GLY A N 1
ATOM 3285 C CA . GLY A 1 410 ? 31.718 9.458 24.778 1.00 29.41 410 GLY A CA 1
ATOM 3286 C C . GLY A 1 410 ? 31.281 9.107 23.343 1.00 29.41 410 GLY A C 1
ATOM 3287 O O . GLY A 1 410 ? 30.261 8.437 23.175 1.00 29.41 410 GLY A O 1
ATOM 3288 N N . PRO A 1 411 ? 32.021 9.538 22.303 1.00 35.88 411 PRO A N 1
ATOM 3289 C CA . PRO A 1 411 ? 31.697 9.276 20.902 1.00 35.88 411 PRO A CA 1
ATOM 3290 C C . PRO A 1 411 ? 32.262 7.934 20.404 1.00 35.88 411 PRO A C 1
ATOM 3292 O O . PRO A 1 411 ? 33.392 7.556 20.717 1.00 35.88 411 PRO A O 1
ATOM 3295 N N . LEU A 1 412 ? 31.476 7.246 19.573 1.00 38.22 412 LEU A N 1
ATOM 3296 C CA . LEU A 1 412 ? 31.851 6.020 18.860 1.00 38.22 412 LEU A CA 1
ATOM 3297 C C . LEU A 1 412 ? 32.854 6.286 17.708 1.00 38.22 412 LEU A C 1
ATOM 3299 O O . LEU A 1 412 ? 32.960 7.415 17.217 1.00 38.22 412 LEU A O 1
ATOM 3303 N N . PRO A 1 413 ? 33.618 5.262 17.272 1.00 37.09 413 PRO A N 1
ATOM 3304 C CA . PRO A 1 413 ? 34.870 5.436 16.547 1.00 37.09 413 PRO A CA 1
ATOM 3305 C C . PRO A 1 413 ? 34.712 5.578 15.028 1.00 37.09 413 PRO A C 1
ATOM 3307 O O . PRO A 1 413 ? 33.957 4.867 14.370 1.00 37.09 413 PRO A O 1
ATOM 3310 N N . LYS A 1 414 ? 35.539 6.470 14.472 1.00 34.78 414 LYS A N 1
ATOM 3311 C CA . LYS A 1 414 ? 35.754 6.703 13.040 1.00 34.78 414 LYS A CA 1
ATOM 3312 C C . LYS A 1 414 ? 36.471 5.515 12.390 1.00 34.78 414 LYS A C 1
ATOM 3314 O O . LYS A 1 414 ? 37.576 5.157 12.798 1.00 34.78 414 LYS A O 1
ATOM 3319 N N . LEU A 1 415 ? 35.888 4.977 11.320 1.00 33.69 415 LEU A N 1
ATOM 3320 C CA . LEU A 1 415 ? 36.538 4.017 10.430 1.00 33.69 415 LEU A CA 1
ATOM 3321 C C . LEU A 1 415 ? 37.415 4.755 9.405 1.00 33.69 415 LEU A C 1
ATOM 3323 O O . LEU A 1 415 ? 36.986 5.684 8.721 1.00 33.69 415 LEU A O 1
ATOM 3327 N N . ARG A 1 416 ? 38.685 4.347 9.370 1.00 32.72 416 ARG A N 1
ATOM 3328 C CA . ARG A 1 416 ? 39.782 4.871 8.547 1.00 32.72 416 ARG A CA 1
ATOM 3329 C C . ARG A 1 416 ? 39.500 4.717 7.046 1.00 32.72 416 ARG A C 1
ATOM 3331 O O . ARG A 1 416 ? 39.396 3.597 6.558 1.00 32.72 416 ARG A O 1
ATOM 3338 N N . ARG A 1 417 ? 39.537 5.828 6.304 1.00 30.61 417 ARG A N 1
ATOM 3339 C CA . ARG A 1 417 ? 39.774 5.863 4.849 1.00 30.61 417 ARG A CA 1
ATOM 3340 C C . ARG A 1 417 ? 41.269 6.103 4.608 1.00 30.61 417 ARG A C 1
ATOM 3342 O O . ARG A 1 417 ? 41.837 7.021 5.197 1.00 30.61 417 ARG A O 1
ATOM 3349 N N . ARG A 1 418 ? 41.914 5.266 3.787 1.00 41.81 418 ARG A N 1
ATOM 3350 C CA . ARG A 1 418 ? 43.284 5.493 3.294 1.00 41.81 418 ARG A CA 1
ATOM 3351 C C . ARG A 1 418 ? 43.261 6.420 2.072 1.00 41.81 418 ARG A C 1
ATOM 3353 O O . ARG A 1 418 ? 42.346 6.345 1.259 1.00 41.81 418 ARG A O 1
ATOM 3360 N N . HIS A 1 419 ? 44.285 7.267 2.004 1.00 34.81 419 HIS A N 1
ATOM 3361 C CA . HIS A 1 419 ? 44.634 8.212 0.941 1.00 34.81 419 HIS A CA 1
ATOM 3362 C C . HIS A 1 419 ? 45.339 7.550 -0.255 1.00 34.81 419 HIS A C 1
ATOM 3364 O O . HIS A 1 419 ? 46.099 6.607 -0.038 1.00 34.81 419 HIS A O 1
ATOM 3370 N N . ALA A 1 420 ? 45.169 8.137 -1.448 1.00 32.38 420 ALA A N 1
ATOM 3371 C CA . ALA A 1 420 ? 46.206 8.629 -2.390 1.00 32.38 420 ALA A CA 1
ATOM 3372 C C . ALA A 1 420 ? 45.473 9.163 -3.658 1.00 32.38 420 ALA A C 1
ATOM 3374 O O . ALA A 1 420 ? 44.625 8.438 -4.163 1.00 32.38 420 ALA A O 1
ATOM 3375 N N . VAL A 1 421 ? 45.512 10.465 -4.018 1.00 34.47 421 VAL A N 1
ATOM 3376 C CA . VAL A 1 421 ? 46.573 11.203 -4.778 1.00 34.47 421 VAL A CA 1
ATOM 3377 C C . VAL A 1 421 ? 46.606 10.695 -6.239 1.00 34.47 421 VAL A C 1
ATOM 3379 O O . VAL A 1 421 ? 46.680 9.485 -6.406 1.00 34.47 421 VAL A O 1
ATOM 3382 N N . THR A 1 422 ? 46.428 11.452 -7.334 1.00 32.22 422 THR A N 1
ATOM 3383 C CA . THR A 1 422 ? 46.943 12.758 -7.854 1.00 32.22 422 THR A CA 1
ATOM 3384 C C . THR A 1 422 ? 46.115 13.070 -9.133 1.00 32.22 422 THR A C 1
ATOM 3386 O O . THR A 1 422 ? 45.730 12.118 -9.808 1.00 32.22 422 THR A O 1
ATOM 3389 N N . ASP A 1 423 ? 45.627 14.291 -9.362 1.00 33.09 423 ASP A N 1
ATOM 3390 C CA . ASP A 1 423 ? 46.150 15.368 -10.247 1.00 33.09 423 ASP A CA 1
ATOM 3391 C C . ASP A 1 423 ? 45.528 15.432 -11.662 1.00 33.09 423 ASP A C 1
ATOM 3393 O O . ASP A 1 423 ? 45.312 14.419 -12.321 1.00 33.09 423 ASP A O 1
ATOM 3397 N N . ASP A 1 424 ? 45.308 16.693 -12.050 1.00 34.47 424 ASP A N 1
ATOM 3398 C CA . ASP A 1 424 ? 45.394 17.322 -13.373 1.00 34.47 424 ASP A CA 1
ATOM 3399 C C . ASP A 1 424 ? 44.256 17.267 -14.421 1.00 34.47 424 ASP A C 1
ATOM 3401 O O . ASP A 1 424 ? 43.958 16.257 -15.050 1.00 34.47 424 ASP A O 1
ATOM 3405 N N . GLU A 1 425 ? 43.726 18.487 -14.602 1.00 42.44 425 GLU A N 1
ATOM 3406 C CA . GLU A 1 425 ? 43.541 19.257 -15.844 1.00 42.44 425 GLU A CA 1
ATOM 3407 C C . GLU A 1 425 ? 42.323 19.038 -16.765 1.00 42.44 425 GLU A C 1
ATOM 3409 O O . GLU A 1 425 ? 41.993 17.942 -17.200 1.00 42.44 425 GLU A O 1
ATOM 3414 N N . ASP A 1 426 ? 41.704 20.197 -17.039 1.00 39.62 426 ASP A N 1
ATOM 3415 C CA . ASP A 1 426 ? 41.084 20.673 -18.277 1.00 39.62 426 ASP A CA 1
ATOM 3416 C C . ASP A 1 426 ? 39.969 19.854 -18.952 1.00 39.62 426 ASP A C 1
ATOM 3418 O O . ASP A 1 426 ? 40.158 18.747 -19.433 1.00 39.62 426 ASP A O 1
ATOM 3422 N N . GLU A 1 427 ? 38.790 20.473 -19.093 1.00 39.16 427 GLU A N 1
ATOM 3423 C CA . GLU A 1 427 ? 38.326 20.948 -20.408 1.00 39.16 427 GLU A CA 1
ATOM 3424 C C . GLU A 1 427 ? 36.948 21.630 -20.307 1.00 39.16 427 GLU A C 1
ATOM 3426 O O . GLU A 1 427 ? 35.903 21.021 -20.063 1.00 39.16 427 GLU A O 1
ATOM 3431 N N . ASP A 1 428 ? 36.967 22.940 -20.555 1.00 46.72 428 ASP A N 1
ATOM 3432 C CA . ASP A 1 428 ? 35.847 23.703 -21.092 1.00 46.72 428 ASP A CA 1
ATOM 3433 C C . ASP A 1 428 ? 35.462 23.142 -22.468 1.00 46.72 428 ASP A C 1
ATOM 3435 O O . ASP A 1 428 ? 36.276 23.195 -23.388 1.00 46.72 428 ASP A O 1
ATOM 3439 N N . SER A 1 429 ? 34.216 22.680 -22.641 1.00 41.66 429 SER A N 1
ATOM 3440 C CA . SER A 1 429 ? 33.396 22.869 -23.858 1.00 41.66 429 SER A CA 1
ATOM 3441 C C . SER A 1 429 ? 32.114 22.032 -23.809 1.00 41.66 429 SER A C 1
ATOM 3443 O O . SER A 1 429 ? 32.132 20.819 -23.996 1.00 41.66 429 SER A O 1
ATOM 3445 N N . ALA A 1 430 ? 30.962 22.689 -23.664 1.00 36.69 430 ALA A N 1
ATOM 3446 C CA . ALA A 1 430 ? 29.662 22.098 -23.985 1.00 36.69 430 ALA A CA 1
ATOM 3447 C C . ALA A 1 430 ? 29.039 22.857 -25.169 1.00 36.69 430 ALA A C 1
ATOM 3449 O O . ALA A 1 430 ? 28.823 24.068 -25.058 1.00 36.69 430 ALA A O 1
ATOM 3450 N N . PRO A 1 431 ? 28.719 22.198 -26.299 1.00 48.78 431 PRO A N 1
ATOM 3451 C CA . PRO A 1 431 ? 28.018 22.847 -27.388 1.00 48.78 431 PRO A CA 1
ATOM 3452 C C . PRO A 1 431 ? 26.504 22.835 -27.152 1.00 48.78 431 PRO A C 1
ATOM 3454 O O . PRO A 1 431 ? 25.890 21.836 -26.772 1.00 48.78 431 PRO A O 1
ATOM 3457 N N . VAL A 1 432 ? 25.914 23.989 -27.444 1.00 41.78 432 VAL A N 1
ATOM 3458 C CA . VAL A 1 432 ? 24.483 24.260 -27.572 1.00 41.78 432 VAL A CA 1
ATOM 3459 C C . VAL A 1 432 ? 23.835 23.254 -28.532 1.00 41.78 432 VAL A C 1
ATOM 3461 O O . VAL A 1 432 ? 24.198 23.190 -29.705 1.00 41.78 432 VAL A O 1
ATOM 3464 N N . ARG A 1 433 ? 22.842 22.493 -28.055 1.00 33.41 433 ARG A N 1
ATOM 3465 C CA . ARG A 1 433 ? 21.919 21.725 -28.905 1.00 33.41 433 ARG A CA 1
ATOM 3466 C C . ARG A 1 433 ? 20.610 22.494 -29.067 1.00 33.41 433 ARG A C 1
ATOM 3468 O O . ARG A 1 433 ? 19.820 22.597 -28.133 1.00 33.41 433 ARG A O 1
ATOM 3475 N N . SER A 1 434 ? 20.394 23.013 -30.267 1.00 39.19 434 SER A N 1
ATOM 3476 C CA . SER A 1 434 ? 19.103 23.452 -30.788 1.00 39.19 434 SER A CA 1
ATOM 3477 C C . SER A 1 434 ? 18.264 22.228 -31.179 1.00 39.19 434 SER A C 1
ATOM 3479 O O . SER A 1 434 ? 18.682 21.433 -32.018 1.00 39.19 434 SER A O 1
ATOM 3481 N N . SER A 1 435 ? 17.081 22.081 -30.576 1.00 39.81 435 SER A N 1
ATOM 3482 C CA . SER A 1 435 ? 16.056 21.119 -31.000 1.00 39.81 435 SER A CA 1
ATOM 3483 C C . SER A 1 435 ? 14.881 21.876 -31.609 1.00 39.81 435 SER A C 1
ATOM 3485 O O . SER A 1 435 ? 14.013 22.358 -30.885 1.00 39.81 435 SER A O 1
ATOM 3487 N N . ASP A 1 436 ? 14.874 21.950 -32.939 1.00 42.44 436 ASP A N 1
ATOM 3488 C CA . ASP A 1 436 ? 13.689 22.195 -33.760 1.00 42.44 436 ASP A CA 1
ATOM 3489 C C . ASP A 1 436 ? 13.047 20.844 -34.080 1.00 42.44 436 ASP A C 1
ATOM 3491 O O . ASP A 1 436 ? 13.675 19.983 -34.700 1.00 42.44 436 ASP A O 1
ATOM 3495 N N . SER A 1 437 ? 11.799 20.641 -33.662 1.00 39.69 437 SER A N 1
ATOM 3496 C CA . SER A 1 437 ? 10.911 19.598 -34.189 1.00 39.69 437 SER A CA 1
ATOM 3497 C C . SER A 1 437 ? 9.464 19.946 -33.844 1.00 39.69 437 SER A C 1
ATOM 3499 O O . SER A 1 437 ? 8.867 19.383 -32.928 1.00 39.69 437 SER A O 1
ATOM 3501 N N . ASP A 1 438 ? 8.907 20.883 -34.606 1.00 36.69 438 ASP A N 1
ATOM 3502 C CA . ASP A 1 438 ? 7.470 21.123 -34.687 1.00 36.69 438 ASP A CA 1
ATOM 3503 C C . ASP A 1 438 ? 6.803 20.014 -35.518 1.00 36.69 438 ASP A C 1
ATOM 3505 O O . ASP A 1 438 ? 7.030 19.885 -36.725 1.00 36.69 438 ASP A O 1
ATOM 3509 N N . ARG A 1 439 ? 5.929 19.226 -34.886 1.00 41.28 439 ARG A N 1
ATOM 3510 C CA . ARG A 1 439 ? 4.845 18.510 -35.575 1.00 41.28 439 ARG A CA 1
ATOM 3511 C C . ARG A 1 439 ? 3.524 18.739 -34.833 1.00 41.28 439 ARG A C 1
ATOM 3513 O O . ARG A 1 439 ? 3.528 18.716 -33.602 1.00 41.28 439 ARG A O 1
ATOM 3520 N N . PRO A 1 440 ? 2.400 18.952 -35.543 1.00 41.00 440 PRO A N 1
ATOM 3521 C CA . PRO A 1 440 ? 1.122 19.252 -34.914 1.00 41.00 440 PRO A CA 1
ATOM 3522 C C . PRO A 1 440 ? 0.508 17.980 -34.320 1.00 41.00 440 PRO A C 1
ATOM 3524 O O . PRO A 1 440 ? 0.444 16.948 -34.984 1.00 41.00 440 PRO A O 1
ATOM 3527 N N . PHE A 1 441 ? 0.055 18.074 -33.072 1.00 37.62 441 PHE A N 1
ATOM 3528 C CA . PHE A 1 441 ? -0.789 17.074 -32.421 1.00 37.62 441 PHE A CA 1
ATOM 3529 C C . PHE A 1 441 ? -2.259 17.346 -32.759 1.00 37.62 441 PHE A C 1
ATOM 3531 O O . PHE A 1 441 ? -2.733 18.466 -32.563 1.00 37.62 441 PHE A O 1
ATOM 3538 N N . ASP A 1 442 ? -2.973 16.315 -33.210 1.00 38.78 442 ASP A N 1
ATOM 3539 C CA . ASP A 1 442 ? -4.431 16.341 -33.330 1.00 38.78 442 ASP A CA 1
ATOM 3540 C C . ASP A 1 442 ? -5.094 16.300 -31.935 1.00 38.78 442 ASP A C 1
ATOM 3542 O O . ASP A 1 442 ? -4.643 15.540 -31.066 1.00 38.78 442 ASP A O 1
ATOM 3546 N N . PRO A 1 443 ? -6.160 17.085 -31.680 1.00 36.28 443 PRO A N 1
ATOM 3547 C CA . PRO A 1 443 ? -6.844 17.092 -30.391 1.00 36.28 443 PRO A CA 1
ATOM 3548 C C . PRO A 1 443 ? -7.756 15.866 -30.241 1.00 36.28 443 PRO A C 1
ATOM 3550 O O . PRO A 1 443 ? -8.615 15.607 -31.083 1.00 36.28 443 PRO A O 1
ATOM 3553 N N . LEU A 1 444 ? -7.600 15.141 -29.131 1.00 44.47 444 LEU A N 1
ATOM 3554 C CA . LEU A 1 444 ? -8.549 14.120 -28.678 1.00 44.47 444 LEU A CA 1
ATOM 3555 C C . LEU A 1 444 ? -9.778 14.770 -28.009 1.00 44.47 444 LEU A C 1
ATOM 3557 O O . LEU A 1 444 ? -9.634 15.830 -27.397 1.00 44.47 444 LEU A O 1
ATOM 3561 N N . PRO A 1 445 ? -10.965 14.139 -28.091 1.00 45.00 445 PRO A N 1
ATOM 3562 C CA . PRO A 1 445 ? -12.198 14.663 -27.514 1.00 45.00 445 PRO A CA 1
ATOM 3563 C C . PRO A 1 445 ? -12.256 14.462 -25.992 1.00 45.00 445 PRO A C 1
ATOM 3565 O O . PRO A 1 445 ? -11.995 13.369 -25.486 1.00 45.00 445 PRO A O 1
ATOM 3568 N N . ASP A 1 446 ? -12.634 15.526 -25.281 1.00 36.66 446 ASP A N 1
ATOM 3569 C CA . ASP A 1 446 ? -12.960 15.515 -23.855 1.00 36.66 446 ASP A CA 1
ATOM 3570 C C . ASP A 1 446 ? -14.241 14.689 -23.619 1.00 36.66 446 ASP A C 1
ATOM 3572 O O . ASP A 1 446 ? -15.309 15.004 -24.144 1.00 36.66 446 ASP A O 1
ATOM 3576 N N . LEU A 1 447 ? -14.129 13.627 -22.819 1.00 44.91 447 LEU A N 1
ATOM 3577 C CA . LEU A 1 447 ? -15.252 12.859 -22.275 1.00 44.91 447 LEU A CA 1
ATOM 3578 C C . LEU A 1 447 ? -15.267 13.036 -20.754 1.00 44.91 447 LEU A C 1
ATOM 3580 O O . LEU A 1 447 ? -14.833 12.166 -20.002 1.00 44.91 447 LEU A O 1
ATOM 3584 N N . GLU A 1 448 ? -15.764 14.189 -20.314 1.00 43.69 448 GLU A N 1
ATOM 3585 C CA . GLU A 1 448 ? -16.297 14.386 -18.966 1.00 43.69 448 GLU A CA 1
ATOM 3586 C C . GLU A 1 448 ? -17.825 14.383 -19.090 1.00 43.69 448 GLU A C 1
ATOM 3588 O O . GLU A 1 448 ? -18.445 15.392 -19.411 1.00 43.69 448 GLU A O 1
ATOM 3593 N N . GLY A 1 449 ? -18.422 13.200 -18.939 1.00 37.16 449 GLY A N 1
ATOM 3594 C CA . GLY A 1 449 ? -19.859 13.037 -18.749 1.00 37.16 449 GLY A CA 1
ATOM 3595 C C . GLY A 1 449 ? -20.124 12.761 -17.277 1.00 37.16 449 GLY A C 1
ATOM 3596 O O . GLY A 1 449 ? -19.987 11.620 -16.836 1.00 37.16 449 GLY A O 1
ATOM 3597 N N . GLU A 1 450 ? -20.455 13.807 -16.525 1.00 45.59 450 GLU A N 1
ATOM 3598 C CA . GLU A 1 450 ? -21.197 13.671 -15.273 1.00 45.59 450 GLU A CA 1
ATOM 3599 C C . GLU A 1 450 ? -22.613 13.207 -15.638 1.00 45.59 450 GLU A C 1
ATOM 3601 O O . GLU A 1 450 ? -23.265 13.802 -16.496 1.00 45.59 450 GLU A O 1
ATOM 3606 N N . VAL A 1 451 ? -23.053 12.091 -15.058 1.00 48.97 451 VAL A N 1
ATOM 3607 C CA . VAL A 1 451 ? -24.444 11.642 -15.148 1.00 48.97 451 VAL A CA 1
ATOM 3608 C C . VAL A 1 451 ? -25.059 11.921 -13.786 1.00 48.97 451 VAL A C 1
ATOM 3610 O O . VAL A 1 451 ? -24.743 11.239 -12.810 1.00 48.97 451 VAL A O 1
ATOM 3613 N N . ASP A 1 452 ? -25.862 12.980 -13.749 1.00 45.03 452 ASP A N 1
ATOM 3614 C CA . ASP A 1 452 ? -26.836 13.264 -12.705 1.00 45.03 452 ASP A CA 1
ATOM 3615 C C . ASP A 1 452 ? -27.973 12.238 -12.818 1.00 45.03 452 ASP A C 1
ATOM 3617 O O . ASP A 1 452 ? -28.666 12.187 -13.836 1.00 45.03 452 ASP A O 1
ATOM 3621 N N . ASP A 1 453 ? -28.164 11.426 -11.780 1.00 50.47 453 ASP A N 1
ATOM 3622 C CA . ASP A 1 453 ? -29.354 10.591 -11.609 1.00 50.47 453 ASP A CA 1
ATOM 3623 C C . ASP A 1 453 ? -30.292 11.285 -10.607 1.00 50.47 453 ASP A C 1
ATOM 3625 O O . ASP A 1 453 ? -30.271 10.985 -9.412 1.00 50.47 453 ASP A O 1
ATOM 3629 N N . ASP A 1 454 ? -31.108 12.217 -11.109 1.00 49.16 454 ASP A N 1
ATOM 3630 C CA . ASP A 1 454 ? -32.284 12.747 -10.414 1.00 49.16 454 ASP A CA 1
ATOM 3631 C C . ASP A 1 454 ? -33.566 12.064 -10.928 1.00 49.16 454 ASP A C 1
ATOM 3633 O O . ASP A 1 454 ? -33.847 12.008 -12.126 1.00 49.16 454 ASP A O 1
ATOM 3637 N N . ASP A 1 455 ? -34.339 11.560 -9.965 1.00 50.75 455 ASP A N 1
ATOM 3638 C CA . ASP A 1 455 ? -35.801 11.505 -9.899 1.00 50.75 455 ASP A CA 1
ATOM 3639 C C . ASP A 1 455 ? -36.613 11.302 -11.190 1.00 50.75 455 ASP A C 1
ATOM 3641 O O . ASP A 1 455 ? -36.984 12.241 -11.892 1.00 50.75 455 ASP A O 1
ATOM 3645 N N . MET A 1 456 ? -37.114 10.074 -11.363 1.00 47.84 456 MET A N 1
ATOM 3646 C CA . MET A 1 456 ? -38.392 9.843 -12.040 1.00 47.84 456 MET A CA 1
ATOM 3647 C C . MET A 1 456 ? -39.295 8.930 -11.210 1.00 47.84 456 MET A C 1
ATOM 3649 O O . MET A 1 456 ? -39.366 7.715 -11.398 1.00 47.84 456 MET A O 1
ATOM 3653 N N . ALA A 1 457 ? -40.040 9.560 -10.301 1.00 46.84 457 ALA A N 1
ATOM 3654 C CA . ALA A 1 457 ? -41.314 9.048 -9.823 1.00 46.84 457 ALA A CA 1
ATOM 3655 C C . ALA A 1 457 ? -42.345 9.169 -10.959 1.00 46.84 457 ALA A C 1
ATOM 3657 O O . ALA A 1 457 ? -42.791 10.264 -11.296 1.00 46.84 457 ALA A O 1
ATOM 3658 N N . GLY A 1 458 ? -42.711 8.038 -11.560 1.00 37.81 458 GLY A N 1
ATOM 3659 C CA . GLY A 1 458 ? -43.738 7.947 -12.594 1.00 37.81 458 GLY A CA 1
ATOM 3660 C C . GLY A 1 458 ? -44.735 6.848 -12.258 1.00 37.81 458 GLY A C 1
ATOM 3661 O O . GLY A 1 458 ? -44.511 5.683 -12.566 1.00 37.81 458 GLY A O 1
ATOM 3662 N N . THR A 1 459 ? -45.833 7.236 -11.615 1.00 45.62 459 THR A N 1
ATOM 3663 C CA . THR A 1 459 ? -47.080 6.472 -11.510 1.00 45.62 459 THR A CA 1
ATOM 3664 C C . THR A 1 459 ? -47.609 6.133 -12.898 1.00 45.62 459 THR A C 1
ATOM 3666 O O . THR A 1 459 ? -47.991 7.037 -13.638 1.00 45.62 459 THR A O 1
ATOM 3669 N N . PHE A 1 460 ? -47.687 4.843 -13.209 1.00 39.03 460 PHE A N 1
ATOM 3670 C CA . PHE A 1 460 ? -48.581 4.316 -14.232 1.00 39.03 460 PHE A CA 1
ATOM 3671 C C . PHE A 1 460 ? -49.366 3.154 -13.629 1.00 39.03 460 PHE A C 1
ATOM 3673 O O . PHE A 1 460 ? -48.836 2.065 -13.412 1.00 39.03 460 PHE A O 1
ATOM 3680 N N . ASP A 1 461 ? -50.623 3.455 -13.311 1.00 43.62 461 ASP A N 1
ATOM 3681 C CA . ASP A 1 461 ? -51.705 2.483 -13.319 1.00 43.62 461 ASP A CA 1
ATOM 3682 C C . ASP A 1 461 ? -51.855 1.977 -14.755 1.00 43.62 461 ASP A C 1
ATOM 3684 O O . ASP A 1 461 ? -52.023 2.785 -15.664 1.00 43.62 461 ASP A O 1
ATOM 3688 N N . ASP A 1 462 ? -51.815 0.664 -14.947 1.00 46.97 462 ASP A N 1
ATOM 3689 C CA . ASP A 1 462 ? -52.665 0.033 -15.946 1.00 46.97 462 ASP A CA 1
ATOM 3690 C C . ASP A 1 462 ? -52.996 -1.394 -15.513 1.00 46.97 462 ASP A C 1
ATOM 3692 O O . ASP A 1 462 ? -52.149 -2.205 -15.122 1.00 46.97 462 ASP A O 1
ATOM 3696 N N . ASP A 1 463 ? -54.299 -1.619 -15.534 1.00 43.97 463 ASP A N 1
ATOM 3697 C CA . ASP A 1 463 ? -55.012 -2.837 -15.236 1.00 43.97 463 ASP A CA 1
ATOM 3698 C C . ASP A 1 463 ? -54.705 -3.953 -16.250 1.00 43.97 463 ASP A C 1
ATOM 3700 O O . ASP A 1 463 ? -54.287 -3.738 -17.385 1.00 43.97 463 ASP A O 1
ATOM 3704 N N . GLU A 1 464 ? -55.116 -5.148 -15.834 1.00 46.41 464 GLU A N 1
ATOM 3705 C CA . GLU A 1 464 ? -55.670 -6.198 -16.691 1.00 46.41 464 GLU A CA 1
ATOM 3706 C C . GLU A 1 464 ? -54.793 -7.408 -17.094 1.00 46.41 464 GLU A C 1
ATOM 3708 O O . GLU A 1 464 ? -53.711 -7.339 -17.664 1.00 46.41 464 GLU A O 1
ATOM 3713 N N . PHE A 1 465 ? -55.404 -8.571 -16.827 1.00 38.56 465 PHE A N 1
ATOM 3714 C CA . PHE A 1 465 ? -55.092 -9.945 -17.237 1.00 38.56 465 PHE A CA 1
ATOM 3715 C C . PHE A 1 465 ? -54.054 -10.771 -16.456 1.00 38.56 465 PHE A C 1
ATOM 3717 O O . PHE A 1 465 ? -52.928 -11.035 -16.869 1.00 38.56 465 PHE A O 1
ATOM 3724 N N . ARG A 1 466 ? -54.570 -11.409 -15.393 1.00 46.19 466 ARG A N 1
ATOM 3725 C CA . ARG A 1 466 ? -54.221 -12.802 -15.048 1.00 46.19 466 ARG A CA 1
ATOM 3726 C C . ARG A 1 466 ? -54.705 -13.761 -16.154 1.00 46.19 466 ARG A C 1
ATOM 3728 O O . ARG A 1 466 ? -55.771 -13.539 -16.725 1.00 46.19 466 ARG A O 1
ATOM 3735 N N . PRO A 1 467 ? -54.044 -14.920 -16.318 1.00 49.44 467 PRO A N 1
ATOM 3736 C CA . PRO A 1 467 ? -54.613 -16.100 -15.669 1.00 49.44 467 PRO A CA 1
ATOM 3737 C C . PRO A 1 467 ? -53.580 -16.921 -14.888 1.00 49.44 467 PRO A C 1
ATOM 3739 O O . PRO A 1 467 ? -52.434 -17.110 -15.284 1.00 49.44 467 PRO A O 1
ATOM 3742 N N . ARG A 1 468 ? -54.043 -17.436 -13.746 1.00 43.12 468 ARG A N 1
ATOM 3743 C CA . ARG A 1 468 ? -53.348 -18.425 -12.921 1.00 43.12 468 ARG A CA 1
ATOM 3744 C C . ARG A 1 468 ? -53.231 -19.753 -13.673 1.00 43.12 468 ARG A C 1
ATOM 3746 O O . ARG A 1 468 ? -54.245 -20.296 -14.099 1.00 43.12 468 ARG A O 1
ATOM 3753 N N . GLY A 1 469 ? -52.029 -20.317 -13.690 1.00 36.62 469 GLY A N 1
ATOM 3754 C CA . GLY A 1 469 ? -51.779 -21.742 -13.894 1.00 36.62 469 GLY A CA 1
ATOM 3755 C C . GLY A 1 469 ? -50.691 -22.204 -12.914 1.00 36.62 469 GLY A C 1
ATOM 3756 O O . GLY A 1 469 ? -49.672 -21.523 -12.817 1.00 36.62 469 GLY A O 1
ATOM 3757 N N . PRO A 1 470 ? -50.889 -23.291 -12.145 1.00 41.31 470 PRO A N 1
ATOM 3758 C CA . PRO A 1 470 ? -49.862 -23.833 -11.262 1.00 41.31 470 PRO A CA 1
ATOM 3759 C C . PRO A 1 470 ? -48.868 -24.668 -12.080 1.00 41.31 470 PRO A C 1
ATOM 3761 O O . PRO A 1 470 ? -49.240 -25.674 -12.685 1.00 41.31 470 PRO A O 1
ATOM 3764 N N . THR A 1 471 ? -47.602 -24.256 -12.122 1.00 38.19 471 THR A N 1
ATOM 3765 C CA . THR A 1 471 ? -46.529 -25.035 -12.747 1.00 38.19 471 THR A CA 1
ATOM 3766 C C . THR A 1 471 ? -46.057 -26.149 -11.813 1.00 38.19 471 THR A C 1
ATOM 3768 O O . THR A 1 471 ? -45.527 -25.919 -10.730 1.00 38.19 471 THR A O 1
ATOM 3771 N N . LEU A 1 472 ? -46.259 -27.379 -12.284 1.00 41.75 472 LEU A N 1
ATOM 3772 C CA . LEU A 1 472 ? -45.761 -28.653 -11.765 1.00 41.75 472 LEU A CA 1
ATOM 3773 C C . LEU A 1 472 ? -44.221 -28.734 -11.825 1.00 41.75 472 LEU A C 1
ATOM 3775 O O . LEU A 1 472 ? -43.668 -29.397 -12.698 1.00 41.75 472 LEU A O 1
ATOM 3779 N N . ALA A 1 473 ? -43.520 -28.069 -10.907 1.00 39.41 473 ALA A N 1
ATOM 3780 C CA . ALA A 1 473 ? -42.070 -28.236 -10.724 1.00 39.41 473 ALA A CA 1
ATOM 3781 C C . ALA A 1 473 ? -41.681 -28.612 -9.282 1.00 39.41 473 ALA A C 1
ATOM 3783 O O . ALA A 1 473 ? -40.515 -28.543 -8.906 1.00 39.41 473 ALA A O 1
ATOM 3784 N N . GLU A 1 474 ? -42.651 -29.051 -8.480 1.00 43.19 474 GLU A N 1
ATOM 3785 C CA . GLU A 1 474 ? -42.479 -29.358 -7.060 1.00 43.19 474 GLU A CA 1
ATOM 3786 C C . GLU A 1 474 ? -42.737 -30.850 -6.793 1.00 43.19 474 GLU A C 1
ATOM 3788 O O . GLU A 1 474 ? -43.622 -31.235 -6.040 1.00 43.19 474 GLU A O 1
ATOM 3793 N N . SER A 1 475 ? -41.992 -31.722 -7.477 1.00 41.50 475 SER A N 1
ATOM 3794 C CA . SER A 1 475 ? -41.933 -33.153 -7.147 1.00 41.50 475 SER A CA 1
ATOM 3795 C C . SER A 1 475 ? -40.776 -33.839 -7.875 1.00 41.50 475 SER A C 1
ATOM 3797 O O . SER A 1 475 ? -40.984 -34.624 -8.800 1.00 41.50 475 SER A O 1
ATOM 3799 N N . LEU A 1 476 ? -39.540 -33.557 -7.459 1.00 44.22 476 LEU A N 1
ATOM 3800 C CA . LEU A 1 476 ? -38.419 -34.469 -7.687 1.00 44.22 476 LEU A CA 1
ATOM 3801 C C . LEU A 1 476 ? -37.811 -34.850 -6.330 1.00 44.22 476 LEU A C 1
ATOM 3803 O O . LEU A 1 476 ? -37.595 -33.969 -5.496 1.00 44.22 476 LEU A O 1
ATOM 3807 N N . PRO A 1 477 ? -37.567 -36.147 -6.073 1.00 44.47 477 PRO A N 1
ATOM 3808 C CA . PRO A 1 477 ? -37.040 -36.603 -4.797 1.00 44.47 477 PRO A CA 1
ATOM 3809 C C . PRO A 1 477 ? -35.617 -36.081 -4.567 1.00 44.47 477 PRO A C 1
ATOM 3811 O O . PRO A 1 477 ? -34.771 -36.110 -5.463 1.00 44.47 477 PRO A O 1
ATOM 3814 N N . LEU A 1 478 ? -35.368 -35.636 -3.333 1.00 42.31 478 LEU A N 1
ATOM 3815 C CA . LEU A 1 478 ? -34.054 -35.281 -2.802 1.00 42.31 478 LEU A CA 1
ATOM 3816 C C . LEU A 1 478 ? -33.060 -36.420 -3.062 1.00 42.31 478 LEU A C 1
ATOM 3818 O O . LEU A 1 478 ? -33.176 -37.514 -2.509 1.00 42.31 478 LEU A O 1
ATOM 3822 N N . ARG A 1 479 ? -32.074 -36.148 -3.919 1.00 45.84 479 ARG A N 1
ATOM 3823 C CA . ARG A 1 479 ? -30.913 -37.014 -4.128 1.00 45.84 479 ARG A CA 1
ATOM 3824 C C . ARG A 1 479 ? -30.076 -36.992 -2.838 1.00 45.84 479 ARG A C 1
ATOM 3826 O O . ARG A 1 479 ? -29.807 -35.897 -2.341 1.00 45.84 479 ARG A O 1
ATOM 3833 N N . PRO A 1 480 ? -29.670 -38.144 -2.276 1.00 48.62 480 PRO A N 1
ATOM 3834 C CA . PRO A 1 480 ? -28.830 -38.157 -1.083 1.00 48.62 480 PRO A CA 1
ATOM 3835 C C . PRO A 1 480 ? -27.472 -37.492 -1.373 1.00 48.62 480 PRO A C 1
ATOM 3837 O O . PRO A 1 480 ? -26.983 -37.583 -2.505 1.00 48.62 480 PRO A O 1
ATOM 3840 N N . PRO A 1 481 ? -26.858 -36.823 -0.378 1.00 47.59 481 PRO A N 1
ATOM 3841 C CA . PRO A 1 481 ? -25.549 -36.204 -0.535 1.00 47.59 481 PRO A CA 1
ATOM 3842 C C . PRO A 1 481 ? -24.520 -37.278 -0.893 1.00 47.59 481 PRO A C 1
ATOM 3844 O O . PRO A 1 481 ? -24.420 -38.309 -0.224 1.00 47.59 481 PRO A O 1
ATOM 3847 N N . ALA A 1 482 ? -23.778 -37.041 -1.977 1.00 45.56 482 ALA A N 1
ATOM 3848 C CA . ALA A 1 482 ? -22.667 -37.891 -2.371 1.00 45.56 482 ALA A CA 1
ATOM 3849 C C . ALA A 1 482 ? -21.689 -37.991 -1.195 1.00 45.56 482 ALA A C 1
ATOM 3851 O O . ALA A 1 482 ? -21.224 -36.982 -0.668 1.00 45.56 482 ALA A O 1
ATOM 3852 N N . SER A 1 483 ? -21.430 -39.217 -0.748 1.00 45.47 483 SER A N 1
ATOM 3853 C CA . SER A 1 483 ? -20.511 -39.485 0.348 1.00 45.47 483 SER A CA 1
ATOM 3854 C C . SER A 1 483 ? -19.109 -38.949 0.003 1.00 45.47 483 SER A C 1
ATOM 3856 O O . SER A 1 483 ? -18.658 -39.131 -1.132 1.00 45.47 483 SER A O 1
ATOM 3858 N N . PRO A 1 484 ? -18.382 -38.348 0.964 1.00 52.75 484 PRO A N 1
ATOM 3859 C CA . PRO A 1 484 ? -17.089 -37.686 0.733 1.00 52.75 484 PRO A CA 1
ATOM 3860 C C . PRO A 1 484 ? -15.966 -38.625 0.251 1.00 52.75 484 PRO A C 1
ATOM 3862 O O . PRO A 1 484 ? -14.909 -38.167 -0.164 1.00 52.75 484 PRO A O 1
ATOM 3865 N N . LEU A 1 485 ? -16.200 -39.940 0.236 1.00 48.50 485 LEU A N 1
ATOM 3866 C CA . LEU A 1 485 ? -15.256 -40.939 -0.270 1.00 48.50 485 LEU A CA 1
ATOM 3867 C C . LEU A 1 485 ? -15.174 -41.011 -1.803 1.00 48.50 485 LEU A C 1
ATOM 3869 O O . LEU A 1 485 ? -14.191 -41.527 -2.320 1.00 48.50 485 LEU A O 1
ATOM 3873 N N . TYR A 1 486 ? -16.169 -40.507 -2.543 1.00 45.62 486 TYR A N 1
ATOM 3874 C CA . TYR A 1 486 ? -16.155 -40.572 -4.015 1.00 45.62 486 TYR A CA 1
ATOM 3875 C C . TYR A 1 486 ? -15.380 -39.419 -4.674 1.00 45.62 486 TYR A C 1
ATOM 3877 O O . TYR A 1 486 ? -15.007 -39.512 -5.842 1.00 45.62 486 TYR A O 1
ATOM 3885 N N . VAL A 1 487 ? -15.122 -38.338 -3.932 1.00 53.34 487 VAL A N 1
ATOM 3886 C CA . VAL A 1 487 ? -14.377 -37.170 -4.427 1.00 53.34 487 VAL A CA 1
ATOM 3887 C C . VAL A 1 487 ? -12.875 -37.475 -4.516 1.00 53.34 487 VAL A C 1
ATOM 3889 O O . VAL A 1 487 ? -12.236 -37.085 -5.489 1.00 53.34 487 VAL A O 1
ATOM 3892 N N . SER A 1 488 ? -12.337 -38.289 -3.600 1.00 69.31 488 SER A N 1
ATOM 3893 C CA . SER A 1 488 ? -10.896 -38.577 -3.541 1.00 6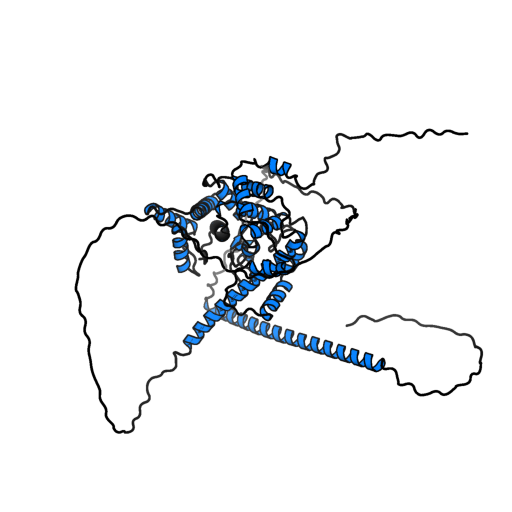9.31 488 SER A CA 1
ATOM 3894 C C . SER A 1 488 ? -10.375 -39.438 -4.697 1.00 69.31 488 SER A C 1
ATOM 3896 O O . SER A 1 488 ? -9.224 -39.292 -5.104 1.00 69.31 488 SER A O 1
ATOM 3898 N N . LEU A 1 489 ? -11.203 -40.326 -5.261 1.00 76.31 489 LEU A N 1
ATOM 3899 C CA . LEU A 1 489 ? -10.782 -41.188 -6.371 1.00 76.31 489 LEU A CA 1
ATOM 3900 C C . LEU A 1 489 ? -10.692 -40.395 -7.680 1.00 76.31 489 LEU A C 1
ATOM 3902 O O . LEU A 1 489 ? -9.709 -40.518 -8.405 1.00 76.31 489 LEU A O 1
ATOM 3906 N N . ARG A 1 490 ? -11.661 -39.501 -7.913 1.00 80.44 490 ARG A N 1
ATOM 3907 C CA . ARG A 1 490 ? -11.650 -38.584 -9.057 1.00 80.44 490 ARG A CA 1
ATOM 3908 C C . ARG A 1 490 ? -10.504 -37.579 -8.969 1.00 80.44 490 ARG A C 1
ATOM 3910 O O . ARG A 1 490 ? -9.874 -37.303 -9.979 1.00 80.44 490 ARG A O 1
ATOM 3917 N N . GLU A 1 491 ? -10.214 -37.046 -7.784 1.00 81.94 491 GLU A N 1
ATOM 3918 C CA . GLU A 1 491 ? -9.064 -36.152 -7.584 1.00 81.94 491 GLU A CA 1
ATOM 3919 C C . GLU A 1 491 ? -7.734 -36.865 -7.845 1.00 81.94 491 GLU A C 1
ATOM 3921 O O . GLU A 1 491 ? -6.854 -36.298 -8.488 1.00 81.94 491 GLU A O 1
ATOM 3926 N N . ARG A 1 492 ? -7.595 -38.129 -7.425 1.00 84.62 492 ARG A N 1
ATOM 3927 C CA . ARG A 1 492 ? -6.390 -38.924 -7.698 1.00 84.62 492 ARG A CA 1
ATOM 3928 C C . ARG A 1 492 ? -6.208 -39.216 -9.193 1.00 84.62 492 ARG A C 1
ATOM 3930 O O . ARG A 1 492 ? -5.082 -39.135 -9.676 1.00 84.62 492 ARG A O 1
ATOM 3937 N N . GLU A 1 493 ? -7.285 -39.510 -9.922 1.00 92.06 493 GLU A N 1
ATOM 3938 C CA . GLU A 1 493 ? -7.243 -39.661 -11.387 1.00 92.06 493 GLU A CA 1
ATOM 3939 C C . GLU A 1 493 ? -6.829 -38.354 -12.075 1.00 92.06 493 GLU A C 1
ATOM 3941 O O . GLU A 1 493 ? -5.936 -38.361 -12.919 1.00 92.06 493 GLU A O 1
ATOM 3946 N N . LEU A 1 494 ? -7.396 -37.223 -11.650 1.00 93.62 494 LEU A N 1
ATOM 3947 C CA . LEU A 1 494 ? -7.094 -35.906 -12.217 1.00 93.62 494 LEU A CA 1
ATOM 3948 C C . LEU A 1 494 ? -5.634 -35.497 -11.959 1.00 93.62 494 LEU A C 1
ATOM 3950 O O . LEU A 1 494 ? -4.967 -34.963 -12.841 1.00 93.62 494 LEU A O 1
ATOM 3954 N N . LEU A 1 495 ? -5.100 -35.798 -10.772 1.00 85.81 495 LEU A N 1
ATOM 3955 C CA . LEU A 1 495 ? -3.687 -35.571 -10.457 1.00 85.81 495 LEU A CA 1
ATOM 3956 C C . LEU A 1 495 ? -2.753 -36.477 -11.275 1.00 85.81 495 LEU A C 1
ATOM 3958 O O . LEU A 1 495 ? -1.690 -36.020 -11.701 1.00 85.81 495 LEU A O 1
ATOM 3962 N N . SER A 1 496 ? -3.153 -37.725 -11.538 1.00 91.75 496 SER A N 1
ATOM 3963 C CA . SER A 1 496 ? -2.413 -38.633 -12.423 1.00 91.75 496 SER A CA 1
ATOM 3964 C C . SER A 1 496 ? -2.371 -38.098 -13.855 1.00 91.75 496 SER A C 1
ATOM 3966 O O . SER A 1 496 ? -1.292 -38.018 -14.439 1.00 91.75 496 SER A O 1
ATOM 3968 N N . GLU A 1 497 ? -3.508 -37.649 -14.389 1.00 95.75 497 GLU A N 1
ATOM 3969 C CA . GLU A 1 497 ? -3.611 -37.068 -15.735 1.00 95.75 497 GLU A CA 1
ATOM 3970 C C . GLU A 1 497 ? -2.762 -35.792 -15.868 1.00 95.75 497 GLU A C 1
ATOM 3972 O O . GLU A 1 497 ? -1.995 -35.639 -16.818 1.00 95.75 497 GLU A O 1
ATOM 3977 N N . ILE A 1 498 ? -2.793 -34.909 -14.861 1.00 92.19 498 ILE A N 1
ATOM 3978 C CA . ILE A 1 498 ? -1.928 -33.718 -14.819 1.00 92.19 498 ILE A CA 1
ATOM 3979 C C . ILE A 1 498 ? -0.442 -34.110 -14.821 1.00 92.19 498 ILE A C 1
ATOM 3981 O O . ILE A 1 498 ? 0.374 -33.432 -15.451 1.00 92.19 498 ILE A O 1
ATOM 3985 N N . SER A 1 499 ? -0.064 -35.186 -14.125 1.00 89.25 499 SER A N 1
ATOM 3986 C CA . SER A 1 499 ? 1.326 -35.652 -14.093 1.00 89.25 499 SER A CA 1
ATOM 3987 C C . SER A 1 499 ? 1.798 -36.209 -15.443 1.00 89.25 499 SER A C 1
ATOM 3989 O O . SER A 1 499 ? 2.924 -35.917 -15.855 1.00 89.25 499 SER A O 1
ATOM 3991 N N . GLU A 1 500 ? 0.931 -36.926 -16.168 1.00 95.50 500 GLU A N 1
ATOM 3992 C CA . GLU A 1 500 ? 1.219 -37.429 -17.515 1.00 95.50 500 GLU A CA 1
ATOM 3993 C C . GLU A 1 500 ? 1.353 -36.283 -18.521 1.00 95.50 500 GLU A C 1
ATOM 3995 O O . GLU A 1 500 ? 2.347 -36.224 -19.245 1.00 95.50 500 GLU A O 1
ATOM 4000 N N . LEU A 1 501 ? 0.446 -35.302 -18.488 1.00 95.38 501 LEU A N 1
ATOM 4001 C CA . LEU A 1 501 ? 0.526 -34.118 -19.351 1.00 95.38 501 LEU A CA 1
ATOM 4002 C C . LEU A 1 501 ? 1.808 -33.308 -19.108 1.00 95.38 501 LEU A C 1
ATOM 4004 O O . LEU A 1 501 ? 2.446 -32.837 -20.049 1.00 95.38 501 LEU A O 1
ATOM 4008 N N . ARG A 1 502 ? 2.244 -33.171 -17.849 1.00 89.88 502 ARG A N 1
ATOM 4009 C CA . ARG A 1 502 ? 3.525 -32.516 -17.522 1.00 89.88 502 ARG A CA 1
ATOM 4010 C C . ARG A 1 502 ? 4.727 -33.271 -18.089 1.00 89.88 502 ARG A C 1
ATOM 4012 O O . ARG A 1 502 ? 5.712 -32.636 -18.470 1.00 89.88 502 ARG A O 1
ATOM 4019 N N . LYS A 1 503 ? 4.664 -34.604 -18.136 1.00 95.81 503 LYS A N 1
ATOM 4020 C CA . LYS A 1 503 ? 5.699 -35.438 -18.755 1.00 95.81 503 LYS A CA 1
ATOM 4021 C C . LYS A 1 503 ? 5.713 -35.253 -20.274 1.00 95.81 503 LYS A C 1
ATOM 4023 O O . LYS A 1 503 ? 6.778 -35.009 -20.830 1.00 95.81 503 LYS A O 1
ATOM 4028 N N . GLU A 1 504 ? 4.551 -35.271 -20.921 1.00 96.25 504 GLU A N 1
ATOM 4029 C CA . GLU A 1 504 ? 4.429 -35.070 -22.371 1.00 96.25 504 GLU A CA 1
ATOM 4030 C C . GLU A 1 504 ? 4.933 -33.684 -22.807 1.00 96.25 504 GLU A C 1
ATOM 4032 O O . GLU A 1 504 ? 5.702 -33.570 -23.760 1.00 96.25 504 GLU A O 1
ATOM 4037 N N . ILE A 1 505 ? 4.609 -32.624 -22.055 1.00 91.62 505 ILE A N 1
ATOM 4038 C CA . ILE A 1 505 ? 5.133 -31.270 -22.311 1.00 91.62 505 ILE A CA 1
ATOM 4039 C C . ILE A 1 505 ? 6.668 -31.239 -22.242 1.00 91.62 505 ILE A C 1
ATOM 4041 O O . ILE A 1 505 ? 7.306 -30.531 -23.025 1.00 91.62 505 ILE A O 1
ATOM 4045 N N . ARG A 1 506 ? 7.279 -32.002 -21.326 1.00 92.69 506 ARG A N 1
ATOM 4046 C CA . ARG A 1 506 ? 8.742 -32.104 -21.220 1.00 92.69 506 ARG A CA 1
ATOM 4047 C C . ARG A 1 506 ? 9.340 -32.793 -22.446 1.00 92.69 506 ARG A C 1
ATOM 4049 O O . ARG A 1 506 ? 10.282 -32.264 -23.029 1.00 92.69 506 ARG A O 1
ATOM 4056 N N . GLU A 1 507 ? 8.758 -33.911 -22.874 1.00 95.19 507 GLU A N 1
ATOM 4057 C CA . GLU A 1 507 ? 9.199 -34.647 -24.067 1.00 95.19 507 GLU A CA 1
ATOM 4058 C C . GLU A 1 507 ? 9.054 -33.809 -25.350 1.00 95.19 507 GLU A C 1
ATOM 4060 O O . GLU A 1 507 ? 9.945 -33.827 -26.203 1.00 95.19 507 GLU A O 1
ATOM 4065 N N . LEU A 1 508 ? 7.984 -33.015 -25.469 1.00 96.44 508 LEU A N 1
ATOM 4066 C CA . LEU A 1 508 ? 7.793 -32.083 -26.585 1.00 96.44 508 LEU A CA 1
ATOM 4067 C C . LEU A 1 508 ? 8.850 -30.974 -26.602 1.00 96.44 508 LEU A C 1
ATOM 4069 O O . LEU A 1 508 ? 9.392 -30.673 -27.665 1.00 96.44 508 LEU A O 1
ATOM 4073 N N . ARG A 1 509 ? 9.196 -30.405 -25.440 1.00 91.88 509 ARG A N 1
ATOM 4074 C CA . ARG A 1 509 ? 10.274 -29.405 -25.339 1.00 91.88 509 ARG A CA 1
ATOM 4075 C C . ARG A 1 509 ? 11.635 -29.989 -25.714 1.00 91.88 509 ARG A C 1
ATOM 4077 O O . ARG A 1 509 ? 12.374 -29.363 -26.466 1.00 91.88 509 ARG A O 1
ATOM 4084 N N . GLU A 1 510 ? 11.950 -31.198 -25.253 1.00 93.31 510 GLU A N 1
ATOM 4085 C CA . GLU A 1 510 ? 13.170 -31.908 -25.663 1.00 93.31 510 GLU A CA 1
ATOM 4086 C C . GLU A 1 510 ? 13.175 -32.211 -27.171 1.00 93.31 510 GLU A C 1
ATOM 4088 O O . GLU A 1 510 ? 14.206 -32.104 -27.835 1.00 93.31 510 GLU A O 1
ATOM 4093 N N . GLY A 1 511 ? 12.016 -32.565 -27.736 1.00 96.06 511 GLY A N 1
ATOM 4094 C CA . GLY A 1 511 ? 11.828 -32.736 -29.175 1.00 96.06 511 GLY A CA 1
ATOM 4095 C C . GLY A 1 511 ? 12.120 -31.460 -29.964 1.00 96.06 511 GLY A C 1
ATOM 4096 O O . GLY A 1 511 ? 12.858 -31.512 -30.948 1.00 96.06 511 GLY A O 1
ATOM 4097 N N . GLN A 1 512 ? 11.601 -30.323 -29.502 1.00 93.88 512 GLN A N 1
ATOM 4098 C CA . GLN A 1 512 ? 11.832 -29.018 -30.118 1.00 93.88 512 GLN A CA 1
ATOM 4099 C C . GLN A 1 512 ? 13.312 -28.610 -30.046 1.00 93.88 512 GLN A C 1
ATOM 4101 O O . GLN A 1 512 ? 13.876 -28.214 -31.062 1.00 93.88 512 GLN A O 1
ATOM 4106 N N . GLY A 1 513 ? 13.978 -28.833 -28.907 1.00 93.62 513 GLY A N 1
ATOM 4107 C CA . GLY A 1 513 ? 15.420 -28.591 -28.773 1.00 93.62 513 GLY A CA 1
ATOM 4108 C C . GLY A 1 513 ? 16.261 -29.411 -29.759 1.00 93.62 513 GLY A C 1
ATOM 4109 O O . GLY A 1 513 ? 17.141 -28.873 -30.427 1.00 93.62 513 GLY A O 1
ATOM 4110 N N . ARG A 1 514 ? 15.934 -30.699 -29.950 1.00 96.56 514 ARG A N 1
ATOM 4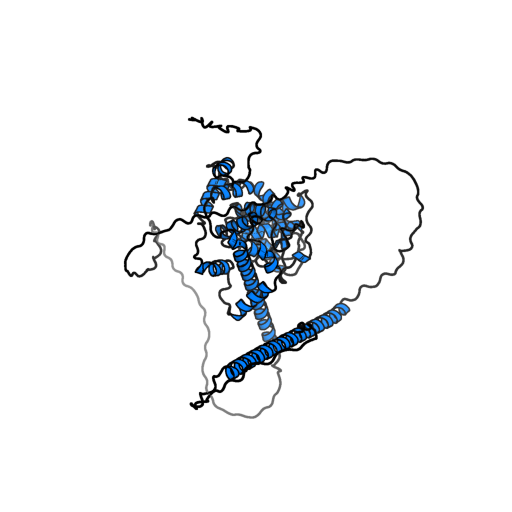111 C CA . ARG A 1 514 ? 16.602 -31.541 -30.965 1.00 96.56 514 ARG A CA 1
ATOM 4112 C C . ARG A 1 514 ? 16.391 -31.031 -32.393 1.00 96.56 514 ARG A C 1
ATOM 4114 O O . ARG A 1 514 ? 17.280 -31.179 -33.231 1.00 96.56 514 ARG A O 1
ATOM 4121 N N . GLN A 1 515 ? 15.221 -30.466 -32.689 1.00 96.62 515 GLN A N 1
ATOM 4122 C CA . GLN A 1 515 ? 14.931 -29.895 -34.003 1.00 96.62 515 GLN A CA 1
ATOM 4123 C C . GLN A 1 515 ? 15.742 -28.615 -34.255 1.00 96.62 515 GLN A C 1
ATOM 4125 O O . GLN A 1 515 ? 16.275 -28.442 -35.355 1.00 96.62 515 GLN A O 1
ATOM 4130 N N . ASP A 1 516 ? 15.883 -27.757 -33.247 1.00 93.69 516 ASP A N 1
ATOM 4131 C CA . ASP A 1 516 ? 16.683 -26.533 -33.339 1.00 93.69 516 ASP A CA 1
ATOM 4132 C C . ASP A 1 516 ? 18.179 -26.844 -33.525 1.00 93.69 516 ASP A C 1
ATOM 4134 O O . ASP A 1 516 ? 18.827 -26.265 -34.404 1.00 93.69 516 ASP A O 1
ATOM 4138 N N . ASP A 1 517 ? 18.709 -27.835 -32.802 1.00 94.38 517 ASP A N 1
ATOM 4139 C CA . ASP A 1 517 ? 20.085 -28.325 -32.977 1.00 94.38 517 ASP A CA 1
ATOM 4140 C C . ASP A 1 517 ? 20.334 -28.871 -34.392 1.00 94.38 517 ASP A C 1
ATOM 4142 O O . ASP A 1 517 ? 21.381 -28.616 -35.006 1.00 94.38 517 ASP A O 1
ATOM 4146 N N . LEU A 1 518 ? 19.358 -29.588 -34.959 1.00 97.38 518 LEU A N 1
ATOM 4147 C CA . LEU A 1 518 ? 19.437 -30.077 -36.335 1.00 97.38 518 LEU A CA 1
ATOM 4148 C C . LEU A 1 518 ? 19.467 -28.913 -37.337 1.00 97.38 518 LEU A C 1
ATOM 4150 O O . LEU A 1 518 ? 20.282 -28.921 -38.264 1.00 97.38 518 LEU A O 1
ATOM 4154 N N . MET A 1 519 ? 18.632 -27.886 -37.141 1.00 95.94 519 MET A N 1
ATOM 4155 C CA . MET A 1 519 ? 18.641 -26.693 -37.993 1.00 95.94 519 MET A CA 1
ATOM 4156 C C . MET A 1 519 ? 19.973 -25.942 -37.920 1.00 95.94 519 MET A C 1
ATOM 4158 O O . MET A 1 519 ? 20.502 -25.531 -38.957 1.00 95.94 519 MET A O 1
ATOM 4162 N N . LEU A 1 520 ? 20.547 -25.788 -36.725 1.00 96.19 520 LEU A N 1
ATOM 4163 C CA . LEU A 1 520 ? 21.864 -25.171 -36.543 1.00 96.19 520 LEU A CA 1
ATOM 4164 C C . LEU A 1 520 ? 22.961 -25.965 -37.259 1.00 96.19 520 LEU A C 1
ATOM 4166 O O . LEU A 1 520 ? 23.801 -25.378 -37.951 1.00 96.19 520 LEU A O 1
ATOM 4170 N N . THR A 1 521 ? 22.908 -27.294 -37.164 1.00 97.12 521 THR A N 1
ATOM 4171 C CA . THR A 1 521 ? 23.833 -28.196 -37.860 1.00 97.12 521 THR A CA 1
ATOM 4172 C C . THR A 1 521 ? 23.730 -28.014 -39.376 1.00 97.12 521 THR A C 1
ATOM 4174 O O . THR A 1 521 ? 24.736 -27.710 -40.021 1.00 97.12 521 THR A O 1
ATOM 4177 N N . MET A 1 522 ? 22.520 -28.053 -39.945 1.00 96.56 522 MET A N 1
ATOM 4178 C CA . MET A 1 522 ? 22.298 -27.828 -41.382 1.00 96.56 522 MET A CA 1
ATOM 4179 C C . MET A 1 522 ? 22.775 -26.445 -41.850 1.00 96.56 522 MET A C 1
ATOM 4181 O O . MET A 1 522 ? 23.379 -26.309 -42.917 1.00 96.56 522 MET A O 1
ATOM 4185 N N . GLN A 1 523 ? 22.548 -25.394 -41.056 1.00 96.62 523 GLN A N 1
ATOM 4186 C CA . GLN A 1 523 ? 23.048 -24.054 -41.372 1.00 96.62 523 GLN A CA 1
ATOM 4187 C C . GLN A 1 523 ? 24.579 -23.973 -41.349 1.00 96.62 523 GLN A C 1
ATOM 4189 O O . GLN A 1 523 ? 25.166 -23.186 -42.102 1.00 96.62 523 GLN A O 1
ATOM 4194 N N . SER A 1 524 ? 25.235 -24.740 -40.476 1.00 96.12 524 SER A N 1
ATOM 4195 C CA . SER A 1 524 ? 26.696 -24.808 -40.414 1.00 96.12 524 SER A CA 1
ATOM 4196 C C . SER A 1 524 ? 27.283 -25.520 -41.640 1.00 96.12 524 SER A C 1
ATOM 4198 O O . SER A 1 524 ? 28.222 -25.004 -42.251 1.00 96.12 524 SER A O 1
ATOM 4200 N N . GLU A 1 525 ? 26.666 -26.617 -42.086 1.00 96.69 525 GLU A N 1
ATOM 4201 C CA . GLU A 1 525 ? 27.061 -27.346 -43.298 1.00 96.69 525 GLU A CA 1
ATOM 4202 C C . GLU A 1 525 ? 26.869 -26.491 -44.554 1.00 96.69 525 GLU A C 1
ATOM 4204 O O . GLU A 1 525 ? 27.775 -26.379 -45.381 1.00 96.69 525 GLU A O 1
ATOM 4209 N N . LEU A 1 526 ? 25.735 -25.790 -44.666 1.00 96.31 526 LEU A N 1
ATOM 4210 C CA . LEU A 1 526 ? 25.492 -24.841 -45.757 1.00 96.31 526 LEU A CA 1
ATOM 4211 C C . LEU A 1 526 ? 26.558 -23.739 -45.815 1.00 96.31 526 LEU A C 1
ATOM 4213 O O . LEU A 1 526 ? 26.963 -23.323 -46.905 1.00 96.31 526 LEU A O 1
ATOM 4217 N N . ARG A 1 527 ? 27.035 -23.262 -44.658 1.00 95.50 527 ARG A N 1
ATOM 4218 C CA . ARG A 1 527 ? 28.144 -22.300 -44.593 1.00 95.50 527 ARG A CA 1
ATOM 4219 C C . ARG A 1 527 ? 29.459 -22.913 -45.073 1.00 95.50 527 ARG A C 1
ATOM 4221 O O . ARG A 1 527 ? 30.153 -22.262 -45.852 1.00 95.50 527 ARG A O 1
ATOM 4228 N N . GLN A 1 528 ? 29.774 -24.148 -44.684 1.00 94.50 528 GLN A N 1
ATOM 4229 C CA . GLN A 1 528 ? 30.975 -24.844 -45.164 1.00 94.50 528 GLN A CA 1
ATOM 4230 C C . GLN A 1 528 ? 30.943 -25.085 -46.680 1.00 94.50 528 GLN A C 1
ATOM 4232 O O . GLN A 1 528 ? 31.937 -24.829 -47.359 1.00 94.50 528 GLN A O 1
ATOM 4237 N N . ILE A 1 529 ? 29.798 -25.494 -47.237 1.00 94.19 529 ILE A N 1
ATOM 4238 C CA . ILE A 1 529 ? 29.630 -25.686 -48.687 1.00 94.19 529 ILE A CA 1
ATOM 4239 C C . ILE A 1 529 ? 29.823 -24.361 -49.436 1.00 94.19 529 ILE A C 1
ATOM 4241 O O . ILE A 1 529 ? 30.510 -24.309 -50.454 1.00 94.19 529 ILE A O 1
ATOM 4245 N N . LYS A 1 530 ? 29.272 -23.253 -48.925 1.00 92.69 530 LYS A N 1
ATOM 4246 C CA . LYS A 1 530 ? 29.497 -21.931 -49.533 1.00 92.69 530 LYS A CA 1
ATOM 4247 C C . LYS A 1 530 ? 30.976 -21.538 -49.532 1.00 92.69 530 LYS A C 1
ATOM 4249 O O . LYS A 1 530 ? 31.450 -20.982 -50.521 1.00 92.69 530 LYS A O 1
ATOM 4254 N N . GLN A 1 531 ? 31.704 -21.847 -48.460 1.00 90.81 531 GLN A N 1
ATOM 4255 C CA . GLN A 1 531 ? 33.140 -21.574 -48.366 1.00 90.81 531 GLN A CA 1
ATOM 4256 C C . GLN A 1 531 ? 33.969 -22.449 -49.316 1.00 90.81 5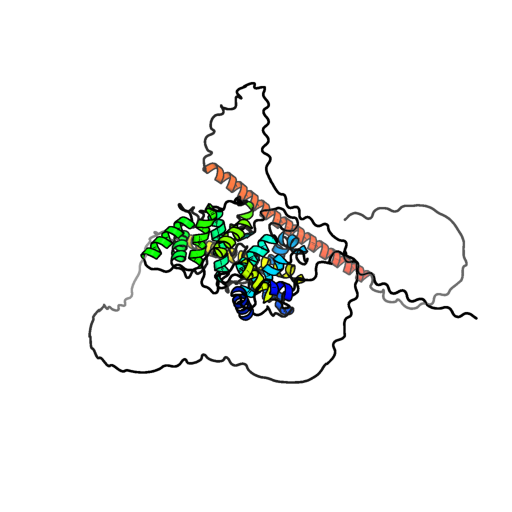31 GLN A C 1
ATOM 4258 O O . GLN A 1 531 ? 34.922 -21.947 -49.909 1.00 90.81 531 GLN A O 1
ATOM 4263 N N . SER A 1 532 ? 33.601 -23.719 -49.520 1.00 86.69 532 SER A N 1
ATOM 4264 C CA . SER A 1 532 ? 34.325 -24.607 -50.441 1.00 86.69 532 SER A CA 1
ATOM 4265 C C . SER A 1 532 ? 34.140 -24.218 -51.911 1.00 86.69 532 SER A C 1
ATOM 4267 O O . SER A 1 532 ? 35.081 -24.336 -52.693 1.00 86.69 532 SER A O 1
ATOM 4269 N N . ILE A 1 533 ? 32.973 -23.678 -52.279 1.00 86.88 533 ILE A N 1
ATOM 4270 C CA . ILE A 1 533 ? 32.698 -23.169 -53.633 1.00 86.88 533 ILE A CA 1
ATOM 4271 C C . ILE A 1 533 ? 33.441 -21.848 -53.906 1.00 86.88 533 ILE A C 1
ATOM 4273 O O . ILE A 1 533 ? 33.815 -21.576 -55.045 1.00 86.88 533 ILE A O 1
ATOM 4277 N N . GLN A 1 534 ? 33.679 -21.024 -52.881 1.00 78.88 534 GLN A N 1
ATOM 4278 C CA . GLN A 1 534 ? 34.394 -19.746 -53.017 1.00 78.88 534 GLN A CA 1
ATOM 4279 C C . GLN A 1 534 ? 35.922 -19.861 -52.970 1.00 78.88 534 GLN A C 1
ATOM 4281 O O . GLN A 1 534 ? 36.601 -18.851 -53.159 1.00 78.88 534 GLN A O 1
ATOM 4286 N N . ALA A 1 535 ? 36.484 -21.054 -52.755 1.00 65.50 535 ALA A N 1
ATOM 4287 C CA . ALA A 1 535 ? 37.926 -21.239 -52.817 1.00 65.50 535 ALA A CA 1
ATOM 4288 C C . ALA A 1 535 ? 38.419 -21.036 -54.267 1.00 65.50 535 ALA A C 1
ATOM 4290 O O . ALA A 1 535 ? 38.019 -21.786 -55.161 1.00 65.50 535 ALA A O 1
ATOM 4291 N N . PRO A 1 536 ? 39.281 -20.037 -54.539 1.00 63.06 536 PRO A N 1
ATOM 4292 C CA . PRO A 1 536 ? 39.799 -19.812 -55.879 1.00 63.06 536 PRO A CA 1
ATOM 4293 C C . PRO A 1 536 ? 40.655 -21.009 -56.301 1.00 63.06 536 PRO A C 1
ATOM 4295 O O . PRO A 1 536 ? 41.637 -21.353 -55.642 1.00 63.06 536 PRO A O 1
ATOM 4298 N N . THR A 1 537 ? 40.285 -21.636 -57.419 1.00 58.03 537 THR A N 1
ATOM 4299 C CA . THR A 1 537 ? 41.114 -22.636 -58.101 1.00 58.03 537 THR A CA 1
ATOM 4300 C C . THR A 1 537 ? 42.531 -22.086 -58.282 1.00 58.03 537 THR A C 1
ATOM 4302 O O . THR A 1 537 ? 42.675 -20.995 -58.846 1.00 58.03 537 THR A O 1
ATOM 4305 N N . PRO A 1 538 ? 43.579 -22.802 -57.834 1.00 52.00 538 PRO A N 1
ATOM 4306 C CA . PRO A 1 538 ? 44.947 -22.363 -58.039 1.00 52.00 538 PRO A CA 1
ATOM 4307 C C . PRO A 1 538 ? 45.223 -22.262 -59.539 1.00 52.00 538 PRO A C 1
ATOM 4309 O O . PRO A 1 538 ? 44.968 -23.182 -60.317 1.00 52.00 538 PRO A O 1
ATOM 4312 N N . SER A 1 539 ? 45.712 -21.090 -59.918 1.00 49.31 539 SER A N 1
ATOM 4313 C CA . SER A 1 539 ? 46.068 -20.660 -61.260 1.00 49.31 539 SER A CA 1
ATOM 4314 C C . SER A 1 539 ? 46.954 -21.679 -61.984 1.00 49.31 539 SER A C 1
ATOM 4316 O O . SER A 1 539 ? 48.168 -21.738 -61.785 1.00 49.31 539 SER A O 1
ATOM 4318 N N . GLN A 1 540 ? 46.358 -22.441 -62.904 1.00 46.41 540 GLN A N 1
ATOM 4319 C CA . GLN A 1 540 ? 47.108 -23.089 -63.975 1.00 46.41 540 GLN A CA 1
ATOM 4320 C C . GLN A 1 540 ? 47.538 -22.032 -65.000 1.00 46.41 540 GLN A C 1
ATOM 4322 O O . GLN A 1 540 ? 46.760 -21.566 -65.825 1.00 46.41 540 GLN A O 1
ATOM 4327 N N . SER A 1 541 ? 48.798 -21.623 -64.857 1.00 46.69 541 SER A N 1
ATOM 4328 C CA . SER A 1 541 ? 49.787 -21.412 -65.922 1.00 46.69 541 SER A CA 1
ATOM 4329 C C . SER A 1 541 ? 49.297 -20.981 -67.316 1.00 46.69 541 SER A C 1
ATOM 4331 O O . SER A 1 541 ? 48.809 -21.787 -68.104 1.00 46.69 541 SER A O 1
ATOM 4333 N N . ASN A 1 542 ? 49.607 -19.722 -67.639 1.00 50.28 542 ASN A N 1
ATOM 4334 C CA . ASN A 1 542 ? 50.119 -19.210 -68.917 1.00 50.28 542 ASN A CA 1
ATOM 4335 C C . ASN A 1 542 ? 50.160 -20.187 -70.112 1.00 50.28 542 ASN A C 1
ATOM 4337 O O . ASN A 1 542 ? 51.113 -20.953 -70.243 1.00 50.28 542 ASN A O 1
ATOM 4341 N N . LEU A 1 543 ? 49.246 -20.009 -71.070 1.00 45.84 543 LEU A N 1
ATOM 4342 C CA . LEU A 1 543 ? 49.496 -20.257 -72.495 1.00 45.84 543 LEU A CA 1
ATOM 4343 C C . LEU A 1 543 ? 48.815 -19.161 -73.342 1.00 45.84 543 LEU A C 1
ATOM 4345 O O . LEU A 1 543 ? 47.694 -18.760 -73.024 1.00 45.84 543 LEU A O 1
ATOM 4349 N N . PRO A 1 544 ? 49.468 -18.650 -74.404 1.00 50.19 544 PRO A N 1
ATOM 4350 C CA . PRO A 1 544 ? 48.940 -17.568 -75.227 1.00 50.19 544 PRO A CA 1
ATOM 4351 C C . PRO A 1 544 ? 47.987 -18.126 -76.291 1.00 50.19 544 PRO A C 1
ATOM 4353 O O . PRO A 1 544 ? 48.396 -18.928 -77.129 1.00 50.19 544 PRO A O 1
ATOM 4356 N N . PHE A 1 545 ? 46.724 -17.690 -76.283 1.00 39.81 545 PHE A N 1
ATOM 4357 C CA . PHE A 1 545 ? 45.750 -18.060 -77.311 1.00 39.81 545 PHE A CA 1
ATOM 4358 C C . PHE A 1 545 ? 45.493 -16.891 -78.264 1.00 39.81 545 PHE A C 1
ATOM 4360 O O . PHE A 1 545 ? 45.129 -15.784 -77.868 1.00 39.81 545 PHE A O 1
ATOM 4367 N N . THR A 1 546 ? 45.756 -17.157 -79.537 1.00 39.59 546 THR A N 1
ATOM 4368 C CA . THR A 1 546 ? 45.681 -16.245 -80.674 1.00 39.59 546 THR A CA 1
ATOM 4369 C C . THR A 1 546 ? 44.227 -16.075 -81.126 1.00 39.59 546 THR A C 1
ATOM 4371 O O . THR A 1 546 ? 43.489 -17.052 -81.226 1.00 39.59 546 THR A O 1
ATOM 4374 N N . MET A 1 547 ? 43.819 -14.837 -81.428 1.00 44.00 547 MET A N 1
ATOM 4375 C CA . MET A 1 547 ? 42.544 -14.533 -82.099 1.00 44.00 547 MET A CA 1
ATOM 4376 C C . MET A 1 547 ? 42.489 -15.153 -83.506 1.00 44.00 547 MET A C 1
ATOM 4378 O O . MET A 1 547 ? 43.522 -15.246 -84.174 1.00 44.00 547 MET A O 1
ATOM 4382 N N . PRO A 1 548 ? 41.281 -15.452 -84.018 1.00 51.72 548 PRO A N 1
ATOM 4383 C CA . PRO A 1 548 ? 40.793 -14.552 -85.060 1.00 51.72 548 PRO A CA 1
ATOM 4384 C C . PRO A 1 548 ? 39.291 -14.230 -85.011 1.00 51.72 548 PRO A C 1
ATOM 4386 O O . PRO A 1 548 ? 38.448 -14.958 -84.498 1.00 51.72 548 PRO A O 1
ATOM 4389 N N . PHE A 1 549 ? 39.017 -13.082 -85.623 1.00 43.19 549 PHE A N 1
ATOM 4390 C CA . PHE A 1 549 ? 37.736 -12.486 -85.967 1.00 43.19 549 PHE A CA 1
ATOM 4391 C C . PHE A 1 549 ? 36.732 -13.440 -86.638 1.00 43.19 549 PHE A C 1
ATOM 4393 O O . PHE A 1 549 ? 37.068 -14.139 -87.590 1.00 43.19 549 PHE A O 1
ATOM 4400 N N . GLY A 1 550 ? 35.460 -13.303 -86.255 1.00 34.31 550 GLY A N 1
ATOM 4401 C CA . GLY A 1 550 ? 34.294 -13.769 -87.007 1.00 34.31 550 GLY A CA 1
ATOM 4402 C C . GLY A 1 550 ? 33.056 -12.963 -86.607 1.00 34.31 550 GLY A C 1
ATOM 4403 O O . GLY A 1 550 ? 32.618 -13.020 -85.465 1.00 34.31 550 GLY A O 1
ATOM 4404 N N . LYS A 1 551 ? 32.562 -12.144 -87.536 1.00 40.84 551 LYS A N 1
ATOM 4405 C CA . LYS A 1 551 ? 31.439 -11.194 -87.414 1.00 40.84 551 LYS A CA 1
ATOM 4406 C C . LYS A 1 551 ? 30.058 -11.901 -87.531 1.00 40.84 551 LYS A C 1
ATOM 4408 O O . LYS A 1 551 ? 30.031 -13.110 -87.736 1.00 40.84 551 LYS A O 1
ATOM 4413 N N . PRO A 1 552 ? 28.931 -11.177 -87.352 1.00 57.06 552 PRO A N 1
ATOM 4414 C CA . PRO A 1 552 ? 27.745 -11.631 -86.626 1.00 57.06 552 PRO A CA 1
ATOM 4415 C C . PRO A 1 552 ? 26.700 -12.302 -87.521 1.00 57.06 552 PRO A C 1
ATOM 4417 O O . PRO A 1 552 ? 26.688 -12.080 -88.730 1.00 57.06 552 PRO A O 1
ATOM 4420 N N . ASN A 1 553 ? 25.760 -13.025 -86.907 1.00 35.12 553 ASN A N 1
ATOM 4421 C CA . ASN A 1 553 ? 24.497 -13.354 -87.555 1.00 35.12 553 ASN A CA 1
ATOM 4422 C C . ASN A 1 553 ? 23.302 -13.140 -86.624 1.00 35.12 553 ASN A C 1
ATOM 4424 O O . ASN A 1 553 ? 23.345 -13.380 -85.421 1.00 35.12 553 ASN A O 1
ATOM 4428 N N . THR A 1 554 ? 22.272 -12.606 -87.255 1.00 39.66 554 THR A N 1
ATOM 4429 C CA . THR A 1 554 ? 21.012 -12.072 -86.756 1.00 39.66 554 THR A CA 1
ATOM 4430 C C . THR A 1 554 ? 19.949 -13.138 -86.488 1.00 39.66 554 THR A C 1
ATOM 4432 O O . THR A 1 554 ? 19.862 -14.107 -87.233 1.00 39.66 554 THR A O 1
ATOM 4435 N N . ALA A 1 555 ? 19.060 -12.792 -85.548 1.00 35.75 555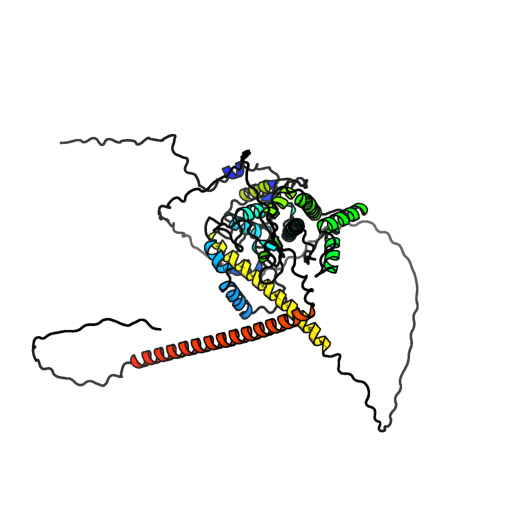 ALA A N 1
ATOM 4436 C CA . ALA A 1 555 ? 17.614 -13.052 -85.514 1.00 35.75 555 ALA A CA 1
ATOM 4437 C C . ALA A 1 555 ? 17.083 -14.481 -85.286 1.00 35.75 555 ALA A C 1
ATOM 4439 O O . ALA A 1 555 ? 17.315 -15.388 -86.078 1.00 35.75 555 ALA A O 1
ATOM 4440 N N . SER A 1 556 ? 16.255 -14.614 -84.242 1.00 34.91 556 SER A N 1
ATOM 4441 C CA . SER A 1 556 ? 14.843 -15.083 -84.221 1.00 34.91 556 SER A CA 1
ATOM 4442 C C . SER A 1 556 ? 14.496 -15.427 -82.756 1.00 34.91 556 SER A C 1
ATOM 4444 O O . SER A 1 556 ? 15.325 -15.994 -82.056 1.00 34.91 556 SER A O 1
ATOM 4446 N N . GLU A 1 557 ? 13.493 -14.764 -82.159 1.00 35.28 557 GLU A N 1
ATOM 4447 C CA . GLU A 1 557 ? 12.144 -15.327 -81.905 1.00 35.28 557 GLU A CA 1
ATOM 4448 C C . GLU A 1 557 ? 12.196 -16.601 -81.038 1.00 35.28 557 GLU A C 1
ATOM 4450 O O . GLU A 1 557 ? 12.929 -17.524 -81.342 1.00 35.28 557 GLU A O 1
ATOM 4455 N N . ASN A 1 558 ? 11.415 -16.825 -79.988 1.00 34.44 558 ASN A N 1
ATOM 4456 C CA . ASN A 1 558 ? 10.302 -16.154 -79.331 1.00 34.44 558 ASN A CA 1
ATOM 4457 C C . ASN A 1 558 ? 9.904 -17.113 -78.169 1.00 34.44 558 ASN A C 1
ATOM 4459 O O . ASN A 1 558 ? 10.226 -18.298 -78.237 1.00 34.44 558 ASN A O 1
ATOM 4463 N N . VAL A 1 559 ? 9.081 -16.632 -77.228 1.00 34.75 559 VAL A N 1
ATOM 4464 C CA . VAL A 1 559 ? 7.948 -17.386 -76.629 1.00 34.75 559 VAL A CA 1
ATOM 4465 C C . VAL A 1 559 ? 8.156 -18.228 -75.335 1.00 34.75 559 VAL A C 1
ATOM 4467 O O . VAL A 1 559 ? 8.956 -19.157 -75.277 1.00 34.75 559 VAL A O 1
ATOM 4470 N N . LEU A 1 560 ? 7.272 -17.887 -74.370 1.00 40.56 560 LEU A N 1
ATOM 4471 C CA . LEU A 1 560 ? 6.765 -18.536 -73.132 1.00 40.56 560 LEU A CA 1
ATOM 4472 C C . LEU A 1 560 ? 7.521 -18.254 -71.820 1.00 40.56 560 LEU A C 1
ATOM 4474 O O . LEU A 1 560 ? 8.682 -18.615 -71.666 1.00 40.56 560 LEU A O 1
ATOM 4478 N N . ASP A 1 561 ? 6.966 -17.431 -70.919 1.00 35.41 561 ASP A N 1
ATOM 4479 C CA . ASP A 1 561 ? 5.811 -17.684 -70.016 1.00 35.41 561 ASP A CA 1
ATOM 4480 C C . ASP A 1 561 ? 6.125 -18.751 -68.956 1.00 35.41 561 ASP A C 1
ATOM 4482 O O . ASP A 1 561 ? 6.119 -19.939 -69.248 1.00 35.41 561 ASP A O 1
ATOM 4486 N N . GLU A 1 562 ? 6.443 -18.332 -67.728 1.00 33.66 562 GLU A N 1
ATOM 4487 C CA . GLU A 1 562 ? 5.486 -18.294 -66.605 1.00 33.66 562 GLU A CA 1
ATOM 4488 C C . GLU A 1 562 ? 6.211 -17.986 -65.273 1.00 33.66 562 GLU A C 1
ATOM 4490 O O . GLU A 1 562 ? 7.303 -18.504 -65.020 1.00 33.66 562 GLU A O 1
ATOM 4495 N N . PRO A 1 563 ? 5.621 -17.150 -64.400 1.00 56.09 563 PRO A N 1
ATOM 4496 C CA . PRO A 1 563 ? 6.062 -16.939 -63.029 1.00 56.09 563 PRO A CA 1
ATOM 4497 C C . PRO A 1 563 ? 5.152 -17.710 -62.065 1.00 56.09 563 PRO A C 1
ATOM 4499 O O . PRO A 1 563 ? 3.967 -17.420 -62.037 1.00 56.09 563 PRO A O 1
ATOM 4502 N N . ASP A 1 564 ? 5.669 -18.631 -61.245 1.00 39.22 564 ASP A N 1
ATOM 4503 C CA . ASP A 1 564 ? 4.994 -19.000 -59.991 1.00 39.22 564 ASP A CA 1
ATOM 4504 C C . ASP A 1 564 ? 5.810 -19.951 -59.097 1.00 39.22 564 ASP A C 1
ATOM 4506 O O . ASP A 1 564 ? 6.661 -20.705 -59.563 1.00 39.22 564 ASP A O 1
ATOM 4510 N N . LEU A 1 565 ? 5.467 -19.928 -57.800 1.00 39.22 565 LEU A N 1
ATOM 4511 C CA . LEU A 1 565 ? 5.832 -20.867 -56.719 1.00 39.22 565 LEU A CA 1
ATOM 4512 C C . LEU A 1 565 ? 7.121 -20.599 -55.924 1.00 39.22 565 LEU A C 1
ATOM 4514 O O . LEU A 1 565 ? 8.053 -21.397 -55.935 1.00 39.22 565 LEU A O 1
ATOM 4518 N N . TRP A 1 566 ? 7.100 -19.561 -55.082 1.00 33.16 566 TRP A N 1
ATOM 4519 C CA . TRP A 1 566 ? 7.914 -19.520 -53.854 1.00 33.16 566 TRP A CA 1
ATOM 4520 C C . TRP A 1 566 ? 7.063 -19.133 -52.636 1.00 33.16 566 TRP A C 1
ATOM 4522 O O . TRP A 1 566 ? 7.147 -18.015 -52.146 1.00 33.16 566 TRP A O 1
ATOM 4532 N N . TRP A 1 567 ? 6.258 -20.081 -52.142 1.00 49.91 567 TRP A N 1
ATOM 4533 C CA . TRP A 1 567 ? 5.807 -20.143 -50.744 1.00 49.91 567 TRP A CA 1
ATOM 4534 C C . TRP A 1 567 ? 5.610 -21.610 -50.340 1.00 49.91 567 TRP A C 1
ATOM 4536 O O . TRP A 1 567 ? 4.627 -22.231 -50.746 1.00 49.91 567 TRP A O 1
ATOM 4546 N N . LYS A 1 568 ? 6.555 -22.157 -49.563 1.00 42.69 568 LYS A N 1
ATOM 4547 C CA . LYS A 1 568 ? 6.370 -23.217 -48.551 1.00 42.69 568 LYS A CA 1
ATOM 4548 C C . LYS A 1 568 ? 7.722 -23.571 -47.924 1.00 42.69 568 LYS A C 1
ATOM 4550 O O . LYS A 1 568 ? 8.487 -24.332 -48.513 1.00 42.69 568 LYS A O 1
ATOM 4555 N N . LEU A 1 569 ? 7.980 -23.010 -46.746 1.00 39.53 569 LEU A N 1
ATOM 4556 C CA . LEU A 1 569 ? 8.479 -23.699 -45.551 1.00 39.53 569 LEU A CA 1
ATOM 4557 C C . LEU A 1 569 ? 8.402 -22.738 -44.369 1.00 39.53 569 LEU A C 1
ATOM 4559 O O . LEU A 1 569 ? 8.916 -21.606 -44.517 1.00 39.53 569 LEU A O 1
#

Secondary structure (DSSP, 8-state):
---------------TT------SPPPHHHHHTTS-TT-HHHHHHHHHHHHSPPB---TTTHHHHHHTTSPPPTT----HHHHHHHHHHHHHSHHHHHHTTTTSGGGHHHHHHHHHHHHHHSS-HHHHTSGGGTEEE--SS-BTTB-SSS--HHHHHHHHHHHTSGGGTT-HHHHHHHHHHHHHHHHT--B----------HHHHHHHHHHHTTTTSB-SS-HHHHHHHHHHHHHTTTPPPPHHHHHHHHHHHHGGG--SPPPPPPGGGSEETTEE-EEE-HHHHHHHHHHHHHS---TTT-S-HHHHHHHHHHHT-S--BSPGGGHHHHHHHHHHHHHHHHHHHHHHHHHHHHHHHHHHHTTS-------------------------------------------PPPPPPPPPPPP--------------------PPPPPPP--------------------------------PPPPPTTTHHHHHHHHHHHHHHHHHHHHHHHHHHHHHHHHHHHHHHHHHHHHHHHTSPPP-------------------------------